Protein AF-0000000086522555 (afdb_homodimer)

Foldseek 3Di:
DPPPDPPPCPPVNVVVVCCVPPPCLVPPDLVVLVVDPCSVVSCVCSVPVVPVVVVVCVVCVVLPNNVPDDDPCPDPLLCLLVDALVLLQVLLQLLLLLQCLVVLVVQPDPVSLVVVCVQQDVVSSCCSPPPSVVLDFDQHHFFDDDDDDRSSVSSSLSSLLLSCLLCVPPDPSSVSSSCVSYDVVSVVSCVVCNVRSVVSNVVSVRSNSSSSVSSCCSQQPQDVPNDSPPD/DPPPDCPPCDPVNVVVVCCVPPPCLVPPDLVVLVVDPCSVVSCVCSVVVVCVVVVVCVVCVVLPLNVPDDDPCPDPLLCLLVDALVLLQVLLQLLLLLQCLVVLVPPPDPVSLVVVCVQQDVVSSCCSPPPSVVLDFDQHHFFDDDDDDDSSVSSSLSSLLLSCLLCVPPDPSSVSSSCVSYDVVSVVSCVVCNVRSVVSNVVSVRSNSSSSVSSCCSQCPDDVPRDSPPD

Structure (mmCIF, N/CA/C/O backbone):
data_AF-0000000086522555-model_v1
#
loop_
_entity.id
_entity.type
_entity.pdbx_description
1 polymer 'SctK family type III secretion system sorting platform protein'
#
loop_
_atom_site.group_PDB
_atom_site.id
_atom_site.type_symbol
_atom_site.label_atom_id
_atom_site.label_alt_id
_atom_site.label_comp_id
_atom_site.label_asym_id
_atom_site.label_entity_id
_atom_site.label_seq_id
_atom_site.pdbx_PDB_ins_code
_atom_site.Cartn_x
_atom_site.Cartn_y
_atom_site.Cartn_z
_atom_site.occupancy
_atom_site.B_iso_or_equiv
_atom_site.auth_seq_id
_atom_site.auth_comp_id
_atom_site.auth_asym_id
_atom_site.auth_atom_id
_atom_site.pdbx_PDB_model_num
ATOM 1 N N . MET A 1 1 ? -9.688 8.141 -28.344 1 17.34 1 MET A N 1
ATOM 2 C CA . MET A 1 1 ? -10.141 6.961 -27.609 1 17.34 1 MET A CA 1
ATOM 3 C C . MET A 1 1 ? -10.258 7.258 -26.125 1 17.34 1 MET A C 1
ATOM 5 O O . MET A 1 1 ? -9.32 7.754 -25.5 1 17.34 1 MET A O 1
ATOM 9 N N . GLN A 1 2 ? -11.359 7.516 -25.484 1 17.91 2 GLN A N 1
ATOM 10 C CA . GLN A 1 2 ? -11.641 8.281 -24.281 1 17.91 2 GLN A CA 1
ATOM 11 C C . GLN A 1 2 ? -11.148 7.547 -23.031 1 17.91 2 GLN A C 1
ATOM 13 O O . GLN A 1 2 ? -11.406 6.355 -22.859 1 17.91 2 GLN A O 1
ATOM 18 N N . VAL A 1 3 ? -10.016 7.863 -22.719 1 21.62 3 VAL A N 1
ATOM 19 C CA . VAL A 1 3 ? -9.359 7.375 -21.516 1 21.62 3 VAL A CA 1
ATOM 20 C C . VAL A 1 3 ? -10.352 7.371 -20.359 1 21.62 3 VAL A C 1
ATOM 22 O O . VAL A 1 3 ? -10.961 8.398 -20.047 1 21.62 3 VAL A O 1
ATOM 25 N N . PRO A 1 4 ? -11.055 6.254 -20.219 1 27.56 4 PRO A N 1
ATOM 26 C CA . PRO A 1 4 ? -12.219 6.477 -19.359 1 27.56 4 PRO A CA 1
ATOM 27 C C . PRO A 1 4 ? -11.859 7.207 -18.062 1 27.56 4 PRO A C 1
ATOM 29 O O . PRO A 1 4 ? -10.75 7.051 -17.547 1 27.56 4 PRO A O 1
ATOM 32 N N . LYS A 1 5 ? -12.344 8.211 -17.734 1 25.73 5 LYS A N 1
ATOM 33 C CA . LYS A 1 5 ? -12.203 9.258 -16.719 1 25.73 5 LYS A CA 1
ATOM 34 C C . LYS A 1 5 ? -12.18 8.664 -15.32 1 25.73 5 LYS A C 1
ATOM 36 O O . LYS A 1 5 ? -11.531 9.211 -14.422 1 25.73 5 LYS A O 1
ATOM 41 N N . THR A 1 6 ? -13.305 8.094 -14.992 1 24.88 6 THR A N 1
ATOM 42 C CA . THR A 1 6 ? -13.664 7.676 -13.641 1 24.88 6 THR A CA 1
ATOM 43 C C . THR A 1 6 ? -13.109 6.289 -13.344 1 24.88 6 THR A C 1
ATOM 45 O O . THR A 1 6 ? -13.422 5.324 -14.039 1 24.88 6 THR A O 1
ATOM 48 N N . PHE A 1 7 ? -11.891 6.012 -13.445 1 27.31 7 PHE A N 1
ATOM 49 C CA . PHE A 1 7 ? -11.484 4.648 -13.133 1 27.31 7 PHE A CA 1
ATOM 50 C C . PHE A 1 7 ? -12.125 4.18 -11.828 1 27.31 7 PHE A C 1
ATOM 52 O O . PHE A 1 7 ? -11.953 4.816 -10.789 1 27.31 7 PHE A O 1
ATOM 59 N N . ASP A 1 8 ? -13.227 3.74 -11.703 1 27.61 8 ASP A N 1
ATOM 60 C CA . ASP A 1 8 ? -13.875 2.986 -10.633 1 27.61 8 ASP A CA 1
ATOM 61 C C . ASP A 1 8 ? -12.898 2 -9.992 1 27.61 8 ASP A C 1
ATOM 63 O O . ASP A 1 8 ? -12.711 0.892 -10.492 1 27.61 8 ASP A O 1
ATOM 67 N N . ILE A 1 9 ? -11.648 2.281 -9.859 1 34.03 9 ILE A N 1
ATOM 68 C CA . ILE A 1 9 ? -10.641 1.564 -9.086 1 34.03 9 ILE A CA 1
ATOM 69 C C . ILE A 1 9 ? -11.281 1.001 -7.816 1 34.03 9 ILE A C 1
ATOM 71 O O . ILE A 1 9 ? -11.648 1.755 -6.91 1 34.03 9 ILE A O 1
ATOM 75 N N . ASP A 1 10 ? -12.141 0.135 -7.836 1 42 10 ASP A N 1
ATOM 76 C CA . ASP A 1 10 ? -12.664 -0.542 -6.656 1 42 10 ASP A CA 1
ATOM 77 C C . ASP A 1 10 ? -11.562 -0.832 -5.645 1 42 10 ASP A C 1
ATOM 79 O O . ASP A 1 10 ? -10.422 -1.101 -6.027 1 42 10 ASP A O 1
ATOM 83 N N . ASP A 1 11 ? -11.68 -0.209 -4.348 1 54.41 11 ASP A N 1
ATOM 84 C CA . ASP A 1 11 ? -10.906 -0.305 -3.109 1 54.41 11 ASP A CA 1
ATOM 85 C C . ASP A 1 11 ? -10.164 -1.634 -3.029 1 54.41 11 ASP A C 1
ATOM 87 O O . ASP A 1 11 ? -9 -1.674 -2.623 1 54.41 11 ASP A O 1
ATOM 91 N N . THR A 1 12 ? -10.617 -2.52 -3.771 1 62.62 12 THR A N 1
ATOM 92 C CA . THR A 1 12 ? -10.062 -3.863 -3.639 1 62.62 12 THR A CA 1
ATOM 93 C C . THR A 1 12 ? -8.844 -4.039 -4.539 1 62.62 12 THR A C 1
ATOM 95 O O . THR A 1 12 ? -7.84 -4.617 -4.121 1 62.62 12 THR A O 1
ATOM 98 N N . LEU A 1 13 ? -8.836 -3.367 -5.766 1 70.38 13 LEU A N 1
ATOM 99 C CA . LEU A 1 13 ? -7.719 -3.52 -6.695 1 70.38 13 LEU A CA 1
ATOM 100 C C . LEU A 1 13 ? -6.5 -2.748 -6.207 1 70.38 13 LEU A C 1
ATOM 102 O O . LEU A 1 13 ? -5.379 -3.26 -6.254 1 70.38 13 LEU A O 1
ATOM 106 N N . THR A 1 14 ? -6.707 -1.602 -5.707 1 66.94 14 THR A N 1
ATOM 107 C CA . THR A 1 14 ? -5.605 -0.783 -5.211 1 66.94 14 THR A CA 1
ATOM 108 C C . THR A 1 14 ? -4.906 -1.47 -4.043 1 66.94 14 THR A C 1
ATOM 110 O O . THR A 1 14 ? -3.674 -1.477 -3.969 1 66.94 14 THR A O 1
ATOM 113 N N . ARG A 1 15 ? -5.66 -2.08 -3.266 1 67.19 15 ARG A N 1
ATOM 114 C CA . ARG A 1 15 ? -5.105 -2.814 -2.131 1 67.19 15 ARG A CA 1
ATOM 115 C C . ARG A 1 15 ? -4.301 -4.02 -2.602 1 67.19 15 ARG A C 1
ATOM 117 O O . ARG A 1 15 ? -3.219 -4.293 -2.076 1 67.19 15 ARG A O 1
ATOM 124 N N . ALA A 1 16 ? -4.816 -4.707 -3.592 1 81.19 16 ALA A N 1
ATOM 125 C CA . ALA A 1 16 ? -4.141 -5.891 -4.121 1 81.19 16 ALA A CA 1
ATOM 126 C C . ALA A 1 16 ? -2.812 -5.516 -4.777 1 81.19 16 ALA A C 1
ATOM 128 O O . ALA A 1 16 ? -1.81 -6.211 -4.598 1 81.19 16 ALA A O 1
ATOM 129 N N . VAL A 1 17 ? -2.805 -4.383 -5.441 1 78.19 17 VAL A N 1
ATOM 130 C CA . VAL A 1 17 ? -1.606 -3.912 -6.129 1 78.19 17 VAL A CA 1
ATOM 131 C C . VAL A 1 17 ? -0.555 -3.492 -5.102 1 78.19 17 VAL A C 1
ATOM 133 O O . VAL A 1 17 ? 0.631 -3.793 -5.262 1 78.19 17 VAL A O 1
ATOM 136 N N . TRP A 1 18 ? -0.941 -2.912 -4.035 1 74.44 18 TRP A N 1
ATOM 137 C CA . TRP A 1 18 ? -0.04 -2.514 -2.959 1 74.44 18 TRP A CA 1
ATOM 138 C C . TRP A 1 18 ? 0.575 -3.734 -2.283 1 74.44 18 TRP A C 1
ATOM 140 O O . TRP A 1 18 ? 1.787 -3.785 -2.062 1 74.44 18 TRP A O 1
ATOM 150 N N . ARG A 1 19 ? -0.252 -4.723 -1.996 1 79.81 19 ARG A N 1
ATOM 151 C CA . ARG A 1 19 ? 0.209 -5.961 -1.37 1 79.81 19 ARG A CA 1
ATOM 152 C C . ARG A 1 19 ? 1.228 -6.672 -2.252 1 79.81 19 ARG A C 1
ATOM 154 O O . ARG A 1 19 ? 2.268 -7.125 -1.769 1 79.81 19 ARG A O 1
ATOM 161 N N . PHE A 1 20 ? 0.941 -6.742 -3.51 1 89.06 20 PHE A N 1
ATOM 162 C CA . PHE A 1 20 ? 1.798 -7.418 -4.473 1 89.06 20 PHE A CA 1
ATOM 163 C C . PHE A 1 20 ? 3.188 -6.793 -4.5 1 89.06 20 PHE A C 1
ATOM 165 O O . PHE A 1 20 ? 4.195 -7.5 -4.492 1 89.06 20 PHE A O 1
ATOM 172 N N . ASN A 1 21 ? 3.293 -5.438 -4.422 1 82.88 21 ASN A N 1
ATOM 173 C CA . ASN A 1 21 ? 4.555 -4.727 -4.594 1 82.88 21 ASN A CA 1
ATOM 174 C C . ASN A 1 21 ? 5.324 -4.617 -3.279 1 82.88 21 ASN A C 1
ATOM 176 O O . ASN A 1 21 ? 6.555 -4.656 -3.27 1 82.88 21 ASN A O 1
ATOM 180 N N . PHE A 1 22 ? 4.594 -4.574 -2.082 1 77.38 22 PHE A N 1
ATOM 181 C CA . PHE A 1 22 ? 5.289 -4.043 -0.916 1 77.38 22 PHE A CA 1
ATOM 182 C C . PHE A 1 22 ? 5.141 -4.98 0.277 1 77.38 22 PHE A C 1
ATOM 184 O O . PHE A 1 22 ? 5.816 -4.812 1.293 1 77.38 22 PHE A O 1
ATOM 191 N N . ARG A 1 23 ? 4.273 -6.004 0.111 1 80.5 23 ARG A N 1
ATOM 192 C CA . ARG A 1 23 ? 3.994 -6.824 1.285 1 80.5 23 ARG A CA 1
ATOM 193 C C . ARG A 1 23 ? 4.195 -8.305 0.979 1 80.5 23 ARG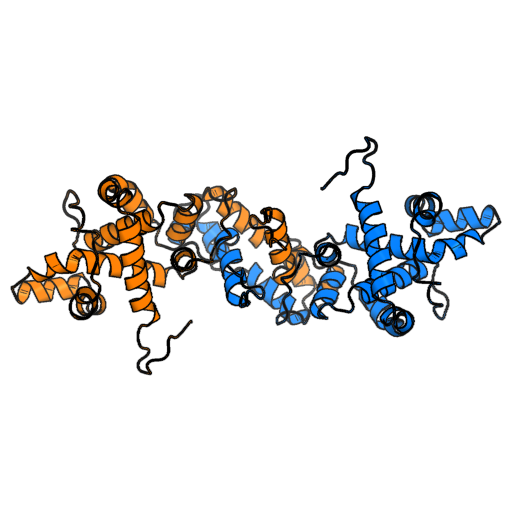 A C 1
ATOM 195 O O . ARG A 1 23 ? 3.268 -9.109 1.12 1 80.5 23 ARG A O 1
ATOM 202 N N . PRO A 1 24 ? 5.461 -8.633 0.607 1 85.94 24 PRO A N 1
ATOM 203 C CA . PRO A 1 24 ? 5.723 -10.055 0.376 1 85.94 24 PRO A CA 1
ATOM 204 C C . PRO A 1 24 ? 5.395 -10.922 1.591 1 85.94 24 PRO A C 1
ATOM 206 O O . PRO A 1 24 ? 5.098 -12.109 1.446 1 85.94 24 PRO A O 1
ATOM 209 N N . ASP A 1 25 ? 5.395 -10.297 2.795 1 79.44 25 ASP A N 1
ATOM 210 C CA . ASP A 1 25 ? 5.105 -11.016 4.031 1 79.44 25 ASP A CA 1
ATOM 211 C C . ASP A 1 25 ? 3.686 -11.578 4.02 1 79.44 25 ASP A C 1
ATOM 213 O O . ASP A 1 25 ? 3.363 -12.484 4.793 1 79.44 25 ASP A O 1
ATOM 217 N N . LEU A 1 26 ? 2.896 -11.062 3.098 1 78.44 26 LEU A N 1
ATOM 218 C CA . LEU A 1 26 ? 1.49 -11.445 3.121 1 78.44 26 LEU A CA 1
ATOM 219 C C . LEU A 1 26 ? 1.211 -12.555 2.105 1 78.44 26 LEU A C 1
ATOM 221 O O . LEU A 1 26 ? 0.163 -13.195 2.156 1 78.44 26 LEU A O 1
ATOM 225 N N . TYR A 1 27 ? 2.141 -12.805 1.136 1 87.38 27 TYR A N 1
ATOM 226 C CA . TYR A 1 27 ? 1.747 -13.758 0.103 1 87.38 27 TYR A CA 1
ATOM 227 C C . TYR A 1 27 ? 2.871 -14.75 -0.186 1 87.38 27 TYR A C 1
ATOM 229 O O . TYR A 1 27 ? 2.65 -15.773 -0.831 1 87.38 27 TYR A O 1
ATOM 237 N N . VAL A 1 28 ? 4.098 -14.531 0.304 1 90 28 VAL A N 1
ATOM 238 C CA . VAL A 1 28 ? 5.199 -15.438 0.004 1 90 28 VAL A CA 1
ATOM 239 C C . VAL A 1 28 ? 4.926 -16.797 0.631 1 90 28 VAL A C 1
ATOM 241 O O . VAL A 1 28 ? 4.559 -16.891 1.805 1 90 28 VAL A O 1
ATOM 244 N N . HIS A 1 29 ? 4.977 -17.797 -0.182 1 91 29 HIS A N 1
ATOM 245 C CA . HIS A 1 29 ? 4.824 -19.156 0.325 1 91 29 HIS A CA 1
ATOM 246 C C . HIS A 1 29 ? 5.883 -19.484 1.373 1 91 29 HIS A C 1
ATOM 248 O O . HIS A 1 29 ? 7.051 -19.109 1.216 1 91 29 HIS A O 1
ATOM 254 N N . ASP A 1 30 ? 5.543 -20.219 2.416 1 84.06 30 ASP A N 1
ATOM 255 C CA . ASP A 1 30 ? 6.391 -20.5 3.568 1 84.06 30 ASP A CA 1
ATOM 256 C C . ASP A 1 30 ? 7.699 -21.172 3.137 1 84.06 30 ASP A C 1
ATOM 258 O O . ASP A 1 30 ? 8.734 -20.969 3.77 1 84.06 30 ASP A O 1
ATOM 262 N N . SER A 1 31 ? 7.664 -21.922 2.02 1 90.5 31 SER A N 1
ATOM 263 C CA . SER A 1 31 ? 8.8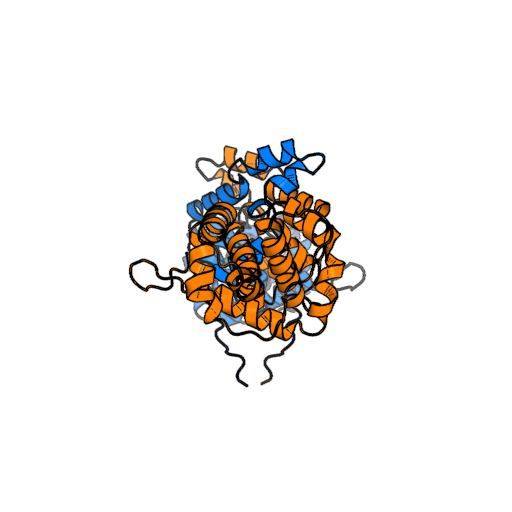36 -22.656 1.572 1 90.5 31 SER A CA 1
ATOM 264 C C . SER A 1 31 ? 9.977 -21.719 1.198 1 90.5 31 SER A C 1
ATOM 266 O O . SER A 1 31 ? 11.148 -22.094 1.267 1 90.5 31 SER A O 1
ATOM 268 N N . TRP A 1 32 ? 9.664 -20.516 0.795 1 90.25 32 TRP A N 1
ATOM 269 C CA . TRP A 1 32 ? 10.695 -19.531 0.468 1 90.25 32 TRP A CA 1
ATOM 270 C C . TRP A 1 32 ? 11.406 -19.047 1.729 1 90.25 32 TRP A C 1
ATOM 272 O O . TRP A 1 32 ? 12.625 -18.844 1.728 1 90.25 32 TRP A O 1
ATOM 282 N N . LEU A 1 33 ? 10.633 -18.844 2.75 1 81.81 33 LEU A N 1
ATOM 283 C CA . LEU A 1 33 ? 11.18 -18.406 4.027 1 81.81 33 LEU A CA 1
ATOM 284 C C . LEU A 1 33 ? 12.109 -19.453 4.617 1 81.81 33 LEU A C 1
ATOM 286 O O . LEU A 1 33 ? 13.172 -19.125 5.148 1 81.81 33 LEU A O 1
ATOM 290 N N . LYS A 1 34 ? 11.68 -20.703 4.465 1 81.62 34 LYS A N 1
ATOM 291 C CA . LYS A 1 34 ? 12.461 -21.812 5.004 1 81.62 34 LYS A CA 1
ATOM 292 C C . LYS A 1 34 ? 13.82 -21.906 4.316 1 81.62 34 LYS A C 1
ATOM 294 O O . LYS A 1 34 ? 14.781 -22.406 4.906 1 81.62 34 LYS A O 1
ATOM 299 N N . ALA A 1 35 ? 13.883 -21.453 3.127 1 85.31 35 ALA A N 1
ATOM 300 C CA . ALA A 1 35 ? 15.117 -21.547 2.352 1 85.31 35 ALA A CA 1
ATOM 301 C C . ALA A 1 35 ? 16.062 -20.391 2.689 1 85.31 35 ALA A C 1
ATOM 303 O O . ALA A 1 35 ? 17.219 -20.375 2.271 1 85.31 35 ALA A O 1
ATOM 304 N N . MET A 1 36 ? 15.547 -19.375 3.404 1 77 36 MET A N 1
ATOM 305 C CA . MET A 1 36 ? 16.359 -18.234 3.803 1 77 36 MET A CA 1
ATOM 306 C C . MET A 1 36 ? 17.125 -18.531 5.078 1 77 36 MET A C 1
ATOM 308 O O . MET A 1 36 ? 16.672 -19.312 5.922 1 77 36 MET A O 1
ATOM 312 N N . PRO A 1 37 ? 18.312 -17.984 5.223 1 74.88 37 PRO A N 1
ATOM 313 C CA . PRO A 1 37 ? 19.094 -18.219 6.441 1 74.88 37 PRO A CA 1
ATOM 314 C C . PRO A 1 37 ? 18.312 -17.922 7.715 1 74.88 37 PRO A C 1
ATOM 316 O O . PRO A 1 37 ? 18.422 -18.641 8.703 1 74.88 37 PRO A O 1
ATOM 319 N N . GLU A 1 38 ? 17.484 -16.859 7.75 1 72.25 38 GLU A N 1
ATOM 320 C CA . GLU A 1 38 ? 16.688 -16.484 8.914 1 72.25 38 GLU A CA 1
ATOM 321 C C . GLU A 1 38 ? 15.25 -17 8.797 1 72.25 38 GLU A C 1
ATOM 323 O O . GLU A 1 38 ? 14.32 -16.422 9.359 1 72.25 38 GLU A O 1
ATOM 328 N N . GLY A 1 39 ? 15.133 -18.094 8.047 1 70.62 39 GLY A N 1
ATOM 329 C CA . GLY A 1 39 ? 13.812 -18.578 7.691 1 70.62 39 GLY A CA 1
ATOM 330 C C . GLY A 1 39 ? 12.938 -18.875 8.898 1 70.62 39 GLY A C 1
ATOM 331 O O . GLY A 1 39 ? 11.766 -18.5 8.93 1 70.62 39 GLY A O 1
ATOM 332 N N . GLU A 1 40 ? 13.484 -19.547 9.828 1 67.94 40 GLU A N 1
ATOM 333 C CA . GLU A 1 40 ? 12.719 -19.922 11.016 1 67.94 40 GLU A CA 1
ATOM 334 C C . GLU A 1 40 ? 12.227 -18.688 11.766 1 67.94 40 GLU A C 1
ATOM 336 O O . GLU A 1 40 ? 11.078 -18.641 12.211 1 67.94 40 GLU A O 1
ATOM 341 N N . VAL A 1 41 ? 13.078 -17.734 11.953 1 63.28 41 VAL A N 1
ATOM 342 C CA . VAL A 1 41 ? 12.727 -16.5 12.641 1 63.28 41 VAL A CA 1
ATOM 343 C C . VAL A 1 41 ? 11.656 -15.75 11.844 1 63.28 41 VAL A C 1
ATOM 345 O O . VAL A 1 41 ? 10.688 -15.25 12.414 1 63.28 41 VAL A O 1
ATOM 348 N N . LEU A 1 42 ? 11.852 -15.766 10.555 1 65.56 42 LEU A N 1
ATOM 349 C CA . LEU A 1 42 ? 10.898 -15.07 9.688 1 65.56 42 LEU A CA 1
ATOM 350 C C . LEU A 1 42 ? 9.531 -15.734 9.75 1 65.56 42 LEU A C 1
ATOM 352 O O . LEU A 1 42 ? 8.5 -15.055 9.812 1 65.56 42 LEU A O 1
ATOM 356 N N . GLN A 1 43 ? 9.508 -17.078 9.664 1 68.75 43 GLN A N 1
ATOM 357 C CA . GLN A 1 43 ? 8.25 -17.812 9.734 1 68.75 43 GLN A CA 1
ATOM 358 C C . GLN A 1 43 ? 7.516 -17.531 11.047 1 68.75 43 GLN A C 1
ATOM 360 O O . GLN A 1 43 ? 6.293 -17.391 11.055 1 68.75 43 GLN A O 1
ATOM 365 N N . ARG A 1 44 ? 8.25 -17.531 12.102 1 62.41 44 ARG A N 1
ATOM 366 C CA . ARG A 1 44 ? 7.656 -17.234 13.398 1 62.41 44 ARG A CA 1
ATOM 367 C C . ARG A 1 44 ? 7.066 -15.828 13.422 1 62.41 44 ARG A C 1
ATOM 369 O O . ARG A 1 44 ? 5.961 -15.625 13.93 1 62.41 44 ARG A O 1
ATOM 376 N N . LEU A 1 45 ? 7.797 -15.023 12.859 1 60.12 45 LEU A N 1
ATOM 377 C CA . LEU A 1 45 ? 7.344 -13.633 12.828 1 60.12 45 LEU A CA 1
ATOM 378 C C . LEU A 1 45 ? 6.094 -13.492 11.969 1 60.12 45 LEU A C 1
ATOM 380 O O . LEU A 1 45 ? 5.18 -12.734 12.312 1 60.12 45 LEU A O 1
ATOM 384 N N . LEU A 1 46 ? 6.066 -14.234 10.789 1 61.69 46 LEU A N 1
ATOM 385 C CA . LEU A 1 46 ? 4.961 -14.125 9.844 1 61.69 46 LEU A CA 1
ATOM 386 C C . LEU A 1 46 ? 3.734 -14.883 10.352 1 61.69 46 LEU A C 1
ATOM 388 O O . LEU A 1 46 ? 2.6 -14.508 10.047 1 61.69 46 LEU A O 1
ATOM 392 N N . SER A 1 47 ? 3.883 -16.141 10.711 1 56.25 47 SER A N 1
ATOM 393 C CA . SER A 1 47 ? 2.779 -16.922 11.25 1 56.25 47 SER A CA 1
ATOM 394 C C . SER A 1 47 ? 2.025 -16.156 12.328 1 56.25 47 SER A C 1
ATOM 396 O O . SER A 1 47 ? 0.861 -16.453 12.609 1 56.25 47 SER A O 1
ATOM 398 N N . GLN A 1 48 ? 2.684 -15.484 12.883 1 46.78 48 GLN A N 1
ATOM 399 C CA . GLN A 1 48 ? 1.993 -14.625 13.836 1 46.78 48 GLN A CA 1
ATOM 400 C C . GLN A 1 48 ? 1.222 -13.516 13.109 1 46.78 48 GLN A C 1
ATOM 402 O O . GLN A 1 48 ? 1.696 -12.969 12.117 1 46.78 48 GLN A O 1
ATOM 407 N N . ARG A 1 49 ? -0.182 -13.68 12.586 1 48.25 49 ARG A N 1
ATOM 408 C CA . ARG A 1 49 ? -0.987 -12.648 11.945 1 48.25 49 ARG A CA 1
ATOM 409 C C . ARG A 1 49 ? -0.208 -11.344 11.828 1 48.25 49 ARG A C 1
ATOM 411 O O . ARG A 1 49 ? 0.325 -10.844 12.82 1 48.25 49 ARG A O 1
ATOM 418 N N . THR A 1 50 ? 0.309 -11.039 10.648 1 51.03 50 THR A N 1
ATOM 419 C CA . THR A 1 50 ? 1.344 -10.016 10.742 1 51.03 50 THR A CA 1
ATOM 420 C C . THR A 1 50 ? 0.917 -8.898 11.688 1 51.03 50 THR A C 1
ATOM 422 O O . THR A 1 50 ? -0.239 -8.469 11.672 1 51.03 50 THR A O 1
ATOM 425 N N . THR A 1 51 ? 1.331 -9 12.836 1 51.34 51 THR A N 1
ATOM 426 C CA . THR A 1 51 ? 1.128 -8.086 13.953 1 51.34 51 THR A CA 1
ATOM 427 C C . THR A 1 51 ? 0.926 -6.656 13.453 1 51.34 51 THR A C 1
ATOM 429 O O . THR A 1 51 ? 0.05 -5.938 13.938 1 51.34 51 THR A O 1
ATOM 432 N N . GLU A 1 52 ? 1.407 -6.496 12.242 1 56.03 52 GLU A N 1
ATOM 433 C CA . GLU A 1 52 ? 1.356 -5.109 11.789 1 56.03 52 GLU A CA 1
ATOM 434 C C . GLU A 1 52 ? 0.045 -4.812 11.062 1 56.03 52 GLU A C 1
ATOM 436 O O . GLU A 1 52 ? -0.548 -3.75 11.258 1 56.03 52 GLU A O 1
ATOM 441 N N . SER A 1 53 ? -0.353 -5.742 10.148 1 59.03 53 SER A N 1
ATOM 442 C CA . SER A 1 53 ? -1.616 -5.543 9.445 1 59.03 53 SER A CA 1
ATOM 443 C C . SER A 1 53 ? -2.793 -5.539 10.414 1 59.03 53 SER A C 1
ATOM 445 O O . SER A 1 53 ? -3.713 -4.73 10.281 1 59.03 53 SER A O 1
ATOM 447 N N . ARG A 1 54 ? -2.68 -6.457 11.352 1 61.88 54 ARG A N 1
ATOM 448 C CA . ARG A 1 54 ? -3.732 -6.496 12.367 1 61.88 54 ARG A CA 1
ATOM 449 C C . ARG A 1 54 ? -3.717 -5.23 13.219 1 61.88 54 ARG A C 1
ATOM 451 O O . ARG A 1 54 ? -4.773 -4.707 13.578 1 61.88 54 ARG A O 1
ATOM 458 N N . LEU A 1 55 ? -2.521 -4.816 13.352 1 67.62 55 LEU A N 1
ATOM 459 C CA . LEU A 1 55 ? -2.371 -3.598 14.141 1 67.62 55 LEU A CA 1
ATOM 460 C C . LEU A 1 55 ? -2.896 -2.389 13.375 1 67.62 55 LEU A C 1
ATOM 462 O O . LEU A 1 55 ? -3.576 -1.533 13.945 1 67.62 55 LEU A O 1
ATOM 466 N N . ALA A 1 56 ? -2.508 -2.338 12.055 1 74 56 ALA A N 1
ATOM 467 C CA . ALA A 1 56 ? -2.99 -1.236 11.227 1 74 56 ALA A CA 1
ATOM 468 C C . ALA A 1 56 ? -4.512 -1.247 11.133 1 74 56 ALA A C 1
ATOM 470 O O . ALA A 1 56 ? -5.16 -0.208 11.297 1 74 56 ALA A O 1
ATOM 471 N N . GLN A 1 57 ? -5.07 -2.412 10.93 1 74.25 57 GLN A N 1
ATOM 472 C CA . GLN A 1 57 ? -6.523 -2.533 10.844 1 74.25 57 GLN A CA 1
ATOM 473 C C . GLN A 1 57 ? -7.188 -2.16 12.164 1 74.25 57 GLN A C 1
ATOM 475 O O . GLN A 1 57 ? -8.234 -1.506 12.18 1 74.25 57 GLN A O 1
ATOM 480 N N . TYR A 1 58 ? -6.609 -2.641 13.18 1 74.75 58 TYR A N 1
ATOM 481 C CA . TYR A 1 58 ? -7.102 -2.275 14.508 1 74.75 58 TYR A CA 1
ATOM 482 C C . TYR A 1 58 ? -7.082 -0.764 14.695 1 74.75 58 TYR A C 1
ATOM 484 O O . TYR A 1 58 ? -8.07 -0.177 15.148 1 74.75 58 TYR A O 1
ATOM 492 N N . MET A 1 59 ? -5.98 -0.155 14.32 1 82 59 MET A N 1
ATOM 493 C CA . MET A 1 59 ? -5.828 1.289 14.477 1 82 59 MET A CA 1
ATOM 494 C C . MET A 1 59 ? -6.84 2.037 13.609 1 82 59 MET A C 1
ATOM 496 O O . MET A 1 59 ? -7.449 3.008 14.062 1 82 59 MET A O 1
ATOM 500 N N . LEU A 1 60 ? -6.965 1.612 12.328 1 85.44 60 LEU A N 1
ATOM 501 C CA . LEU A 1 60 ? -7.914 2.258 11.43 1 85.44 60 LEU A CA 1
ATOM 502 C C . LEU A 1 60 ? -9.328 2.193 11.992 1 85.44 60 LEU A C 1
ATOM 504 O O . LEU A 1 60 ? -10.078 3.172 11.914 1 85.44 60 LEU A O 1
ATOM 508 N N . THR A 1 61 ? -9.688 1.075 12.547 1 81.88 61 THR A N 1
ATOM 509 C CA . THR A 1 61 ? -11.016 0.898 13.141 1 81.88 61 THR A CA 1
ATOM 510 C C . THR A 1 61 ? -11.18 1.796 14.359 1 81.88 61 THR A C 1
ATOM 512 O O . THR A 1 61 ? -12.195 2.48 14.5 1 81.88 61 THR A O 1
ATOM 515 N N . ARG A 1 62 ? -10.195 1.862 15.258 1 82.44 62 ARG A N 1
ATOM 516 C CA . ARG A 1 62 ? -10.242 2.656 16.484 1 82.44 62 ARG A CA 1
ATOM 517 C C . ARG A 1 62 ? -10.297 4.148 16.156 1 82.44 62 ARG A C 1
ATOM 519 O O . ARG A 1 62 ? -10.922 4.922 16.891 1 82.44 62 ARG A O 1
ATOM 526 N N . LEU A 1 63 ? -9.586 4.531 15.109 1 89.44 63 LEU A N 1
ATOM 527 C CA . LEU A 1 63 ? -9.5 5.934 14.727 1 89.44 63 LEU A CA 1
ATOM 528 C C . LEU A 1 63 ? -10.727 6.348 13.914 1 89.44 63 LEU A C 1
ATOM 530 O O . LEU A 1 63 ? -10.938 7.535 13.664 1 89.44 63 LEU A O 1
ATOM 534 N N . GLY A 1 64 ? -11.523 5.395 13.5 1 88.81 64 GLY A N 1
ATOM 535 C CA . GLY A 1 64 ? -12.797 5.676 12.867 1 88.81 64 GLY A CA 1
ATOM 536 C C . GLY A 1 64 ? -12.672 5.973 11.383 1 88.81 64 GLY A C 1
ATOM 537 O O . GLY A 1 64 ? -13.5 6.691 10.812 1 88.81 64 GLY A O 1
ATOM 538 N N . VAL A 1 65 ? -11.57 5.461 10.719 1 90.44 65 VAL A N 1
ATOM 539 C CA . VAL A 1 65 ? -11.383 5.805 9.312 1 90.44 65 VAL A CA 1
ATOM 540 C C . VAL A 1 65 ? -11.219 4.527 8.492 1 90.44 65 VAL A C 1
ATOM 542 O O . VAL A 1 65 ? -10.789 4.578 7.336 1 90.44 65 VAL A O 1
ATOM 545 N N . ALA A 1 66 ? -11.539 3.311 9.016 1 81.44 66 ALA A N 1
ATOM 546 C CA . ALA A 1 66 ? -11.289 2.02 8.375 1 81.44 66 ALA A CA 1
ATOM 547 C C . ALA A 1 66 ? -12.086 1.884 7.086 1 81.44 66 ALA A C 1
ATOM 549 O O . ALA A 1 66 ? -11.625 1.263 6.125 1 81.44 66 ALA A O 1
ATOM 550 N N . GLU A 1 67 ? -13.234 2.572 7 1 79.69 67 GLU A N 1
ATOM 551 C CA . GLU A 1 67 ? -14.148 2.326 5.887 1 79.69 67 GLU A CA 1
ATOM 552 C C . GLU A 1 67 ? -14.055 3.438 4.844 1 79.69 67 GLU A C 1
ATOM 554 O O . GLU A 1 67 ? -14.867 3.496 3.918 1 79.69 67 GLU A O 1
ATOM 559 N N . SER A 1 68 ? -13.156 4.289 4.973 1 84.44 68 SER A N 1
ATOM 560 C CA . SER A 1 68 ? -13.055 5.438 4.074 1 84.44 68 SER A CA 1
ATOM 561 C C . SER A 1 68 ? -11.625 5.637 3.584 1 84.44 68 SER A C 1
ATOM 563 O O . SER A 1 68 ? -10.703 5.793 4.387 1 84.44 68 SER A O 1
ATOM 565 N N . VAL A 1 69 ? -11.414 5.465 2.26 1 83.5 69 VAL A N 1
ATOM 566 C CA . VAL A 1 69 ? -10.102 5.656 1.647 1 83.5 69 VAL A CA 1
ATOM 567 C C . VAL A 1 69 ? -10.188 6.75 0.585 1 83.5 69 VAL A C 1
ATOM 569 O O . VAL A 1 69 ? -11.273 7.102 0.127 1 83.5 69 VAL A O 1
ATOM 572 N N . PHE A 1 70 ? -9.039 7.449 0.327 1 85.31 70 PHE A N 1
ATOM 573 C CA . PHE A 1 70 ? -8.945 8.5 -0.676 1 85.31 70 PHE A CA 1
ATOM 574 C C . PHE A 1 70 ? -7.762 8.266 -1.605 1 85.31 70 PHE A C 1
ATOM 576 O O . PHE A 1 70 ? -6.621 8.141 -1.148 1 85.31 70 PHE A O 1
ATOM 583 N N . PHE A 1 71 ? -7.965 8.242 -2.965 1 80.12 71 PHE A N 1
ATOM 584 C CA . PHE A 1 71 ? -6.883 7.867 -3.867 1 80.12 71 PHE A CA 1
ATOM 585 C C . PHE A 1 71 ? -6.59 8.992 -4.855 1 80.12 71 PHE A C 1
ATOM 587 O O . PHE A 1 71 ? -5.57 8.961 -5.551 1 80.12 71 PHE A O 1
ATOM 594 N N . ASP A 1 72 ? -7.449 10.062 -4.934 1 80.44 72 ASP A N 1
ATOM 595 C CA . ASP A 1 72 ? -7.266 11.117 -5.93 1 80.44 72 ASP A CA 1
ATOM 596 C C . ASP A 1 72 ? -6.312 12.195 -5.422 1 80.44 72 ASP A C 1
ATOM 598 O O . ASP A 1 72 ? -6.75 13.258 -4.984 1 80.44 72 ASP A O 1
ATOM 602 N N . PHE A 1 73 ? -4.953 11.898 -5.574 1 82.69 73 PHE A N 1
ATOM 603 C CA . PHE A 1 73 ? -3.93 12.836 -5.129 1 82.69 73 PHE A CA 1
ATOM 604 C C . PHE A 1 73 ? -3.297 13.547 -6.32 1 82.69 73 PHE A C 1
ATOM 606 O O . PHE A 1 73 ? -2.096 13.828 -6.312 1 82.69 73 PHE A O 1
ATOM 613 N N . ARG A 1 74 ? -4.086 13.867 -7.242 1 79.81 74 ARG A N 1
ATOM 614 C CA . ARG A 1 74 ? -3.576 14.516 -8.445 1 79.81 74 ARG A CA 1
ATOM 615 C C . ARG A 1 74 ? -3.422 16.016 -8.234 1 79.81 74 ARG A C 1
ATOM 617 O O . ARG A 1 74 ? -2.623 16.672 -8.914 1 79.81 74 ARG A O 1
ATOM 624 N N . SER A 1 75 ? -4.152 16.625 -7.363 1 83 75 SER A N 1
ATOM 625 C CA . SER A 1 75 ? -4.082 18.062 -7.121 1 83 75 SER A CA 1
ATOM 626 C C . SER A 1 75 ? -2.979 18.406 -6.125 1 83 75 SER A C 1
ATOM 628 O O . SER A 1 75 ? -2.723 17.641 -5.191 1 83 75 SER A O 1
ATOM 630 N N . PRO A 1 76 ? -2.373 19.609 -6.312 1 85.5 76 PRO A N 1
ATOM 631 C CA . PRO A 1 76 ? -1.378 20.047 -5.332 1 85.5 76 PRO A CA 1
ATOM 632 C C . PRO A 1 76 ? -1.938 20.109 -3.912 1 85.5 76 PRO A C 1
ATOM 634 O O . PRO A 1 76 ? -1.231 19.797 -2.949 1 85.5 76 PRO A O 1
ATOM 637 N N . LEU A 1 77 ? -3.166 20.438 -3.811 1 91.31 77 LEU A N 1
ATOM 638 C CA . LEU A 1 77 ? -3.793 20.562 -2.498 1 91.31 77 LEU A CA 1
ATOM 639 C C . LEU A 1 77 ? -3.926 19.203 -1.832 1 91.31 77 LEU A C 1
ATOM 641 O O . LEU A 1 77 ? -3.58 19.047 -0.658 1 91.31 77 LEU A O 1
ATOM 645 N N . SER A 1 78 ? -4.418 18.188 -2.605 1 91.19 78 SER A N 1
ATOM 646 C CA . SER A 1 78 ? -4.562 16.859 -2.021 1 91.19 78 SER A CA 1
ATOM 647 C C . SER A 1 78 ? -3.207 16.25 -1.675 1 91.19 78 SER A C 1
ATOM 649 O O . SER A 1 78 ? -3.084 15.508 -0.702 1 91.19 78 SER A O 1
ATOM 651 N N . GLN A 1 79 ? -2.164 16.625 -2.361 1 90.69 79 GLN A N 1
ATOM 652 C CA . GLN A 1 79 ? -0.833 16.078 -2.139 1 90.69 79 GLN A CA 1
ATOM 653 C C . GLN A 1 79 ? -0.238 16.594 -0.829 1 90.69 79 GLN A C 1
ATOM 655 O O . GLN A 1 79 ? 0.679 15.977 -0.277 1 90.69 79 GLN A O 1
ATOM 660 N N . LEU A 1 80 ? -0.76 17.672 -0.279 1 92.31 80 LEU A N 1
ATOM 661 C CA . LEU A 1 80 ? -0.285 18.188 0.997 1 92.31 80 LEU A CA 1
ATOM 662 C C . LEU A 1 80 ? -0.535 17.188 2.123 1 92.31 80 LEU A C 1
ATOM 664 O O . LEU A 1 80 ? 0.252 17.109 3.068 1 92.31 80 LEU A O 1
ATOM 668 N N . ALA A 1 81 ? -1.602 16.422 1.955 1 93.88 81 ALA A N 1
ATOM 669 C CA . ALA A 1 81 ? -1.961 15.445 2.984 1 93.88 81 ALA A CA 1
ATOM 670 C C . ALA A 1 81 ? -0.932 14.32 3.062 1 93.88 81 ALA A C 1
ATOM 672 O O . ALA A 1 81 ? -0.896 13.57 4.039 1 93.88 81 ALA A O 1
ATOM 673 N N . LEU A 1 82 ? -0.055 14.242 2.078 1 89.81 82 LEU A N 1
ATOM 674 C CA . LEU A 1 82 ? 0.961 13.195 2.047 1 89.81 82 LEU A CA 1
ATOM 675 C C . LEU A 1 82 ? 2.242 13.656 2.73 1 89.81 82 LEU A C 1
ATOM 677 O O . LEU A 1 82 ? 3.172 12.875 2.922 1 89.81 82 LEU A O 1
ATOM 681 N N . TRP A 1 83 ? 2.285 14.914 3.137 1 88.81 83 TRP A N 1
ATOM 682 C CA . TRP A 1 83 ? 3.441 15.445 3.852 1 88.81 83 TRP A CA 1
ATOM 683 C C . TRP A 1 83 ? 3.572 14.805 5.227 1 88.81 83 TRP A C 1
ATOM 685 O O . TRP A 1 83 ? 2.605 14.25 5.754 1 88.81 83 TRP A O 1
ATOM 695 N N . GLY A 1 84 ? 4.793 14.828 5.758 1 89.5 84 GLY A N 1
ATOM 696 C CA . GLY A 1 84 ? 5.027 14.367 7.117 1 89.5 84 GLY A CA 1
ATOM 697 C C . GLY A 1 84 ? 4.434 15.281 8.172 1 89.5 84 GLY A C 1
ATOM 698 O O . GLY A 1 84 ? 4.078 16.422 7.875 1 89.5 84 GLY A O 1
ATOM 699 N N . GLY A 1 85 ? 4.32 14.805 9.367 1 90.56 85 GLY A N 1
ATOM 700 C CA . GLY A 1 85 ? 3.717 15.539 10.469 1 90.56 85 GLY A CA 1
ATOM 701 C C . GLY A 1 85 ? 4.398 16.875 10.742 1 90.56 85 GLY A C 1
ATOM 702 O O . GLY A 1 85 ? 3.73 17.875 10.961 1 90.56 85 GLY A O 1
ATOM 703 N N . ASP A 1 86 ? 5.703 16.875 10.688 1 89.12 86 ASP A N 1
ATOM 704 C CA . ASP A 1 86 ? 6.453 18.094 10.969 1 89.12 86 ASP A CA 1
ATOM 705 C C . ASP A 1 86 ? 6.199 19.156 9.891 1 89.12 86 ASP A C 1
ATOM 707 O O . ASP A 1 86 ? 6.062 20.344 10.203 1 89.12 86 ASP A O 1
ATOM 711 N N . ASP A 1 87 ? 6.16 18.688 8.68 1 90.81 87 ASP A N 1
ATOM 712 C CA . ASP A 1 87 ? 5.91 19.594 7.578 1 90.81 87 ASP A CA 1
ATOM 713 C C . ASP A 1 87 ? 4.492 20.156 7.641 1 90.81 87 ASP A C 1
ATOM 715 O O . ASP A 1 87 ? 4.27 21.344 7.359 1 90.81 87 ASP A O 1
ATOM 719 N N . ILE A 1 88 ? 3.566 19.328 8.016 1 94.75 88 ILE A N 1
ATOM 720 C CA . ILE A 1 88 ? 2.18 19.766 8.133 1 94.75 88 ILE A CA 1
ATOM 721 C C . ILE A 1 88 ? 2.055 20.766 9.281 1 94.75 88 ILE A C 1
ATOM 723 O O . ILE A 1 88 ? 1.351 21.766 9.156 1 94.75 88 ILE A O 1
ATOM 727 N N . ARG A 1 89 ? 2.785 20.484 10.352 1 94.69 89 ARG A N 1
ATOM 728 C CA . ARG A 1 89 ? 2.807 21.422 11.469 1 94.69 89 ARG A CA 1
ATOM 729 C C . ARG A 1 89 ? 3.346 22.781 11.039 1 94.69 89 ARG A C 1
ATOM 731 O O . ARG A 1 89 ? 2.746 23.812 11.344 1 94.69 89 ARG A O 1
ATOM 738 N N . GLN A 1 90 ? 4.449 22.719 10.352 1 93.19 90 GLN A N 1
ATOM 739 C CA . GLN A 1 90 ? 5.047 23.953 9.859 1 93.19 90 GLN A CA 1
ATOM 740 C C . GLN A 1 90 ? 4.09 24.688 8.922 1 93.19 90 GLN A C 1
ATOM 742 O O . GLN A 1 90 ? 3.975 25.906 8.984 1 93.19 90 GLN A O 1
ATOM 747 N N . LEU A 1 91 ? 3.418 23.969 8.117 1 95.38 91 LEU A N 1
ATOM 748 C CA . LEU A 1 91 ? 2.443 24.547 7.195 1 95.38 91 LEU A CA 1
ATOM 749 C C . LEU A 1 91 ? 1.353 25.281 7.957 1 95.38 91 LEU A C 1
ATOM 751 O O . LEU A 1 91 ? 1.041 26.438 7.637 1 95.38 91 LEU A O 1
ATOM 755 N N . VAL A 1 92 ? 0.83 24.672 8.969 1 97.56 92 VAL A N 1
ATOM 756 C CA . VAL A 1 92 ? -0.231 25.281 9.773 1 97.56 92 VAL A CA 1
ATOM 757 C C . VAL A 1 92 ? 0.281 26.547 10.445 1 97.56 92 VAL A C 1
ATOM 759 O O . VAL A 1 92 ? -0.385 27.594 10.414 1 97.56 92 VAL A O 1
ATOM 762 N N . GLU A 1 93 ? 1.456 26.453 10.984 1 95.69 93 GLU A N 1
ATOM 763 C CA . GLU A 1 93 ? 2.045 27.594 11.672 1 95.69 93 GLU A CA 1
ATOM 764 C C . GLU A 1 93 ? 2.279 28.766 10.711 1 95.69 93 GLU A C 1
ATOM 766 O O . GLU A 1 93 ? 2.014 29.922 11.047 1 95.69 93 GLU A O 1
ATOM 771 N N . TYR A 1 94 ? 2.715 28.469 9.547 1 95.81 94 TYR A N 1
ATOM 772 C CA . TYR A 1 94 ? 3.033 29.516 8.578 1 95.81 94 TYR A CA 1
ATOM 773 C C . TYR A 1 94 ? 1.762 30.109 7.988 1 95.81 94 TYR A C 1
ATOM 775 O O . TYR A 1 94 ? 1.712 31.312 7.703 1 95.81 94 TYR A O 1
ATOM 783 N N . ILE A 1 95 ? 0.756 29.297 7.84 1 97 95 ILE A N 1
ATOM 784 C CA . ILE A 1 95 ? -0.538 29.844 7.434 1 97 95 ILE A CA 1
ATOM 785 C C . ILE A 1 95 ? -1.038 30.828 8.484 1 97 95 ILE A C 1
ATOM 787 O O . ILE A 1 95 ? -1.429 31.953 8.164 1 97 95 ILE A O 1
ATOM 791 N N . GLY A 1 96 ? -0.975 30.391 9.719 1 96.94 96 GLY A N 1
ATOM 792 C CA . GLY A 1 96 ? -1.383 31.266 10.805 1 96.94 96 GLY A CA 1
ATOM 793 C C . GLY A 1 96 ? -0.588 32.562 10.867 1 96.94 96 GLY A C 1
ATOM 794 O O . GLY A 1 96 ? -1.156 33.625 11.055 1 96.94 96 GLY A O 1
ATOM 795 N N . ALA A 1 97 ? 0.701 32.438 10.68 1 94.44 97 ALA A N 1
ATOM 796 C CA . ALA A 1 97 ? 1.566 33.594 10.688 1 94.44 97 ALA A CA 1
ATOM 797 C C . ALA A 1 97 ? 1.179 34.562 9.578 1 94.44 97 ALA A C 1
ATOM 799 O O . ALA A 1 97 ? 1.202 35.781 9.773 1 94.44 97 ALA A O 1
ATOM 800 N N . THR A 1 98 ? 0.863 34.031 8.461 1 95.69 98 THR A N 1
ATOM 801 C CA . THR A 1 98 ? 0.466 34.875 7.336 1 95.69 98 THR A CA 1
ATOM 802 C C . THR A 1 98 ? -0.848 35.594 7.629 1 95.69 98 THR A C 1
ATOM 804 O O . THR A 1 98 ? -1 36.781 7.309 1 95.69 98 THR A O 1
ATOM 807 N N . LEU A 1 99 ? -1.705 34.938 8.273 1 95.31 99 LEU A N 1
ATOM 808 C CA . LEU A 1 99 ? -3.012 35.5 8.594 1 95.31 99 LEU A CA 1
ATOM 809 C C . LEU A 1 99 ? -2.889 36.594 9.633 1 95.31 99 LEU A C 1
ATOM 811 O O . LEU A 1 99 ? -3.678 37.562 9.633 1 95.31 99 LEU A O 1
ATOM 815 N N . TYR A 1 100 ? -1.884 36.5 10.453 1 92.88 100 TYR A N 1
ATOM 816 C CA . TYR A 1 100 ? -1.748 37.438 11.555 1 92.88 100 TYR A CA 1
ATOM 817 C C . TYR A 1 100 ? -0.728 38.531 11.227 1 92.88 100 TYR A C 1
ATOM 819 O O . TYR A 1 100 ? -0.455 39.406 12.055 1 92.88 100 TYR A O 1
ATOM 827 N N . ARG A 1 101 ? -0.153 38.469 10.117 1 90 101 ARG A N 1
ATOM 828 C CA . ARG A 1 101 ? 0.927 39.375 9.75 1 90 101 ARG A CA 1
ATOM 829 C C . ARG A 1 101 ? 0.509 40.812 9.938 1 90 101 ARG A C 1
ATOM 831 O O . ARG A 1 101 ? 1.238 41.594 10.547 1 90 101 ARG A O 1
ATOM 838 N N . ASP A 1 102 ? -0.641 41.188 9.492 1 86.5 102 ASP A N 1
ATOM 839 C CA . ASP A 1 102 ? -1.087 42.562 9.555 1 86.5 102 ASP A CA 1
ATOM 840 C C . ASP A 1 102 ? -1.376 43 10.992 1 86.5 102 ASP A C 1
ATOM 842 O O . ASP A 1 102 ? -1.164 44.156 11.359 1 86.5 102 ASP A O 1
ATOM 846 N N . LEU A 1 103 ? -1.8 42.031 11.789 1 83.25 103 LEU A N 1
ATOM 847 C CA . LEU A 1 103 ? -2.086 42.344 13.195 1 83.25 103 LEU A CA 1
ATOM 848 C C . LEU A 1 103 ? -0.796 42.5 13.992 1 83.25 103 LEU A C 1
ATOM 850 O O . LEU A 1 103 ? -0.721 43.312 14.898 1 83.25 103 LEU A O 1
ATOM 854 N N . VAL A 1 104 ? 0.218 41.781 13.586 1 83.31 104 VAL A N 1
ATOM 855 C CA . VAL A 1 104 ? 1.493 41.812 14.297 1 83.31 104 VAL A CA 1
ATOM 856 C C . VAL A 1 104 ? 2.281 43.031 13.883 1 83.31 104 VAL A C 1
ATOM 858 O O . VAL A 1 104 ? 3.031 43.594 14.688 1 83.31 104 VAL A O 1
ATOM 861 N N . ARG A 1 105 ? 2.051 43.438 12.727 1 80.38 105 ARG A N 1
ATOM 862 C CA . ARG A 1 105 ? 2.736 44.625 12.242 1 80.38 105 ARG A CA 1
ATOM 863 C C . ARG A 1 105 ? 2.318 45.875 13.039 1 80.38 105 ARG A C 1
ATOM 865 O O . ARG A 1 105 ? 3.031 46.875 13.047 1 80.38 105 ARG A O 1
ATOM 872 N N . LEU A 1 106 ? 1.233 45.688 13.695 1 77.44 106 LEU A N 1
ATOM 873 C CA . LEU A 1 106 ? 0.723 46.812 14.477 1 77.44 106 LEU A CA 1
ATOM 874 C C . LEU A 1 106 ? 1.475 46.938 15.797 1 77.44 106 LEU A C 1
ATOM 876 O O . LEU A 1 106 ? 1.373 47.969 16.469 1 77.44 106 LEU A O 1
ATOM 880 N N . VAL A 1 107 ? 2.27 45.938 16.078 1 71.31 107 VAL A N 1
ATOM 881 C CA . VAL A 1 107 ? 3.072 45.969 17.297 1 71.31 107 VAL A CA 1
ATOM 882 C C . VAL A 1 107 ? 4.262 46.906 17.094 1 71.31 107 VAL A C 1
ATOM 884 O O . VAL A 1 107 ? 5.094 46.688 16.219 1 71.31 107 VAL A O 1
ATOM 887 N N . ILE A 1 108 ? 4.41 48 17.844 1 69.06 108 ILE A N 1
ATOM 888 C CA . ILE A 1 108 ? 5.273 49.125 17.484 1 69.06 108 ILE A CA 1
ATOM 889 C C . ILE A 1 108 ? 6.41 49.25 18.5 1 69.06 108 ILE A C 1
ATOM 891 O O . ILE A 1 108 ? 7.477 49.781 18.172 1 69.06 108 ILE A O 1
ATOM 895 N N . THR A 1 109 ? 6.227 48.719 19.625 1 75.88 109 THR A N 1
ATOM 896 C CA . THR A 1 109 ? 7.332 48.969 20.531 1 75.88 109 THR A CA 1
ATOM 897 C C . THR A 1 109 ? 8.383 47.844 20.438 1 75.88 109 THR A C 1
ATOM 899 O O . THR A 1 109 ? 8.055 46.719 20.141 1 75.88 109 THR A O 1
ATOM 902 N N . ARG A 1 110 ? 9.648 48.156 20.609 1 77.81 110 ARG A N 1
ATOM 903 C CA . ARG A 1 110 ? 10.766 47.219 20.578 1 77.81 110 ARG A CA 1
ATOM 904 C C . ARG A 1 110 ? 10.57 46.094 21.594 1 77.81 110 ARG A C 1
ATOM 906 O O . ARG A 1 110 ? 10.898 44.969 21.312 1 77.81 110 ARG A O 1
ATOM 913 N N . GLU A 1 111 ? 10.07 46.531 22.75 1 81.5 111 GLU A N 1
ATOM 914 C CA . GLU A 1 111 ? 9.836 45.531 23.797 1 81.5 111 GLU A CA 1
ATOM 915 C C . GLU A 1 111 ? 8.789 44.531 23.359 1 81.5 111 GLU A C 1
ATOM 917 O O . GLU A 1 111 ? 8.938 43.312 23.609 1 81.5 111 GLU A O 1
ATOM 922 N N . ASP A 1 112 ? 7.812 45.062 22.641 1 80.56 112 ASP A N 1
ATOM 923 C CA . ASP A 1 112 ? 6.742 44.188 22.156 1 80.56 112 ASP A CA 1
ATOM 924 C C . ASP A 1 112 ? 7.25 43.25 21.047 1 80.56 112 ASP A C 1
ATOM 926 O O . ASP A 1 112 ? 6.875 42.094 21 1 80.56 112 ASP A O 1
ATOM 930 N N . ILE A 1 113 ? 8.117 43.812 20.281 1 81.44 113 ILE A N 1
ATOM 931 C CA . ILE A 1 113 ? 8.68 43.031 19.188 1 81.44 113 ILE A CA 1
ATOM 932 C C . ILE A 1 113 ? 9.562 41.906 19.719 1 81.44 113 ILE A C 1
ATOM 934 O O . ILE A 1 113 ? 9.5 40.781 19.25 1 81.44 113 ILE A O 1
ATOM 938 N N . THR A 1 114 ? 10.359 42.25 20.688 1 85.38 114 THR A N 1
ATOM 939 C CA . THR A 1 114 ? 11.234 41.25 21.312 1 85.38 114 THR A CA 1
ATOM 940 C C . THR A 1 114 ? 10.422 40.156 21.969 1 85.38 114 THR A C 1
ATOM 942 O O . THR A 1 114 ? 10.766 38.969 21.859 1 85.38 114 THR A O 1
ATOM 945 N N . ARG A 1 115 ? 9.383 40.531 22.609 1 84.62 115 ARG A N 1
ATOM 946 C CA . ARG A 1 115 ? 8.508 39.562 23.266 1 84.62 115 ARG A CA 1
ATOM 947 C C . ARG A 1 115 ? 7.832 38.688 22.234 1 84.62 115 ARG A C 1
ATOM 949 O O . ARG A 1 115 ? 7.695 37.469 22.438 1 84.62 115 ARG A O 1
ATOM 956 N N . LEU A 1 116 ? 7.406 39.344 21.219 1 83.38 116 LEU A N 1
ATOM 957 C CA . LEU A 1 116 ? 6.738 38.594 20.156 1 83.38 116 LEU A CA 1
ATOM 958 C C . LEU A 1 116 ? 7.676 37.594 19.516 1 83.38 116 LEU A C 1
ATOM 960 O O . LEU A 1 116 ? 7.301 36.438 19.312 1 83.38 116 LEU A O 1
ATOM 964 N N . ARG A 1 117 ? 8.891 38.031 19.188 1 86.5 117 ARG A N 1
ATOM 965 C CA . ARG A 1 117 ? 9.914 37.156 18.594 1 86.5 117 ARG A CA 1
ATOM 966 C C . ARG A 1 117 ? 10.211 35.969 19.484 1 86.5 117 ARG A C 1
ATOM 968 O O . ARG A 1 117 ? 10.352 34.844 19 1 86.5 117 ARG A O 1
ATOM 975 N N . HIS A 1 118 ? 10.219 36.219 20.734 1 87.44 118 HIS A N 1
ATOM 976 C CA . HIS A 1 118 ? 10.484 35.156 21.703 1 87.44 118 HIS A CA 1
ATOM 977 C C . HIS A 1 118 ? 9.297 34.219 21.828 1 87.44 118 HIS A C 1
ATOM 979 O O . HIS A 1 118 ? 9.484 33 22.047 1 87.44 118 HIS A O 1
ATOM 985 N N . THR A 1 119 ? 8.148 34.75 21.688 1 85.19 119 THR A N 1
ATOM 986 C CA . THR A 1 119 ? 6.93 33.969 21.875 1 85.19 119 THR A CA 1
ATOM 987 C C . THR A 1 119 ? 6.672 33.062 20.656 1 85.19 119 THR A C 1
ATOM 989 O O . THR A 1 119 ? 6.32 31.891 20.797 1 85.19 119 THR A O 1
ATOM 992 N N . VAL A 1 120 ? 6.883 33.656 19.516 1 87.44 120 VAL A N 1
ATOM 993 C CA . VAL A 1 120 ? 6.496 32.938 18.328 1 87.44 120 VAL A CA 1
ATOM 994 C C . VAL A 1 120 ? 7.688 32.125 17.797 1 87.44 120 VAL A C 1
ATOM 996 O O . VAL A 1 120 ? 7.512 31.109 17.141 1 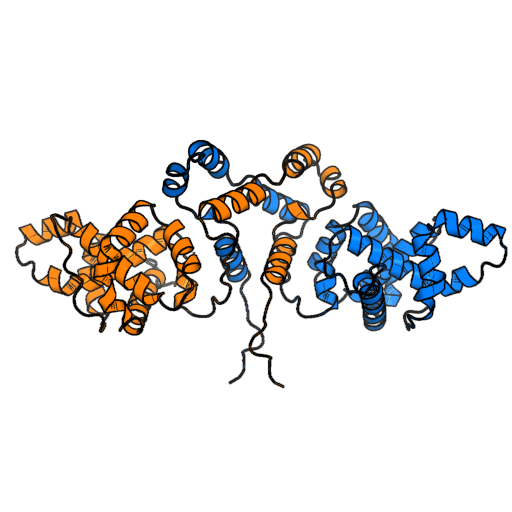87.44 120 VAL A O 1
ATOM 999 N N . GLY A 1 121 ? 8.914 32.469 18.156 1 88.88 121 GLY A N 1
ATOM 1000 C CA . GLY A 1 121 ? 10.141 31.875 17.672 1 88.88 121 GLY A CA 1
ATOM 1001 C C . GLY A 1 121 ? 10.789 32.688 16.547 1 88.88 121 GLY A C 1
ATOM 1002 O O . GLY A 1 121 ? 10.102 33.281 15.734 1 88.88 121 GLY A O 1
ATOM 1003 N N . GLU A 1 122 ? 12.078 32.594 16.453 1 87.81 122 GLU A N 1
ATOM 1004 C CA . GLU A 1 122 ? 12.867 33.438 15.539 1 87.81 122 GLU A CA 1
ATOM 1005 C C . GLU A 1 122 ? 12.523 33.125 14.086 1 87.81 122 GLU A C 1
ATOM 1007 O O . GLU A 1 122 ? 12.375 34.031 13.273 1 87.81 122 GLU A O 1
ATOM 1012 N N . ASP A 1 123 ? 12.359 31.906 13.742 1 87.31 123 ASP A N 1
ATOM 1013 C CA . ASP A 1 123 ? 12.125 31.5 12.359 1 87.31 123 ASP A CA 1
ATOM 1014 C C . ASP A 1 123 ? 10.75 31.969 11.883 1 87.31 123 ASP A C 1
ATOM 1016 O O . ASP A 1 123 ? 10.625 32.531 10.789 1 87.31 123 ASP A O 1
ATOM 1020 N N . LEU A 1 124 ? 9.789 31.75 12.703 1 90.19 124 LEU A N 1
ATOM 1021 C CA . LEU A 1 124 ? 8.43 32.125 12.344 1 90.19 124 LEU A CA 1
ATOM 1022 C C . LEU A 1 124 ? 8.297 33.656 12.258 1 90.19 124 LEU A C 1
ATOM 1024 O O . LEU A 1 124 ? 7.602 34.156 11.383 1 90.19 124 LEU A O 1
ATOM 1028 N N . TYR A 1 125 ? 8.961 34.281 13.148 1 89 125 TYR A N 1
ATOM 1029 C CA . TYR A 1 125 ? 8.93 35.75 13.117 1 89 125 TYR A CA 1
ATOM 1030 C C . TYR A 1 125 ? 9.594 36.281 11.844 1 89 125 TYR A C 1
ATOM 1032 O O . TYR A 1 125 ? 9.078 37.188 11.211 1 89 125 TYR A O 1
ATOM 1040 N N . ALA A 1 126 ? 10.75 35.688 11.531 1 88.38 126 ALA A N 1
ATOM 1041 C CA . ALA A 1 126 ? 11.438 36.062 10.305 1 88.38 126 ALA A CA 1
ATOM 1042 C C . ALA A 1 126 ? 10.555 35.844 9.078 1 88.38 126 ALA A C 1
ATOM 1044 O O . ALA A 1 126 ? 10.492 36.688 8.18 1 88.38 126 ALA A O 1
ATOM 1045 N N . PHE A 1 127 ? 9.875 34.812 9.078 1 89.81 127 PHE A N 1
ATOM 1046 C CA . PHE A 1 127 ? 8.953 34.531 7.992 1 89.81 127 PHE A CA 1
ATOM 1047 C C . PHE A 1 127 ? 7.848 35.594 7.918 1 89.81 127 PHE A C 1
ATOM 1049 O O . PHE A 1 127 ? 7.527 36.062 6.84 1 89.81 127 PHE A O 1
ATOM 1056 N N . MET A 1 128 ? 7.27 35.906 9.047 1 90.56 128 MET A N 1
ATOM 1057 C CA . MET A 1 128 ? 6.172 36.875 9.117 1 90.56 128 MET A CA 1
ATOM 1058 C C . MET A 1 128 ? 6.602 38.219 8.578 1 90.56 128 MET A C 1
ATOM 1060 O O . MET A 1 128 ? 5.816 38.938 7.93 1 90.56 128 MET A O 1
ATOM 1064 N N . GLN A 1 129 ? 7.867 38.5 8.789 1 87 129 GLN A N 1
ATOM 1065 C CA . GLN A 1 129 ? 8.367 39.812 8.422 1 87 129 GLN A CA 1
ATOM 1066 C C . GLN A 1 129 ? 8.805 39.875 6.961 1 87 129 GLN A C 1
ATOM 1068 O O . GLN A 1 129 ? 8.578 40.844 6.266 1 87 129 GLN A O 1
ATOM 1073 N N . GLN A 1 130 ? 9.297 38.75 6.527 1 88.25 130 GLN A N 1
ATOM 1074 C CA . GLN A 1 130 ? 10.023 38.812 5.262 1 88.25 130 GLN A CA 1
ATOM 1075 C C . GLN A 1 130 ? 9.211 38.188 4.137 1 88.25 130 GLN A C 1
ATOM 1077 O O . GLN A 1 130 ? 9.289 38.625 2.986 1 88.25 130 GLN A O 1
ATOM 1082 N N . ARG A 1 131 ? 8.445 37.156 4.453 1 89.75 131 ARG A N 1
ATOM 1083 C CA . ARG A 1 131 ? 7.852 36.375 3.393 1 89.75 131 ARG A CA 1
ATOM 1084 C C . ARG A 1 131 ? 6.332 36.5 3.379 1 89.75 131 ARG A C 1
ATOM 1086 O O . ARG A 1 131 ? 5.715 36.5 2.312 1 89.75 131 ARG A O 1
ATOM 1093 N N . ALA A 1 132 ? 5.77 36.594 4.523 1 90.81 132 ALA A N 1
ATOM 1094 C CA . ALA A 1 132 ? 4.312 36.625 4.629 1 90.81 132 ALA A CA 1
ATOM 1095 C C . ALA A 1 132 ? 3.738 37.812 3.85 1 90.81 132 ALA A C 1
ATOM 1097 O O . ALA A 1 132 ? 2.678 37.688 3.23 1 90.81 132 ALA A O 1
ATOM 1098 N N . PRO A 1 133 ? 4.492 38.938 3.799 1 87.81 133 PRO A N 1
ATOM 1099 C CA . PRO A 1 133 ? 3.922 40.094 3.098 1 87.81 133 PRO A CA 1
ATOM 1100 C C . PRO A 1 133 ? 3.773 39.844 1.596 1 87.81 133 PRO A C 1
ATOM 1102 O O . PRO A 1 133 ? 2.912 40.469 0.954 1 87.81 133 PRO A O 1
ATOM 1105 N N . VAL A 1 134 ? 4.555 38.938 1.082 1 88.25 134 VAL A N 1
ATOM 1106 C CA . VAL A 1 134 ? 4.531 38.719 -0.358 1 88.25 134 VAL A CA 1
ATOM 1107 C C . VAL A 1 134 ? 3.434 37.688 -0.698 1 88.25 134 VAL A C 1
ATOM 1109 O O . VAL A 1 134 ? 3.004 37.594 -1.851 1 88.25 134 VAL A O 1
ATOM 1112 N N . LEU A 1 135 ? 2.9 37.031 0.297 1 90.75 135 LEU A N 1
ATOM 1113 C CA . LEU A 1 135 ? 1.853 36.031 0.09 1 90.75 135 LEU A CA 1
ATOM 1114 C C . LEU A 1 135 ? 0.472 36.688 0.161 1 90.75 135 LEU A C 1
ATOM 1116 O O . LEU A 1 135 ? -0.303 36.406 1.077 1 90.75 135 LEU A O 1
ATOM 1120 N N . THR A 1 136 ? 0.208 37.5 -0.868 1 88.75 136 THR A N 1
ATOM 1121 C CA . THR A 1 136 ? -1.081 38.188 -0.919 1 88.75 136 THR A CA 1
ATOM 1122 C C . THR A 1 136 ? -2.225 37.156 -0.982 1 88.75 136 THR A C 1
ATOM 1124 O O . THR A 1 136 ? -2.121 36.156 -1.666 1 88.75 136 THR A O 1
ATOM 1127 N N . HIS A 1 137 ? -3.271 37.406 -0.197 1 90.19 137 HIS A N 1
ATOM 1128 C CA . HIS A 1 137 ? -4.422 36.5 -0.166 1 90.19 137 HIS A CA 1
ATOM 1129 C C . HIS A 1 137 ? -5.711 37.281 0.122 1 90.19 137 HIS A C 1
ATOM 1131 O O . HIS A 1 137 ? -5.664 38.438 0.552 1 90.19 137 HIS A O 1
ATOM 1137 N N . LYS A 1 138 ? -6.816 36.625 -0.141 1 92.62 138 LYS A N 1
ATOM 1138 C CA . LYS A 1 138 ? -8.125 37.25 0.046 1 92.62 138 LYS A CA 1
ATOM 1139 C C . LYS A 1 138 ? -8.906 36.562 1.16 1 92.62 138 LYS A C 1
ATOM 1141 O O . LYS A 1 138 ? -10.141 36.531 1.132 1 92.62 138 LYS A O 1
ATOM 1146 N N . VAL A 1 139 ? -8.242 35.938 2.129 1 94.56 139 VAL A N 1
ATOM 1147 C CA . VAL A 1 139 ? -8.891 35.188 3.189 1 94.56 139 VAL A CA 1
ATOM 1148 C C . VAL A 1 139 ? -9.461 36.125 4.238 1 94.56 139 VAL A C 1
ATOM 1150 O O . VAL A 1 139 ? -10.453 35.844 4.895 1 94.56 139 VAL A O 1
ATOM 1153 N N . GLY A 1 140 ? -8.906 37.312 4.348 1 90.88 140 GLY A N 1
ATOM 1154 C CA . GLY A 1 140 ? -9.359 38.281 5.34 1 90.88 140 GLY A CA 1
ATOM 1155 C C . GLY A 1 140 ? -8.695 38.125 6.691 1 90.88 140 GLY A C 1
ATOM 1156 O O . GLY A 1 140 ? -7.684 37.406 6.805 1 90.88 140 GLY A O 1
ATOM 1157 N N . ASN A 1 141 ? -9.258 38.781 7.727 1 90.62 141 ASN A N 1
ATOM 1158 C CA . ASN A 1 141 ? -8.695 38.75 9.07 1 90.62 141 ASN A CA 1
ATOM 1159 C C . ASN A 1 141 ? -8.953 37.406 9.766 1 90.62 141 ASN A C 1
ATOM 1161 O O . ASN A 1 141 ? -9.977 36.781 9.523 1 90.62 141 ASN A O 1
ATOM 1165 N N . PRO A 1 142 ? -7.961 37 10.586 1 93.5 142 PRO A N 1
ATOM 1166 C CA . PRO A 1 142 ? -8.211 35.781 11.359 1 93.5 142 PRO A CA 1
ATOM 1167 C C . PRO A 1 142 ? -9.359 35.969 12.352 1 93.5 142 PRO A C 1
ATOM 1169 O O . PRO A 1 142 ? -9.703 37.062 12.727 1 93.5 142 PRO A O 1
ATOM 1172 N N . PRO A 1 143 ? -9.914 34.812 12.719 1 92.06 143 PRO A N 1
ATOM 1173 C CA . PRO A 1 143 ? -10.992 34.875 13.711 1 92.06 143 PRO A CA 1
ATOM 1174 C C . PRO A 1 143 ? -10.516 35.344 15.078 1 92.06 143 PRO A C 1
ATOM 1176 O O . PRO A 1 143 ? -9.344 35.156 15.422 1 92.06 143 PRO A O 1
ATOM 1179 N N . VAL A 1 144 ? -11.484 35.969 15.766 1 89.19 144 VAL A N 1
ATOM 1180 C CA . VAL A 1 144 ? -11.227 36.375 17.141 1 89.19 144 VAL A CA 1
ATOM 1181 C C . VAL A 1 144 ? -11.664 35.281 18.094 1 89.19 144 VAL A C 1
ATOM 1183 O O . VAL A 1 144 ? -12.844 34.906 18.125 1 89.19 144 VAL A O 1
ATOM 1186 N N . PHE A 1 145 ? -10.664 34.688 18.812 1 91.38 145 PHE A N 1
ATOM 1187 C CA . PHE A 1 145 ? -10.961 33.594 19.719 1 91.38 145 PHE A CA 1
ATOM 1188 C C . PHE A 1 145 ? -11.258 34.094 21.125 1 91.38 145 PHE A C 1
ATOM 1190 O O . PHE A 1 145 ? -10.625 35.062 21.578 1 91.38 145 PHE A O 1
ATOM 1197 N N . PRO A 1 146 ? -12.234 33.438 21.734 1 85.19 146 PRO A N 1
ATOM 1198 C CA . PRO A 1 146 ? -12.547 33.844 23.109 1 85.19 146 PRO A CA 1
ATOM 1199 C C . PRO A 1 146 ? -11.469 33.438 24.109 1 85.19 146 PRO A C 1
ATOM 1201 O O . PRO A 1 146 ? -10.758 32.469 23.891 1 85.19 146 PRO A O 1
ATOM 1204 N N . GLY A 1 147 ? -11.32 34.281 25.266 1 82.38 147 GLY A N 1
ATOM 1205 C CA . GLY A 1 147 ? -10.477 33.906 26.391 1 82.38 147 GLY A CA 1
ATOM 1206 C C . GLY A 1 147 ? -9.023 34.281 26.188 1 82.38 147 GLY A C 1
ATOM 1207 O O . GLY A 1 147 ? -8.688 35 25.266 1 82.38 147 GLY A O 1
ATOM 1208 N N . ALA A 1 148 ? -8.219 33.812 27.188 1 86.44 148 ALA A N 1
ATOM 1209 C CA . ALA A 1 148 ? -6.789 34.125 27.203 1 86.44 148 ALA A CA 1
ATOM 1210 C C . ALA A 1 148 ? -5.984 33.031 26.484 1 86.44 148 ALA A C 1
ATOM 1212 O O . ALA A 1 148 ? -5.867 31.922 26.984 1 86.44 148 ALA A O 1
ATOM 1213 N N . MET A 1 149 ? -5.809 33.125 25.188 1 87.38 149 MET A N 1
ATOM 1214 C CA . MET A 1 149 ? -4.977 32.188 24.406 1 87.38 149 MET A CA 1
ATOM 1215 C C . MET A 1 149 ? -3.684 32.875 23.969 1 87.38 149 MET A C 1
ATOM 1217 O O . MET A 1 149 ? -3.705 34 23.484 1 87.38 149 MET A O 1
ATOM 1221 N N . PRO A 1 150 ? -2.578 32.094 24.219 1 87.56 150 PRO A N 1
ATOM 1222 C CA . PRO A 1 150 ? -1.318 32.688 23.75 1 87.56 150 PRO A CA 1
ATOM 1223 C C . PRO A 1 150 ? -1.319 32.938 22.234 1 87.56 150 PRO A C 1
ATOM 1225 O O . PRO A 1 150 ? -1.967 32.188 21.484 1 87.56 150 PRO A O 1
ATOM 1228 N N . LEU A 1 151 ? -0.632 34 21.844 1 89 151 LEU A N 1
ATOM 1229 C CA . LEU A 1 151 ? -0.611 34.438 20.453 1 89 151 LEU A CA 1
ATOM 1230 C C . LEU A 1 151 ? -0.227 33.281 19.531 1 89 151 LEU A C 1
ATOM 1232 O O . LEU A 1 151 ? -0.854 33.094 18.484 1 89 151 LEU A O 1
ATOM 1236 N N . LYS A 1 152 ? 0.804 32.5 19.875 1 90.12 152 LYS A N 1
ATOM 1237 C CA . LYS A 1 152 ? 1.27 31.391 19.031 1 90.12 152 LYS A CA 1
ATOM 1238 C C . LYS A 1 152 ? 0.165 30.359 18.812 1 90.12 152 LYS A C 1
ATOM 1240 O O . LYS A 1 152 ? 0.012 29.828 17.719 1 90.12 152 LYS A O 1
ATOM 1245 N N . SER A 1 153 ? -0.634 30.125 19.828 1 92.5 153 SER A N 1
ATOM 1246 C CA . SER A 1 153 ? -1.737 29.172 19.766 1 92.5 153 SER A CA 1
ATOM 1247 C C . SER A 1 153 ? -2.881 29.719 18.906 1 92.5 153 SER A C 1
ATOM 1249 O O . SER A 1 153 ? -3.516 28.984 18.156 1 92.5 153 SER A O 1
ATOM 1251 N N . ARG A 1 154 ? -3.115 31.031 19.047 1 93.44 154 ARG A N 1
ATOM 1252 C CA . ARG A 1 154 ? -4.145 31.672 18.234 1 93.44 154 ARG A CA 1
ATOM 1253 C C . ARG A 1 154 ? -3.797 31.609 16.75 1 93.44 154 ARG A C 1
ATOM 1255 O O . ARG A 1 154 ? -4.66 31.328 15.914 1 93.44 154 ARG A O 1
ATOM 1262 N N . MET A 1 155 ? -2.555 31.844 16.5 1 94.5 155 MET A N 1
ATOM 1263 C CA . MET A 1 155 ? -2.084 31.797 15.117 1 94.5 155 MET A CA 1
ATOM 1264 C C . MET A 1 155 ? -2.203 30.391 14.555 1 94.5 155 MET A C 1
ATOM 1266 O O . MET A 1 155 ? -2.693 30.203 13.438 1 94.5 155 MET A O 1
ATOM 1270 N N . ALA A 1 156 ? -1.776 29.422 15.305 1 95.38 156 ALA A N 1
ATOM 1271 C CA . ALA A 1 156 ? -1.836 28.031 14.867 1 95.38 156 ALA A CA 1
ATOM 1272 C C . ALA A 1 156 ? -3.277 27.594 14.633 1 95.38 156 ALA A C 1
ATOM 1274 O O . ALA A 1 156 ? -3.57 26.906 13.648 1 95.38 156 ALA A O 1
ATOM 1275 N N . LEU A 1 157 ? -4.145 28 15.539 1 96.75 157 LEU A N 1
ATOM 1276 C CA . LEU A 1 157 ? -5.551 27.641 15.406 1 96.75 157 LEU A CA 1
ATOM 1277 C C . LEU A 1 157 ? -6.164 28.281 14.164 1 96.75 157 LEU A C 1
ATOM 1279 O O . LEU A 1 157 ? -6.918 27.625 13.438 1 96.75 157 LEU A O 1
ATOM 1283 N N . ALA A 1 158 ? -5.875 29.531 13.992 1 96.88 158 ALA A N 1
ATOM 1284 C CA . ALA A 1 158 ? -6.348 30.188 12.773 1 96.88 158 ALA A CA 1
ATOM 1285 C C . ALA A 1 158 ? -5.824 29.484 11.531 1 96.88 158 ALA A C 1
ATOM 1287 O O . ALA A 1 158 ? -6.562 29.297 10.555 1 96.88 158 ALA A O 1
ATOM 1288 N N . GLY A 1 159 ? -4.523 29.141 11.531 1 97.94 159 GLY A N 1
ATOM 1289 C CA . GLY A 1 159 ? -3.945 28.391 10.43 1 97.94 159 GLY A CA 1
ATOM 1290 C C . GLY A 1 159 ? -4.648 27.078 10.172 1 97.94 159 GLY A C 1
ATOM 1291 O O . GLY A 1 159 ? -4.906 26.719 9.023 1 97.94 159 GLY A O 1
ATOM 1292 N N . LEU A 1 160 ? -4.973 26.391 11.211 1 98 160 LEU A N 1
ATOM 1293 C CA . LEU A 1 160 ? -5.637 25.094 11.125 1 98 160 LEU A CA 1
ATOM 1294 C C . LEU A 1 160 ? -7.047 25.25 10.562 1 98 160 LEU A C 1
ATOM 1296 O O . LEU A 1 160 ? -7.488 24.422 9.75 1 98 160 LEU A O 1
ATOM 1300 N N . LEU A 1 161 ? -7.738 26.25 11.016 1 97.88 161 LEU A N 1
ATOM 1301 C CA . LEU A 1 161 ? -9.086 26.516 10.523 1 97.88 161 LEU A CA 1
ATOM 1302 C C . LEU A 1 161 ? -9.07 26.844 9.039 1 97.88 161 LEU A C 1
ATOM 1304 O O . LEU A 1 161 ? -9.93 26.375 8.281 1 97.88 161 LEU A O 1
ATOM 1308 N N . CYS A 1 162 ? -8.117 27.641 8.648 1 98.06 162 CYS A N 1
ATOM 1309 C CA . CYS A 1 162 ? -7.977 27.969 7.234 1 98.06 162 CYS A CA 1
ATOM 1310 C C . CYS A 1 162 ? -7.645 26.719 6.422 1 98.06 162 CYS A C 1
ATOM 1312 O O . CYS A 1 162 ? -8.18 26.531 5.328 1 98.06 162 CYS A O 1
ATOM 1314 N N . LEU A 1 163 ? -6.773 25.875 6.934 1 98.12 163 LEU A N 1
ATOM 1315 C CA . LEU A 1 163 ? -6.414 24.625 6.27 1 98.12 163 LEU A CA 1
ATOM 1316 C C . LEU A 1 163 ? -7.637 23.734 6.113 1 98.12 163 LEU A C 1
ATOM 1318 O O . LEU A 1 163 ? -7.84 23.141 5.055 1 98.12 163 LEU A O 1
ATOM 1322 N N . ARG A 1 164 ? -8.414 23.594 7.141 1 98.06 164 ARG A N 1
ATOM 1323 C CA . ARG A 1 164 ? -9.617 22.781 7.066 1 98.06 164 ARG A CA 1
ATOM 1324 C C . ARG A 1 164 ? -10.57 23.297 5.992 1 98.06 164 ARG A C 1
ATOM 1326 O O . ARG A 1 164 ? -11.164 22.516 5.25 1 98.06 164 ARG A O 1
ATOM 1333 N N . ALA A 1 165 ? -10.703 24.609 6.004 1 97.38 165 ALA A N 1
ATOM 1334 C CA . ALA A 1 165 ? -11.555 25.203 4.984 1 97.38 165 ALA A CA 1
ATOM 1335 C C . ALA A 1 165 ? -11.062 24.859 3.58 1 97.38 165 ALA A C 1
ATOM 1337 O O . ALA A 1 165 ? -11.859 24.562 2.688 1 97.38 165 ALA A O 1
ATOM 1338 N N . ALA A 1 166 ? -9.742 24.875 3.406 1 97.25 166 ALA A N 1
ATOM 1339 C CA . ALA A 1 166 ? -9.148 24.547 2.115 1 97.25 166 ALA A CA 1
ATOM 1340 C C . ALA A 1 166 ? -9.484 23.125 1.699 1 97.25 166 ALA A C 1
ATOM 1342 O O . ALA A 1 166 ? -9.586 22.828 0.507 1 97.25 166 ALA A O 1
ATOM 1343 N N . PHE A 1 167 ? -9.688 22.219 2.73 1 96.81 167 PHE A N 1
ATOM 1344 C CA . PHE A 1 167 ? -9.922 20.797 2.465 1 96.81 167 PHE A CA 1
ATOM 1345 C C . PHE A 1 167 ? -11.406 20.469 2.566 1 96.81 167 PHE A C 1
ATOM 1347 O O . PHE A 1 167 ? -11.781 19.297 2.674 1 96.81 167 PHE A O 1
ATOM 1354 N N . GLN A 1 168 ? -12.242 21.453 2.506 1 95.19 168 GLN A N 1
ATOM 1355 C CA . GLN A 1 168 ? -13.664 21.281 2.771 1 95.19 168 GLN A CA 1
ATOM 1356 C C . GLN A 1 168 ? -14.289 20.312 1.783 1 95.19 168 GLN A C 1
ATOM 1358 O O . GLN A 1 168 ? -15.203 19.562 2.139 1 95.19 168 GLN A O 1
ATOM 1363 N N . GLN A 1 169 ? -13.805 20.172 0.575 1 93.06 169 GLN A N 1
ATOM 1364 C CA . GLN A 1 169 ? -14.406 19.344 -0.466 1 93.06 169 GLN A CA 1
ATOM 1365 C C . GLN A 1 169 ? -13.93 17.906 -0.366 1 93.06 169 GLN A C 1
ATOM 1367 O O . GLN A 1 169 ? -14.453 17.016 -1.054 1 93.06 169 GLN 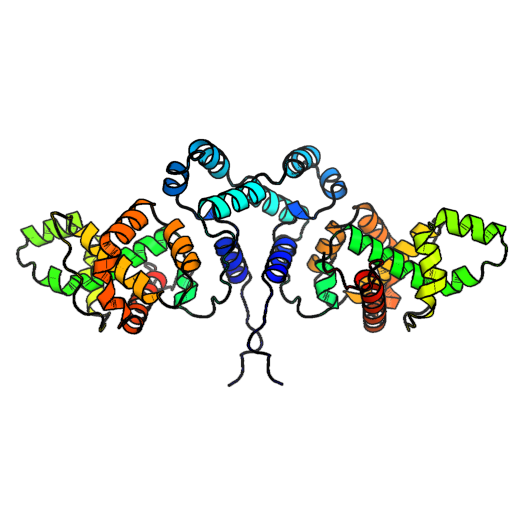A O 1
ATOM 1372 N N . PHE A 1 170 ? -12.969 17.656 0.47 1 93.75 170 PHE A N 1
ATOM 1373 C CA . PHE A 1 170 ? -12.453 16.297 0.658 1 93.75 170 PHE A CA 1
ATOM 1374 C C . PHE A 1 170 ? -13.242 15.562 1.73 1 93.75 170 PHE A C 1
ATOM 1376 O O . PHE A 1 170 ? -13.875 16.188 2.588 1 93.75 170 PHE A O 1
ATOM 1383 N N . PRO A 1 171 ? -13.195 14.227 1.725 1 93.69 171 PRO A N 1
ATOM 1384 C CA . PRO A 1 171 ? -13.906 13.453 2.74 1 93.69 171 PRO A CA 1
ATOM 1385 C C . PRO A 1 171 ? -13.398 13.719 4.156 1 93.69 171 PRO A C 1
ATOM 1387 O O . PRO A 1 171 ? -12.219 14.023 4.344 1 93.69 171 PRO A O 1
ATOM 1390 N N . ASP A 1 172 ? -14.258 13.547 5.148 1 94.94 172 ASP A N 1
ATOM 1391 C CA . ASP A 1 172 ? -13.898 13.758 6.547 1 94.94 172 ASP A CA 1
ATOM 1392 C C . ASP A 1 172 ? -12.719 12.867 6.945 1 94.94 172 ASP A C 1
ATOM 1394 O O . ASP A 1 172 ? -11.836 13.297 7.699 1 94.94 172 ASP A O 1
ATOM 1398 N N . ALA A 1 173 ? -12.773 11.625 6.395 1 94.06 173 ALA A N 1
ATOM 1399 C CA . ALA A 1 173 ? -11.695 10.695 6.727 1 94.06 173 ALA A CA 1
ATOM 1400 C C . ALA A 1 173 ? -10.352 11.219 6.223 1 94.06 173 ALA A C 1
ATOM 1402 O O . ALA A 1 173 ? -9.312 10.992 6.848 1 94.06 173 ALA A O 1
ATOM 1403 N N . PHE A 1 174 ? -10.391 11.969 5.145 1 95 174 PHE A N 1
ATOM 1404 C CA . PHE A 1 174 ? -9.203 12.602 4.598 1 95 174 PHE A CA 1
ATOM 1405 C C . PHE A 1 174 ? -8.617 13.609 5.582 1 95 174 PHE A C 1
ATOM 1407 O O . PHE A 1 174 ? -7.422 13.562 5.891 1 95 174 PHE A O 1
ATOM 1414 N N . TRP A 1 175 ? -9.445 14.414 6.102 1 96.69 175 TRP A N 1
ATOM 1415 C CA . TRP A 1 175 ? -9.055 15.422 7.086 1 96.69 175 TRP A CA 1
ATOM 1416 C C . TRP A 1 175 ? -8.555 14.758 8.367 1 96.69 175 TRP A C 1
ATOM 1418 O O . TRP A 1 175 ? -7.539 15.172 8.93 1 96.69 175 TRP A O 1
ATOM 1428 N N . LEU A 1 176 ? -9.211 13.742 8.789 1 96.44 176 LEU A N 1
ATOM 1429 C CA . LEU A 1 176 ? -8.828 13.062 10.016 1 96.44 176 LEU A CA 1
ATOM 1430 C C . LEU A 1 176 ? -7.434 12.453 9.883 1 96.44 176 LEU A C 1
ATOM 1432 O O . LEU A 1 176 ? -6.613 12.57 10.797 1 96.44 176 LEU A O 1
ATOM 1436 N N . ARG A 1 177 ? -7.184 11.836 8.758 1 95.5 177 ARG A N 1
ATOM 1437 C CA . ARG A 1 177 ? -5.871 11.234 8.547 1 95.5 177 ARG A CA 1
ATOM 1438 C C . ARG A 1 177 ? -4.77 12.289 8.578 1 95.5 177 ARG A C 1
ATOM 1440 O O . ARG A 1 177 ? -3.67 12.031 9.07 1 95.5 177 ARG A O 1
ATOM 1447 N N . LEU A 1 178 ? -5.059 13.477 8.008 1 96 178 LEU A N 1
ATOM 1448 C CA . LEU A 1 178 ? -4.113 14.578 8.102 1 96 178 LEU A CA 1
ATOM 1449 C C . LEU A 1 178 ? -3.889 14.984 9.555 1 96 178 LEU A C 1
ATOM 1451 O O . LEU A 1 178 ? -2.748 15.164 9.984 1 96 178 LEU A O 1
ATOM 1455 N N . MET A 1 179 ? -4.934 15.016 10.352 1 97.25 179 MET A N 1
ATOM 1456 C CA . MET A 1 179 ? -4.875 15.43 11.75 1 97.25 179 MET A CA 1
ATOM 1457 C C . MET A 1 179 ? -4.109 14.406 12.586 1 97.25 179 MET A C 1
ATOM 1459 O O . MET A 1 179 ? -3.42 14.766 13.539 1 97.25 179 MET A O 1
ATOM 1463 N N . PHE A 1 180 ? -4.219 13.117 12.172 1 95.5 180 PHE A N 1
ATOM 1464 C CA . PHE A 1 180 ? -3.553 12.047 12.906 1 95.5 180 PHE A CA 1
ATOM 1465 C C . PHE A 1 180 ? -2.039 12.227 12.875 1 95.5 180 PHE A C 1
ATOM 1467 O O . PHE A 1 180 ? -1.319 11.641 13.68 1 95.5 180 PHE A O 1
ATOM 1474 N N . LYS A 1 181 ? -1.577 13.055 11.93 1 94.19 181 LYS A N 1
ATOM 1475 C CA . LYS A 1 181 ? -0.139 13.25 11.781 1 94.19 181 LYS A CA 1
ATOM 1476 C C . LYS A 1 181 ? 0.373 14.305 12.758 1 94.19 181 LYS A C 1
ATOM 1478 O O . LYS A 1 181 ? 1.581 14.422 12.977 1 94.19 181 LYS A O 1
ATOM 1483 N N . LEU A 1 182 ? -0.551 15.055 13.328 1 95.81 182 LEU A N 1
ATOM 1484 C CA . LEU A 1 182 ? -0.236 16.078 14.312 1 95.81 182 LEU A CA 1
ATOM 1485 C C . LEU A 1 182 ? -0.515 15.594 15.727 1 95.81 182 LEU A C 1
ATOM 1487 O O . LEU A 1 182 ? -1.177 14.57 15.914 1 95.81 182 LEU A O 1
ATOM 1491 N N . GLU A 1 183 ? 0.108 16.344 16.688 1 95.38 183 GLU A N 1
ATOM 1492 C CA . GLU A 1 183 ? -0.284 16.078 18.062 1 95.38 183 GLU A CA 1
ATOM 1493 C C . GLU A 1 183 ? -1.799 16.156 18.234 1 95.38 183 GLU A C 1
ATOM 1495 O O . GLU A 1 183 ? -2.447 17.031 17.672 1 95.38 183 GLU A O 1
ATOM 1500 N N . ARG A 1 184 ? -2.361 15.148 19.016 1 94.38 184 ARG A N 1
ATOM 1501 C CA . ARG A 1 184 ? -3.803 15.023 19.203 1 94.38 184 ARG A CA 1
ATOM 1502 C C . ARG A 1 184 ? -4.406 16.344 19.672 1 94.38 184 ARG A C 1
ATOM 1504 O O . ARG A 1 184 ? -5.547 16.672 19.328 1 94.38 184 ARG A O 1
ATOM 1511 N N . GLU A 1 185 ? -3.643 17.141 20.359 1 94.06 185 GLU A N 1
ATOM 1512 C CA . GLU A 1 185 ? -4.113 18.406 20.906 1 94.06 185 GLU A CA 1
ATOM 1513 C C . GLU A 1 185 ? -4.547 19.359 19.797 1 94.06 185 GLU A C 1
ATOM 1515 O O . GLU A 1 185 ? -5.465 20.172 19.984 1 94.06 185 GLU A O 1
ATOM 1520 N N . TRP A 1 186 ? -3.869 19.297 18.672 1 94.94 186 TRP A N 1
ATOM 1521 C CA . TRP A 1 186 ? -4.262 20.125 17.531 1 94.94 186 TRP A CA 1
ATOM 1522 C C . TRP A 1 186 ? -5.688 19.812 17.094 1 94.94 186 TRP A C 1
ATOM 1524 O O . TRP A 1 186 ? -6.469 20.734 16.812 1 94.94 186 TRP A O 1
ATOM 1534 N N . TYR A 1 187 ? -5.992 18.547 17.078 1 95.44 187 TYR A N 1
ATOM 1535 C CA . TYR A 1 187 ? -7.336 18.125 16.703 1 95.44 187 TYR A CA 1
ATOM 1536 C C . TYR A 1 187 ? -8.359 18.562 17.734 1 95.44 187 TYR A C 1
ATOM 1538 O O . TYR A 1 187 ? -9.445 19.031 17.391 1 95.44 187 TYR A O 1
ATOM 1546 N N . VAL A 1 188 ? -8 18.375 19 1 94.75 188 VAL A N 1
ATOM 1547 C CA . VAL A 1 188 ? -8.906 18.75 20.094 1 94.75 188 VAL A CA 1
ATOM 1548 C C . VAL A 1 188 ? -9.195 20.25 20.047 1 94.75 188 VAL A C 1
ATOM 1550 O O . VAL A 1 188 ? -10.344 20.672 20.172 1 94.75 188 VAL A O 1
ATOM 1553 N N . GLN A 1 189 ? -8.141 21.047 19.859 1 93.5 189 GLN A N 1
ATOM 1554 C CA . GLN A 1 189 ? -8.305 22.5 19.766 1 93.5 189 GLN A CA 1
ATOM 1555 C C . GLN A 1 189 ? -9.141 22.891 18.547 1 93.5 189 GLN A C 1
ATOM 1557 O O . GLN A 1 189 ? -10.023 23.734 18.641 1 93.5 189 GLN A O 1
ATOM 1562 N N . TRP A 1 190 ? -8.844 22.25 17.453 1 94.94 190 TRP A N 1
ATOM 1563 C CA . TRP A 1 190 ? -9.609 22.531 16.234 1 94.94 190 TRP A CA 1
ATOM 1564 C C . TRP A 1 190 ? -11.078 22.188 16.438 1 94.94 190 TRP A C 1
ATOM 1566 O O . TRP A 1 190 ? -11.961 22.984 16.109 1 94.94 190 TRP A O 1
ATOM 1576 N N . LYS A 1 191 ? -11.32 20.984 16.938 1 94.81 191 LYS A N 1
ATOM 1577 C CA . LYS A 1 191 ? -12.703 20.531 17.109 1 94.81 191 LYS A CA 1
ATOM 1578 C C . LYS A 1 191 ? -13.469 21.453 18.047 1 94.81 191 LYS A C 1
ATOM 1580 O O . LYS A 1 191 ? -14.633 21.781 17.797 1 94.81 191 LYS A O 1
ATOM 1585 N N . SER A 1 192 ? -12.828 21.969 19.125 1 94.69 192 SER A N 1
ATOM 1586 C CA . SER A 1 192 ? -13.461 22.828 20.125 1 94.69 192 SER A CA 1
ATOM 1587 C C . SER A 1 192 ? -13.719 24.234 19.562 1 94.69 192 SER A C 1
ATOM 1589 O O . SER A 1 192 ? -14.578 24.953 20.062 1 94.69 192 SER A O 1
ATOM 1591 N N . HIS A 1 193 ? -13.016 24.656 18.484 1 95.19 193 HIS A N 1
ATOM 1592 C CA . HIS A 1 193 ? -13.109 26.031 18 1 95.19 193 HIS A CA 1
ATOM 1593 C C . HIS A 1 193 ? -13.516 26.062 16.531 1 95.19 193 HIS A C 1
ATOM 1595 O O . HIS A 1 193 ? -13.352 27.078 15.852 1 95.19 193 HIS A O 1
ATOM 1601 N N . ALA A 1 194 ? -13.992 24.906 16.031 1 94.56 194 ALA A N 1
ATOM 1602 C CA . ALA A 1 194 ? -14.305 24.75 14.617 1 94.56 194 ALA A CA 1
ATOM 1603 C C . ALA A 1 194 ? -15.297 25.812 14.156 1 94.56 194 ALA A C 1
ATOM 1605 O O . ALA A 1 194 ? -15.258 26.25 13 1 94.56 194 ALA A O 1
ATOM 1606 N N . ARG A 1 195 ? -16.188 26.266 15.016 1 94.25 195 ARG A N 1
ATOM 1607 C CA . ARG A 1 195 ? -17.234 27.219 14.672 1 94.25 195 ARG A CA 1
ATOM 1608 C C . ARG A 1 195 ? -16.641 28.562 14.25 1 94.25 195 ARG A C 1
ATOM 1610 O O . ARG A 1 195 ? -17.234 29.281 13.453 1 94.25 195 ARG A O 1
ATOM 1617 N N . PHE A 1 196 ? -15.469 28.875 14.688 1 94.31 196 PHE A N 1
ATOM 1618 C CA . PHE A 1 196 ? -14.844 30.172 14.398 1 94.31 196 PHE A CA 1
ATOM 1619 C C . PHE A 1 196 ? -14.289 30.188 12.977 1 94.31 196 PHE A C 1
ATOM 1621 O O . PHE A 1 196 ? -13.945 31.25 12.453 1 94.31 196 PHE A O 1
ATOM 1628 N N . GLY A 1 197 ? -14.164 28.984 12.375 1 93.06 197 GLY A N 1
ATOM 1629 C CA . GLY A 1 197 ? -13.688 28.906 11 1 93.06 197 GLY A CA 1
ATOM 1630 C C . GLY A 1 197 ? -14.812 28.844 9.984 1 93.06 197 GLY A C 1
ATOM 1631 O O . GLY A 1 197 ? -14.562 28.766 8.773 1 93.06 197 GLY A O 1
ATOM 1632 N N . LYS A 1 198 ? -16.062 28.891 10.344 1 92.94 198 LYS A N 1
ATOM 1633 C CA . LYS A 1 198 ? -17.219 28.688 9.484 1 92.94 198 LYS A CA 1
ATOM 1634 C C . LYS A 1 198 ? -17.25 29.703 8.344 1 92.94 198 LYS A C 1
ATOM 1636 O O . LYS A 1 198 ? -17.656 29.391 7.23 1 92.94 198 LYS A O 1
ATOM 1641 N N . ARG A 1 199 ? -16.891 30.922 8.68 1 92.69 199 ARG A N 1
ATOM 1642 C CA . ARG A 1 199 ? -16.859 31.953 7.648 1 92.69 199 ARG A CA 1
ATOM 1643 C C . ARG A 1 199 ? -15.969 31.562 6.484 1 92.69 199 ARG A C 1
ATOM 1645 O O . ARG A 1 199 ? -16.25 31.906 5.332 1 92.69 199 ARG A O 1
ATOM 1652 N N . TRP A 1 200 ? -14.938 30.812 6.738 1 94.4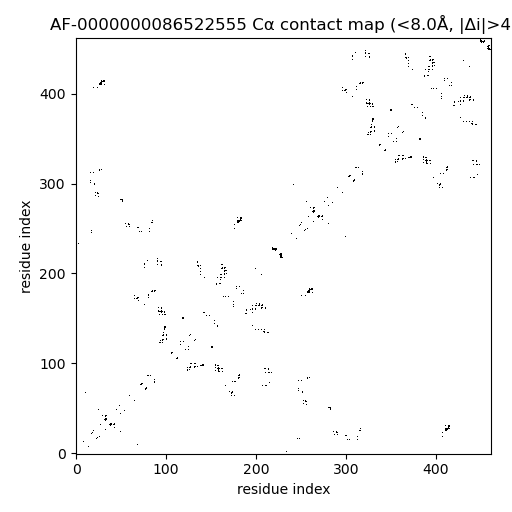4 200 TRP A N 1
ATOM 1653 C CA . TRP A 1 200 ? -13.969 30.453 5.711 1 94.44 200 TRP A CA 1
ATOM 1654 C C . TRP A 1 200 ? -14.492 29.312 4.844 1 94.44 200 TRP A C 1
ATOM 1656 O O . TRP A 1 200 ? -13.984 29.078 3.748 1 94.44 200 TRP A O 1
ATOM 1666 N N . ASP A 1 201 ? -15.523 28.641 5.293 1 91.69 201 ASP A N 1
ATOM 1667 C CA . ASP A 1 201 ? -16.141 27.594 4.477 1 91.69 201 ASP A CA 1
ATOM 1668 C C . ASP A 1 201 ? -16.703 28.188 3.18 1 91.69 201 ASP A C 1
ATOM 1670 O O . ASP A 1 201 ? -16.719 27.5 2.148 1 91.69 201 ASP A O 1
ATOM 1674 N N . THR A 1 202 ? -17.125 29.438 3.215 1 92.81 202 THR A N 1
ATOM 1675 C CA . THR A 1 202 ? -17.734 30.094 2.061 1 92.81 202 THR A CA 1
ATOM 1676 C C . THR A 1 202 ? -16.656 30.609 1.112 1 92.81 202 THR A C 1
ATOM 1678 O O . THR A 1 202 ? -16.953 30.922 -0.048 1 92.81 202 THR A O 1
ATOM 1681 N N . ILE A 1 203 ? -15.484 30.734 1.58 1 95.56 203 ILE A N 1
ATOM 1682 C CA . ILE A 1 203 ? -14.383 31.188 0.736 1 95.56 203 ILE A CA 1
ATOM 1683 C C . ILE A 1 203 ? -13.281 30.141 0.711 1 95.56 203 ILE A C 1
ATOM 1685 O O . ILE A 1 203 ? -12.094 30.469 0.811 1 95.56 203 ILE A O 1
ATOM 1689 N N . ALA A 1 204 ? -13.633 28.891 0.692 1 95.62 204 ALA A N 1
ATOM 1690 C CA . ALA A 1 204 ? -12.703 27.766 0.751 1 95.62 204 ALA A CA 1
ATOM 1691 C C . ALA A 1 204 ? -11.641 27.875 -0.333 1 95.62 204 ALA A C 1
ATOM 1693 O O . ALA A 1 204 ? -10.484 27.484 -0.121 1 95.62 204 ALA A O 1
ATOM 1694 N N . GLY A 1 205 ? -12.055 28.391 -1.474 1 95.56 205 GLY A N 1
ATOM 1695 C CA . GLY A 1 205 ? -11.102 28.562 -2.562 1 95.56 205 GLY A CA 1
ATOM 1696 C C . GLY A 1 205 ? -9.961 29.5 -2.209 1 95.56 205 GLY A C 1
ATOM 1697 O O . GLY A 1 205 ? -8.812 29.25 -2.57 1 95.56 205 GLY A O 1
ATOM 1698 N N . GLU A 1 206 ? -10.305 30.562 -1.54 1 96.56 206 GLU A N 1
ATOM 1699 C CA . GLU A 1 206 ? -9.281 31.516 -1.114 1 96.56 206 GLU A CA 1
ATOM 1700 C C . GLU A 1 206 ? -8.328 30.891 -0.096 1 96.56 206 GLU A C 1
ATOM 1702 O O . GLU A 1 206 ? -7.125 31.141 -0.121 1 96.56 206 GLU A O 1
ATOM 1707 N N . CYS A 1 207 ? -8.891 30.125 0.82 1 97.62 207 CYS A N 1
ATOM 1708 C CA . CYS A 1 207 ? -8.062 29.406 1.772 1 97.62 207 CYS A CA 1
ATOM 1709 C C . CYS A 1 207 ? -7.129 28.438 1.054 1 97.62 207 CYS A C 1
ATOM 1711 O O . CYS A 1 207 ? -5.949 28.328 1.393 1 97.62 207 CYS A O 1
ATOM 1713 N N . ALA A 1 208 ? -7.691 27.75 0.054 1 96.75 208 ALA A N 1
ATOM 1714 C CA . ALA A 1 208 ? -6.887 26.797 -0.715 1 96.75 208 ALA A CA 1
ATOM 1715 C C . ALA A 1 208 ? -5.723 27.5 -1.409 1 96.75 208 ALA A C 1
ATOM 1717 O O . ALA A 1 208 ? -4.609 26.969 -1.442 1 96.75 208 ALA A O 1
ATOM 1718 N N . VAL A 1 209 ? -5.961 28.672 -1.936 1 95.56 209 VAL A N 1
ATOM 1719 C CA . VAL A 1 209 ? -4.922 29.438 -2.613 1 95.56 209 VAL A CA 1
ATOM 1720 C C . VAL A 1 209 ? -3.83 29.828 -1.618 1 95.56 209 VAL A C 1
ATOM 1722 O O . VAL A 1 209 ? -2.641 29.656 -1.896 1 95.56 209 VAL A O 1
ATOM 1725 N N . LEU A 1 210 ? -4.219 30.344 -0.47 1 96.44 210 LEU A N 1
ATOM 1726 C CA . LEU A 1 210 ? -3.25 30.734 0.549 1 96.44 210 LEU A CA 1
ATOM 1727 C C . LEU A 1 210 ? -2.424 29.531 1.003 1 96.44 210 LEU A C 1
ATOM 1729 O O . LEU A 1 210 ? -1.198 29.625 1.104 1 96.44 210 LEU A O 1
ATOM 1733 N N . VAL A 1 211 ? -3.121 28.422 1.279 1 97 211 VAL A N 1
ATOM 1734 C CA . VAL A 1 211 ? -2.463 27.203 1.747 1 97 211 VAL A CA 1
ATOM 1735 C C . VAL A 1 211 ? -1.415 26.766 0.73 1 97 211 VAL A C 1
ATOM 1737 O O . VAL A 1 211 ? -0.292 26.406 1.1 1 97 211 VAL A O 1
ATOM 1740 N N . GLN A 1 212 ? -1.724 26.812 -0.485 1 93.75 212 GLN A N 1
ATOM 1741 C CA . GLN A 1 212 ? -0.808 26.375 -1.531 1 93.75 212 GLN A CA 1
ATOM 1742 C C . GLN A 1 212 ? 0.368 27.344 -1.676 1 93.75 212 GLN A C 1
ATOM 1744 O O . GLN A 1 212 ? 1.504 26.906 -1.891 1 93.75 212 GLN A O 1
ATOM 1749 N N . LYS A 1 213 ? 0.124 28.578 -1.579 1 93.25 213 LYS A N 1
ATOM 1750 C CA . LYS A 1 213 ? 1.21 29.562 -1.627 1 93.25 213 LYS A CA 1
ATOM 1751 C C . LYS A 1 213 ? 2.203 29.328 -0.492 1 93.25 213 LYS A C 1
ATOM 1753 O O . LYS A 1 213 ? 3.416 29.359 -0.707 1 93.25 213 LYS A O 1
ATOM 1758 N N . VAL A 1 214 ? 1.672 29.141 0.703 1 95 214 VAL A N 1
ATOM 1759 C CA . VAL A 1 214 ? 2.52 28.906 1.865 1 95 214 VAL A CA 1
ATOM 1760 C C . VAL A 1 214 ? 3.293 27.594 1.677 1 95 214 VAL A C 1
ATOM 1762 O O . VAL A 1 214 ? 4.48 27.516 2.006 1 95 214 VAL A O 1
ATOM 1765 N N . ALA A 1 215 ? 2.59 26.578 1.159 1 93.5 215 ALA A N 1
ATOM 1766 C CA . ALA A 1 215 ? 3.234 25.297 0.907 1 93.5 215 ALA A CA 1
ATOM 1767 C C . ALA A 1 215 ? 4.418 25.453 -0.044 1 93.5 215 ALA A C 1
ATOM 1769 O O . ALA A 1 215 ? 5.469 24.828 0.157 1 93.5 215 ALA A O 1
ATOM 1770 N N . ILE A 1 216 ? 4.223 26.203 -1.071 1 88.75 216 ILE A N 1
ATOM 1771 C CA . ILE A 1 216 ? 5.281 26.453 -2.043 1 88.75 216 ILE A CA 1
ATOM 1772 C C . ILE A 1 216 ? 6.465 27.125 -1.349 1 88.75 216 ILE A C 1
ATOM 1774 O O . ILE A 1 216 ? 7.617 26.781 -1.591 1 88.75 216 ILE A O 1
ATOM 1778 N N . GLU A 1 217 ? 6.18 28.078 -0.494 1 85.31 217 GLU A N 1
ATOM 1779 C CA . GLU A 1 217 ? 7.219 28.781 0.253 1 85.31 217 GLU A CA 1
ATOM 1780 C C . GLU A 1 217 ? 8.023 27.812 1.112 1 85.31 217 GLU A C 1
ATOM 1782 O O . GLU A 1 217 ? 9.242 27.953 1.251 1 85.31 217 GLU A O 1
ATOM 1787 N N . ILE A 1 218 ? 7.363 26.875 1.756 1 83.75 218 ILE A N 1
ATOM 1788 C CA . ILE A 1 218 ? 8.008 25.891 2.625 1 83.75 218 ILE A CA 1
ATOM 1789 C C . ILE A 1 218 ? 8.883 24.969 1.793 1 83.75 218 ILE A C 1
ATOM 1791 O O . ILE A 1 218 ? 10 24.625 2.195 1 83.75 218 ILE A O 1
ATOM 1795 N N . LYS A 1 219 ? 8.344 24.359 0.751 1 77.38 219 LYS A N 1
ATOM 1796 C CA . LYS A 1 219 ? 9.055 23.359 -0.051 1 77.38 219 LYS A CA 1
ATOM 1797 C C . LYS A 1 219 ? 10.141 24.016 -0.894 1 77.38 219 LYS A C 1
ATOM 1799 O O . LYS A 1 219 ? 11.172 23.406 -1.176 1 77.38 219 LYS A O 1
ATOM 1804 N N . ILE A 1 220 ? 9.742 25.078 -1.596 1 55.88 220 ILE A N 1
ATOM 1805 C CA . ILE A 1 220 ? 10.773 25.812 -2.318 1 55.88 220 ILE A CA 1
ATOM 1806 C C . ILE A 1 220 ? 11.828 26.328 -1.339 1 55.88 220 ILE A C 1
ATOM 1808 O O . ILE A 1 220 ? 12.992 26.484 -1.702 1 55.88 220 ILE A O 1
ATOM 1812 N N . GLY A 1 221 ? 11.547 26.359 -0.201 1 50.09 221 GLY A N 1
ATOM 1813 C CA . GLY A 1 221 ? 12.531 26.922 0.706 1 50.09 221 GLY A CA 1
ATOM 1814 C C . GLY A 1 221 ? 13.945 26.438 0.43 1 50.09 221 GLY A C 1
ATOM 1815 O O . GLY A 1 221 ? 14.141 25.266 0.084 1 50.09 221 GLY A O 1
ATOM 1816 N N . ILE A 1 222 ? 14.828 27.422 0.207 1 37.62 222 ILE A N 1
ATOM 1817 C CA . ILE A 1 222 ? 16.188 27.797 -0.174 1 37.62 222 ILE A CA 1
ATOM 1818 C C . ILE A 1 222 ? 17.188 26.984 0.644 1 37.62 222 ILE A C 1
ATOM 1820 O O . ILE A 1 222 ? 17.234 27.094 1.87 1 37.62 222 ILE A O 1
ATOM 1824 N N . GLY A 1 223 ? 17.406 25.688 0.231 1 36.34 223 GLY A N 1
ATOM 1825 C CA . GLY A 1 223 ? 18.688 25.453 0.864 1 36.34 223 GLY A CA 1
ATOM 1826 C C . GLY A 1 223 ? 19.547 26.703 0.98 1 36.34 223 GLY A C 1
ATOM 1827 O O . GLY A 1 223 ? 19.312 27.688 0.293 1 36.34 223 GLY A O 1
ATOM 1828 N N . ARG A 1 224 ? 20.359 26.906 2.037 1 36.97 224 ARG A N 1
ATOM 1829 C CA . ARG A 1 224 ? 21.375 27.953 1.936 1 36.97 224 ARG A CA 1
ATOM 1830 C C . ARG A 1 224 ? 21.844 28.125 0.492 1 36.97 224 ARG A C 1
ATOM 1832 O O . ARG A 1 224 ? 22.266 29.219 0.098 1 36.97 224 ARG A O 1
ATOM 1839 N N . ASP A 1 225 ? 22.016 26.984 -0.338 1 37.09 225 ASP A N 1
ATOM 1840 C CA . ASP A 1 225 ? 22.594 27.094 -1.678 1 37.09 225 ASP A CA 1
ATOM 1841 C C . ASP A 1 225 ? 21.484 27.297 -2.725 1 37.09 225 ASP A C 1
ATOM 1843 O O . ASP A 1 225 ? 21.781 27.375 -3.92 1 37.09 225 ASP A O 1
ATOM 1847 N N . GLY A 1 226 ? 20.203 27.781 -2.688 1 33.66 226 GLY A N 1
ATOM 1848 C CA . GLY A 1 226 ? 19.188 28.109 -3.672 1 33.66 226 GLY A CA 1
ATOM 1849 C C . GLY A 1 226 ? 18.453 26.875 -4.199 1 33.66 226 GLY A C 1
ATOM 1850 O O . GLY A 1 226 ? 17.656 26.984 -5.137 1 33.66 226 GLY A O 1
ATOM 1851 N N . LYS A 1 227 ? 18.906 25.578 -4.031 1 34.91 227 LYS A N 1
ATOM 1852 C CA . LYS A 1 227 ? 18.312 24.422 -4.699 1 34.91 227 LYS A CA 1
ATOM 1853 C C . LYS A 1 227 ? 17.031 23.969 -3.988 1 34.91 227 LYS A C 1
ATOM 1855 O O . LYS A 1 227 ? 16.938 24.062 -2.762 1 34.91 227 LYS A O 1
ATOM 1860 N N . ILE A 1 228 ? 15.82 23.844 -4.676 1 31.83 228 ILE A N 1
ATOM 1861 C CA . ILE A 1 228 ? 14.547 23.266 -4.289 1 31.83 228 ILE A CA 1
ATOM 1862 C C . ILE A 1 228 ? 14.773 21.859 -3.734 1 31.83 228 ILE A C 1
ATOM 1864 O O . ILE A 1 228 ? 15.328 20.984 -4.418 1 31.83 228 ILE A O 1
ATOM 1868 N N . LEU A 1 229 ? 15.086 21.594 -2.406 1 32.56 229 LEU A N 1
ATOM 1869 C CA . LEU A 1 229 ? 15.375 20.266 -1.893 1 32.56 229 LEU A CA 1
ATOM 1870 C C . LEU A 1 229 ? 14.102 19.422 -1.813 1 32.56 229 LEU A C 1
ATOM 1872 O O . LEU A 1 229 ? 13.094 19.875 -1.263 1 32.56 229 LEU A O 1
ATOM 1876 N N . PHE A 1 230 ? 13.609 18.734 -2.748 1 31.75 230 PHE A N 1
ATOM 1877 C CA . PHE A 1 230 ? 12.609 17.672 -2.629 1 31.75 230 PHE A CA 1
ATOM 1878 C C . PHE A 1 230 ? 13.086 16.594 -1.671 1 31.75 230 PHE A C 1
ATOM 1880 O O . PHE A 1 230 ? 14.141 16 -1.877 1 31.75 230 PHE A O 1
ATOM 1887 N N . ASN A 1 231 ? 13.133 16.734 -0.376 1 30.72 231 ASN A N 1
ATOM 1888 C CA . ASN A 1 231 ? 13.531 15.617 0.462 1 30.72 231 ASN A CA 1
ATOM 1889 C C . ASN A 1 231 ? 12.539 14.461 0.375 1 30.72 231 ASN A C 1
ATOM 1891 O O . ASN A 1 231 ? 11.336 14.688 0.219 1 30.72 231 ASN A O 1
ATOM 1895 N N . MET B 1 1 ? -8.312 17.688 -24.797 1 17.22 1 MET B N 1
ATOM 1896 C CA . MET B 1 1 ? -7.301 18.078 -23.812 1 17.22 1 MET B CA 1
ATOM 1897 C C . MET B 1 1 ? -6.516 16.859 -23.328 1 17.22 1 MET B C 1
ATOM 1899 O O . MET B 1 1 ? -7.105 15.867 -22.891 1 17.22 1 MET B O 1
ATOM 1903 N N . GLN B 1 2 ? -5.344 16.516 -23.734 1 18.27 2 GLN B N 1
ATOM 1904 C CA . GLN B 1 2 ? -4.695 15.203 -23.828 1 18.27 2 GLN B CA 1
ATOM 1905 C C . GLN B 1 2 ? -4.316 14.672 -22.453 1 18.27 2 GLN B C 1
ATOM 1907 O O . GLN B 1 2 ? -3.734 15.398 -21.641 1 18.27 2 GLN B O 1
ATOM 1912 N N . VAL B 1 3 ? -5.184 13.938 -21.984 1 21.47 3 VAL B N 1
ATOM 1913 C CA . VAL B 1 3 ? -5.012 13.234 -20.719 1 21.47 3 VAL B CA 1
ATOM 1914 C C . VAL B 1 3 ? -3.59 12.688 -20.625 1 21.47 3 VAL B C 1
ATOM 1916 O O . VAL B 1 3 ? -3.133 11.961 -21.516 1 21.47 3 VAL B O 1
ATOM 1919 N N . PRO B 1 4 ? -2.695 13.5 -20.125 1 27.81 4 PRO B N 1
ATOM 1920 C CA . PRO B 1 4 ? -1.336 13.055 -20.438 1 27.81 4 PRO B CA 1
ATOM 1921 C C . PRO B 1 4 ? -1.125 11.57 -20.172 1 27.81 4 PRO B C 1
ATOM 1923 O O . PRO B 1 4 ? -1.736 11.008 -19.266 1 27.81 4 PRO B O 1
ATOM 1926 N N . LYS B 1 5 ? -0.806 10.812 -20.984 1 25.92 5 LYS B N 1
ATOM 1927 C CA . LYS B 1 5 ? -0.65 9.383 -21.219 1 25.92 5 LYS B CA 1
ATOM 1928 C C . LYS B 1 5 ? 0.167 8.727 -20.109 1 25.92 5 LYS B C 1
ATOM 1930 O O . LYS B 1 5 ? -0.062 7.57 -19.766 1 25.92 5 LYS B O 1
ATOM 1935 N N . THR B 1 6 ? 1.408 9.141 -20.094 1 24.97 6 THR B N 1
ATOM 1936 C CA . THR B 1 6 ? 2.486 8.484 -19.359 1 24.97 6 THR B CA 1
ATOM 1937 C C . THR B 1 6 ? 2.525 8.961 -17.906 1 24.97 6 THR B C 1
ATOM 1939 O O . THR B 1 6 ? 2.74 10.148 -17.641 1 24.97 6 THR B O 1
ATOM 1942 N N . PHE B 1 7 ? 1.507 9.016 -17.188 1 27.38 7 PHE B N 1
ATOM 1943 C CA . PHE B 1 7 ? 1.676 9.531 -15.836 1 27.38 7 PHE B CA 1
ATOM 1944 C C . PHE B 1 7 ? 2.896 8.906 -15.172 1 27.38 7 PHE B C 1
ATOM 1946 O O . PHE B 1 7 ? 2.977 7.68 -15.031 1 27.38 7 PHE B O 1
ATOM 1953 N N . ASP B 1 8 ? 4.051 9.242 -15.328 1 27.23 8 ASP B N 1
ATOM 1954 C CA . ASP B 1 8 ? 5.277 8.984 -14.578 1 27.23 8 ASP B CA 1
ATOM 1955 C C . ASP B 1 8 ? 5.004 8.93 -13.078 1 27.23 8 ASP B C 1
ATOM 1957 O O . ASP B 1 8 ? 4.969 9.961 -12.406 1 27.23 8 ASP B O 1
ATOM 1961 N N . ILE B 1 9 ? 3.914 8.484 -12.586 1 34.06 9 ILE B N 1
ATOM 1962 C CA . ILE B 1 9 ? 3.59 8.203 -11.188 1 34.06 9 ILE B CA 1
ATOM 1963 C C . ILE B 1 9 ? 4.828 7.664 -10.477 1 34.06 9 ILE B C 1
ATOM 1965 O O . ILE B 1 9 ? 5.285 6.555 -10.758 1 34.06 9 ILE B O 1
ATOM 1969 N N . ASP B 1 10 ? 5.836 8.359 -10.289 1 41.94 10 ASP B N 1
ATOM 1970 C CA . ASP B 1 10 ? 7.027 8.008 -9.523 1 41.94 10 ASP B CA 1
ATOM 1971 C C . ASP B 1 10 ? 6.668 7.195 -8.281 1 41.94 10 ASP B C 1
ATOM 1973 O O . ASP B 1 10 ? 5.602 7.391 -7.699 1 41.94 10 ASP B O 1
ATOM 1977 N N . ASP B 1 11 ? 7.254 5.875 -8.203 1 54.44 11 ASP B N 1
ATOM 1978 C CA . ASP B 1 11 ? 7.27 4.863 -7.152 1 54.44 11 ASP B CA 1
ATOM 1979 C C . ASP B 1 11 ? 7.062 5.496 -5.777 1 54.44 11 ASP B C 1
ATOM 1981 O O . ASP B 1 11 ? 6.336 4.953 -4.941 1 54.44 11 ASP B O 1
ATOM 1985 N N . THR B 1 12 ? 7.289 6.727 -5.762 1 62.5 12 THR B N 1
ATOM 1986 C CA . THR B 1 12 ? 7.273 7.375 -4.457 1 62.5 12 THR B CA 1
ATOM 1987 C C . THR B 1 12 ? 5.863 7.84 -4.098 1 62.5 12 THR B C 1
ATOM 1989 O O . THR B 1 12 ? 5.422 7.672 -2.961 1 62.5 12 THR B O 1
ATOM 1992 N N . LEU B 1 13 ? 5.047 8.305 -5.145 1 70.44 13 LEU B N 1
ATOM 1993 C CA . LEU B 1 13 ? 3.701 8.797 -4.871 1 70.44 13 LEU B CA 1
ATOM 1994 C C . LEU B 1 13 ? 2.758 7.641 -4.539 1 70.44 13 LEU B C 1
ATOM 1996 O O . LEU B 1 13 ? 1.965 7.73 -3.602 1 70.44 13 LEU B O 1
ATOM 2000 N N . THR B 1 14 ? 2.887 6.59 -5.238 1 67.5 14 THR B N 1
ATOM 2001 C CA . THR B 1 14 ? 2.035 5.43 -5.004 1 67.5 14 THR B CA 1
ATOM 2002 C C . THR B 1 14 ? 2.258 4.867 -3.604 1 67.5 14 THR B C 1
ATOM 2004 O O . THR B 1 14 ? 1.301 4.512 -2.912 1 67.5 14 THR B O 1
ATOM 2007 N N . ARG B 1 15 ? 3.436 4.879 -3.217 1 67.94 15 ARG B N 1
ATOM 2008 C CA . ARG B 1 15 ? 3.773 4.41 -1.877 1 67.94 15 ARG B CA 1
ATOM 2009 C C . ARG B 1 15 ? 3.203 5.34 -0.811 1 67.94 15 ARG B C 1
ATOM 2011 O O . ARG B 1 15 ? 2.672 4.875 0.201 1 67.94 15 ARG B O 1
ATOM 2018 N N . ALA B 1 16 ? 3.291 6.637 -1.065 1 81.31 16 ALA B N 1
ATOM 2019 C CA . ALA B 1 16 ? 2.785 7.625 -0.112 1 81.31 16 ALA B CA 1
ATOM 2020 C C . ALA B 1 16 ? 1.27 7.527 0.027 1 81.31 16 ALA B C 1
ATOM 2022 O O . ALA B 1 16 ? 0.735 7.605 1.136 1 81.31 16 ALA B O 1
ATOM 2023 N N . VAL B 1 17 ? 0.613 7.27 -1.074 1 78.88 17 VAL B N 1
ATOM 2024 C CA . VAL B 1 17 ? -0.842 7.16 -1.089 1 78.88 17 VAL B CA 1
ATOM 2025 C C . VAL B 1 17 ? -1.273 5.895 -0.351 1 78.88 17 VAL B C 1
ATOM 2027 O O . VAL B 1 17 ? -2.236 5.914 0.418 1 78.88 17 VAL B O 1
ATOM 2030 N N . TRP B 1 18 ? -0.559 4.84 -0.48 1 75 18 TRP B N 1
ATOM 2031 C CA . TRP B 1 18 ? -0.839 3.586 0.214 1 75 18 TRP B CA 1
ATOM 2032 C C . TRP B 1 18 ? -0.658 3.746 1.721 1 75 18 TRP B C 1
ATOM 2034 O O . TRP B 1 18 ? -1.512 3.322 2.504 1 75 18 TRP B O 1
ATOM 2044 N N . ARG B 1 19 ? 0.427 4.391 2.117 1 80.19 19 ARG B N 1
ATOM 2045 C CA . ARG B 1 19 ? 0.713 4.637 3.527 1 80.19 19 ARG B CA 1
ATOM 2046 C C . ARG B 1 19 ? -0.379 5.484 4.168 1 80.19 19 ARG B C 1
ATOM 2048 O O . ARG B 1 19 ? -0.844 5.184 5.27 1 80.19 19 ARG B O 1
ATOM 2055 N N . PHE B 1 20 ? -0.789 6.496 3.484 1 89.31 20 PHE B N 1
ATOM 2056 C CA . PHE B 1 20 ? -1.804 7.422 3.975 1 89.31 20 PHE B CA 1
ATOM 2057 C C . PHE B 1 20 ? -3.111 6.691 4.258 1 89.31 20 PHE B C 1
ATOM 2059 O O . PHE B 1 20 ? -3.738 6.906 5.297 1 89.31 20 PHE B O 1
ATOM 2066 N N . ASN B 1 21 ? -3.51 5.727 3.389 1 83.56 21 ASN B N 1
ATOM 2067 C CA . ASN B 1 21 ? -4.812 5.078 3.479 1 83.56 21 ASN B CA 1
ATOM 2068 C C . ASN B 1 21 ? -4.781 3.875 4.414 1 83.56 21 ASN B C 1
ATOM 2070 O O . ASN B 1 21 ? -5.766 3.584 5.098 1 83.56 21 ASN B O 1
ATOM 2074 N N . PHE B 1 22 ? -3.566 3.172 4.559 1 77.5 22 PHE B N 1
ATOM 2075 C CA . PHE B 1 22 ? -3.662 1.819 5.094 1 77.5 22 PHE B CA 1
ATOM 2076 C C . PHE B 1 22 ? -2.668 1.614 6.23 1 77.5 22 PHE B C 1
ATOM 2078 O O . PHE B 1 22 ? -2.73 0.61 6.945 1 77.5 22 PHE B O 1
ATOM 2085 N N . ARG B 1 23 ? -1.775 2.613 6.414 1 80.62 23 ARG B N 1
ATOM 2086 C CA . ARG B 1 23 ? -0.718 2.379 7.395 1 80.62 23 ARG B CA 1
ATOM 2087 C C . ARG B 1 23 ? -0.645 3.52 8.406 1 80.62 23 ARG B C 1
ATOM 2089 O O . ARG B 1 23 ? 0.393 4.172 8.539 1 80.62 23 ARG B O 1
ATOM 2096 N N . PRO B 1 24 ? -1.774 3.691 9.133 1 86.44 24 PRO B N 1
ATOM 2097 C CA . PRO B 1 24 ? -1.727 4.727 10.172 1 86.44 24 PRO B CA 1
ATOM 2098 C C . PRO B 1 24 ? -0.595 4.504 11.172 1 86.44 24 PRO B C 1
ATOM 2100 O O . PRO B 1 24 ? -0.114 5.457 11.789 1 86.44 24 PRO B O 1
ATOM 2103 N N . ASP B 1 25 ? -0.125 3.232 11.289 1 79.5 25 ASP B N 1
ATOM 2104 C CA . ASP B 1 25 ? 0.944 2.895 12.219 1 79.5 25 ASP B CA 1
ATOM 2105 C C . ASP B 1 25 ? 2.24 3.617 11.859 1 79.5 25 ASP B C 1
ATOM 2107 O O . ASP B 1 25 ? 3.145 3.734 12.688 1 79.5 25 ASP B O 1
ATOM 2111 N N . LEU B 1 26 ? 2.26 4.129 10.648 1 78.88 26 LEU B N 1
ATOM 2112 C CA . LEU B 1 26 ? 3.516 4.711 10.188 1 78.88 26 LEU B CA 1
ATOM 2113 C C . LEU B 1 26 ? 3.502 6.227 10.344 1 78.88 26 LEU B C 1
ATOM 2115 O O . LEU B 1 26 ? 4.551 6.871 10.273 1 78.88 26 LEU B O 1
ATOM 2119 N N . TYR B 1 27 ? 2.305 6.859 10.562 1 87.69 27 TYR B N 1
ATOM 2120 C CA . TYR B 1 27 ? 2.336 8.32 10.547 1 87.69 27 TYR B CA 1
ATOM 2121 C C . TYR B 1 27 ? 1.541 8.898 11.711 1 87.69 27 TYR B C 1
ATOM 2123 O O . TYR B 1 27 ? 1.658 10.086 12.016 1 87.69 27 TYR B O 1
ATOM 2131 N N . VAL B 1 28 ? 0.752 8.094 12.43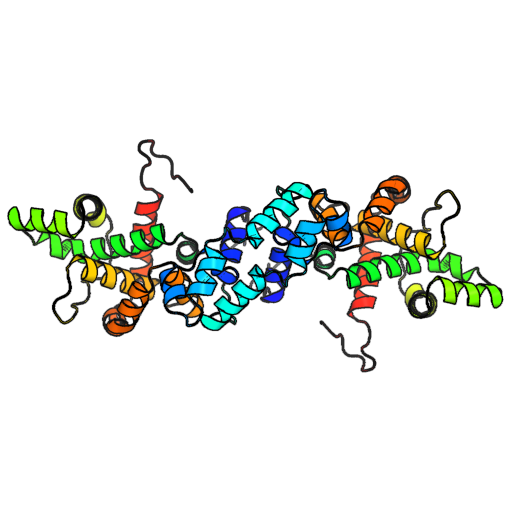 1 90.38 28 VAL B N 1
ATOM 2132 C CA . VAL B 1 28 ? -0.052 8.633 13.523 1 90.38 28 VAL B CA 1
ATOM 2133 C C . VAL B 1 28 ? 0.862 9.141 14.641 1 90.38 28 VAL B C 1
ATOM 2135 O O . VAL B 1 28 ? 1.791 8.445 15.055 1 90.38 28 VAL B O 1
ATOM 2138 N N . HIS B 1 29 ? 0.667 10.359 15 1 91.12 29 HIS B N 1
ATOM 2139 C CA . HIS B 1 29 ? 1.423 10.922 16.109 1 91.12 29 HIS B CA 1
ATOM 2140 C C . HIS B 1 29 ? 1.195 10.117 17.391 1 91.12 29 HIS B C 1
ATOM 2142 O O . HIS B 1 29 ? 0.07 9.703 17.672 1 91.12 29 HIS B O 1
ATOM 2148 N N . ASP B 1 30 ? 2.211 9.93 18.219 1 84.19 30 ASP B N 1
ATOM 2149 C CA . ASP B 1 30 ? 2.207 9.086 19.406 1 84.19 30 ASP B CA 1
ATOM 2150 C C . ASP B 1 30 ? 1.103 9.516 20.375 1 84.19 30 ASP B C 1
ATOM 2152 O O . ASP B 1 30 ? 0.54 8.68 21.094 1 84.19 30 ASP B O 1
ATOM 2156 N N . SER B 1 31 ? 0.754 10.805 20.375 1 90.56 31 SER B N 1
ATOM 2157 C CA . SER B 1 31 ? -0.229 11.328 21.312 1 90.56 31 SER B CA 1
ATOM 2158 C C . SER B 1 31 ? -1.602 10.703 21.094 1 90.56 31 SER B C 1
ATOM 2160 O O . SER B 1 31 ? -2.414 10.617 22.016 1 90.56 31 SER B O 1
ATOM 2162 N N . TRP B 1 32 ? -1.879 10.289 19.875 1 90.44 32 TRP B N 1
ATOM 2163 C CA . TRP B 1 32 ? -3.146 9.633 19.594 1 90.44 32 TRP B CA 1
ATOM 2164 C C . TRP B 1 32 ? -3.191 8.234 20.203 1 90.44 32 TRP B C 1
ATOM 2166 O O . TRP B 1 32 ? -4.23 7.805 20.703 1 90.44 32 TRP B O 1
ATOM 2176 N N . LEU B 1 33 ? -2.094 7.57 20.109 1 81.94 33 LEU B N 1
ATOM 2177 C CA . LEU B 1 33 ? -1.987 6.227 20.688 1 81.94 33 LEU B CA 1
ATOM 2178 C C . LEU B 1 33 ? -2.154 6.258 22.203 1 81.94 33 LEU B C 1
ATOM 2180 O O . LEU B 1 33 ? -2.82 5.395 22.766 1 81.94 33 LEU B O 1
ATOM 2184 N N . LYS B 1 34 ? -1.562 7.277 22.781 1 81.75 34 LYS B N 1
ATOM 2185 C CA . LYS B 1 34 ? -1.62 7.422 24.234 1 81.75 34 LYS B CA 1
ATOM 2186 C C . LYS B 1 34 ? -3.055 7.637 24.703 1 81.75 34 LYS B C 1
ATOM 2188 O O . LYS B 1 34 ? -3.398 7.293 25.828 1 81.75 34 LYS B O 1
ATOM 2193 N N . ALA B 1 35 ? -3.85 8.188 23.875 1 85.31 35 ALA B N 1
ATOM 2194 C CA . ALA B 1 35 ? -5.234 8.492 24.219 1 85.31 35 ALA B CA 1
ATOM 2195 C C . ALA B 1 35 ? -6.125 7.266 24.062 1 85.31 35 ALA B C 1
ATOM 2197 O O . ALA B 1 35 ? -7.285 7.273 24.484 1 85.31 35 ALA B O 1
ATOM 2198 N N . MET B 1 36 ? -5.605 6.234 23.391 1 77 36 MET B N 1
ATOM 2199 C CA . MET B 1 36 ? -6.359 5 23.188 1 77 36 MET B CA 1
ATOM 2200 C C . MET B 1 36 ? -6.254 4.094 24.406 1 77 36 MET B C 1
ATOM 2202 O O . MET B 1 36 ? -5.246 4.117 25.125 1 77 36 MET B O 1
ATOM 2206 N N . PRO B 1 37 ? -7.273 3.338 24.703 1 74.88 37 PRO B N 1
ATOM 2207 C CA . PRO B 1 37 ? -7.223 2.424 25.859 1 74.88 37 PRO B CA 1
ATOM 2208 C C . PRO B 1 37 ? -5.992 1.515 25.828 1 74.88 37 PRO B C 1
ATOM 2210 O O . PRO B 1 37 ? -5.387 1.261 26.875 1 74.88 37 PRO B O 1
ATOM 2213 N N . GLU B 1 38 ? -5.57 1.008 24.656 1 72.44 38 GLU B N 1
ATOM 2214 C CA . GLU B 1 38 ? -4.418 0.124 24.516 1 72.44 38 GLU B CA 1
ATOM 2215 C C . GLU B 1 38 ? -3.176 0.901 24.078 1 72.44 38 GLU B C 1
ATOM 2217 O O . GLU B 1 38 ? -2.287 0.348 23.422 1 72.44 38 GLU B O 1
ATOM 2222 N N . GLY B 1 39 ? -3.197 2.18 24.438 1 70.44 39 GLY B N 1
ATOM 2223 C CA . GLY B 1 39 ? -2.18 3.08 23.922 1 70.44 39 GLY B CA 1
ATOM 2224 C C . GLY B 1 39 ? -0.766 2.619 24.234 1 70.44 39 GLY B C 1
ATOM 2225 O O . GLY B 1 39 ? 0.104 2.646 23.359 1 70.44 39 GLY B O 1
ATOM 2226 N N . GLU B 1 40 ? -0.548 2.258 25.422 1 67.81 40 GLU B N 1
ATOM 2227 C CA . GLU B 1 40 ? 0.788 1.834 25.828 1 67.81 40 GLU B CA 1
ATOM 2228 C C . GLU B 1 40 ? 1.246 0.614 25.031 1 67.81 40 GLU B C 1
ATOM 2230 O O . GLU B 1 40 ? 2.396 0.547 24.609 1 67.81 40 GLU B O 1
ATOM 2235 N N . VAL B 1 41 ? 0.387 -0.348 24.906 1 62.72 41 VAL B N 1
ATOM 2236 C CA . VAL B 1 41 ? 0.698 -1.564 24.156 1 62.72 41 VAL B CA 1
ATOM 2237 C C . VAL B 1 41 ? 0.952 -1.223 22.688 1 62.72 41 VAL B C 1
ATOM 2239 O O . VAL B 1 41 ? 1.899 -1.729 22.094 1 62.72 41 VAL B O 1
ATOM 2242 N N . LEU B 1 42 ? 0.148 -0.338 22.219 1 65.38 42 LEU B N 1
ATOM 2243 C CA . LEU B 1 42 ? 0.286 0.06 20.812 1 65.38 42 LEU B CA 1
ATOM 2244 C C . LEU B 1 42 ? 1.605 0.79 20.594 1 65.38 42 LEU B C 1
ATOM 2246 O O . LEU B 1 42 ? 2.291 0.543 19.594 1 65.38 42 LEU B O 1
ATOM 2250 N N . GLN B 1 43 ? 1.928 1.722 21.484 1 68.5 43 GLN B N 1
ATOM 2251 C CA . GLN B 1 43 ? 3.182 2.461 21.391 1 68.5 43 GLN B CA 1
ATOM 2252 C C . GLN B 1 43 ? 4.379 1.517 21.406 1 68.5 43 GLN B C 1
ATOM 2254 O O . GLN B 1 43 ? 5.34 1.712 20.656 1 68.5 43 GLN B O 1
ATOM 2259 N N . ARG B 1 44 ? 4.324 0.583 22.281 1 62.19 44 ARG B N 1
ATOM 2260 C CA . ARG B 1 44 ? 5.406 -0.397 22.359 1 62.19 44 ARG B CA 1
ATOM 2261 C C . ARG B 1 44 ? 5.52 -1.189 21.062 1 62.19 44 ARG B C 1
ATOM 2263 O O . ARG B 1 44 ? 6.621 -1.419 20.562 1 62.19 44 ARG B O 1
ATOM 2270 N N . LEU B 1 45 ? 4.406 -1.492 20.625 1 59.94 45 LEU B N 1
ATOM 2271 C CA . LEU B 1 45 ? 4.387 -2.266 19.391 1 59.94 45 LEU B CA 1
ATOM 2272 C C . LEU B 1 45 ? 4.914 -1.441 18.219 1 59.94 45 LEU B C 1
ATOM 2274 O O . LEU B 1 45 ? 5.637 -1.96 17.375 1 59.94 45 LEU B O 1
ATOM 2278 N N . LEU B 1 46 ? 4.52 -0.111 18.203 1 61.59 46 LEU B N 1
ATOM 2279 C CA . LEU B 1 46 ? 4.898 0.768 17.094 1 61.59 46 LEU B CA 1
ATOM 2280 C C . LEU B 1 46 ? 6.355 1.197 17.219 1 61.59 46 LEU B C 1
ATOM 2282 O O . LEU B 1 46 ? 7.02 1.451 16.219 1 61.59 46 LEU B O 1
ATOM 2286 N N . SER B 1 47 ? 6.734 1.748 18.391 1 56.12 47 SER B N 1
ATOM 2287 C CA . SER B 1 47 ? 8.117 2.143 18.625 1 56.12 47 SER B CA 1
ATOM 2288 C C . SER B 1 47 ? 9.086 1.049 18.172 1 56.12 47 SER B C 1
ATOM 2290 O O . SER B 1 47 ? 10.258 1.321 17.891 1 56.12 47 SER B O 1
ATOM 2292 N N . GLN B 1 48 ? 8.633 0.042 18.359 1 46.69 48 GLN B N 1
ATOM 2293 C CA . GLN B 1 48 ? 9.461 -1.035 17.828 1 46.69 48 GLN B CA 1
ATOM 2294 C C . GLN B 1 48 ? 9.422 -1.043 16.297 1 46.69 48 GLN B C 1
ATOM 2296 O O . GLN B 1 48 ? 8.375 -0.789 15.695 1 46.69 48 GLN B O 1
ATOM 2301 N N . ARG B 1 49 ? 10.312 -0.22 15.461 1 48.12 49 ARG B N 1
ATOM 2302 C CA . ARG B 1 49 ? 10.375 -0.205 14.008 1 48.12 49 ARG B CA 1
ATOM 2303 C C . ARG B 1 49 ? 9.344 -1.152 13.398 1 48.12 49 ARG B C 1
ATOM 2305 O O . ARG B 1 49 ? 9.305 -2.334 13.75 1 48.12 49 ARG B O 1
ATOM 2312 N N . THR B 1 50 ? 8.219 -0.607 12.953 1 50.91 50 THR B N 1
ATOM 2313 C CA . THR B 1 50 ? 7.152 -1.576 12.742 1 50.91 50 THR B CA 1
ATOM 2314 C C . THR B 1 50 ? 7.703 -2.871 12.148 1 50.91 50 THR B C 1
ATOM 2316 O O . THR B 1 50 ? 8.516 -2.838 11.227 1 50.91 50 THR B O 1
ATOM 2319 N N . THR B 1 51 ? 8.016 -3.725 12.984 1 51.47 51 THR B N 1
ATOM 2320 C CA . THR B 1 51 ? 8.547 -5.062 12.758 1 51.47 51 THR B CA 1
ATOM 2321 C C . THR B 1 51 ? 8.094 -5.602 11.406 1 51.47 51 THR B C 1
ATOM 2323 O O . THR B 1 51 ? 8.883 -6.191 10.664 1 51.47 51 THR B O 1
ATOM 2326 N N . GLU B 1 52 ? 7.004 -5.008 10.992 1 55.94 52 GLU B N 1
ATOM 2327 C CA . GLU B 1 52 ? 6.465 -5.582 9.766 1 55.94 52 GLU B CA 1
ATOM 2328 C C . GLU B 1 52 ? 7.07 -4.918 8.531 1 55.94 52 GLU B C 1
ATOM 2330 O O . GLU B 1 52 ? 7.395 -5.59 7.555 1 55.94 52 GLU B O 1
ATOM 2335 N N . SER B 1 53 ? 7.129 -3.557 8.562 1 59.09 53 SER B N 1
ATOM 2336 C CA . SER B 1 53 ? 7.73 -2.854 7.434 1 59.09 53 SER B CA 1
ATOM 2337 C C . SER B 1 53 ? 9.203 -3.223 7.27 1 59.09 53 SER B C 1
ATOM 2339 O O . SER B 1 53 ? 9.68 -3.41 6.148 1 59.09 53 SER B O 1
ATOM 2341 N N . ARG B 1 54 ? 9.836 -3.301 8.43 1 62.06 54 ARG B N 1
ATOM 2342 C CA . ARG B 1 54 ? 11.234 -3.705 8.383 1 62.06 54 ARG B CA 1
ATOM 2343 C C . ARG B 1 54 ? 11.375 -5.141 7.883 1 62.06 54 ARG B C 1
ATOM 2345 O O . ARG B 1 54 ? 12.289 -5.453 7.117 1 62.06 54 ARG B O 1
ATOM 2352 N N . LEU B 1 55 ? 10.391 -5.832 8.281 1 67.56 55 LEU B N 1
ATOM 2353 C CA . LEU B 1 55 ? 10.391 -7.227 7.852 1 67.56 55 LEU B CA 1
ATOM 2354 C C . LEU B 1 55 ? 10.117 -7.336 6.355 1 67.56 55 LEU B C 1
ATOM 2356 O O . LEU B 1 55 ? 10.766 -8.109 5.656 1 67.56 55 LEU B O 1
ATOM 2360 N N . ALA B 1 56 ? 9.078 -6.543 5.906 1 73.69 56 ALA B N 1
ATOM 2361 C CA . ALA B 1 56 ? 8.758 -6.551 4.48 1 73.69 56 ALA B CA 1
ATOM 2362 C C . ALA B 1 56 ? 9.945 -6.066 3.65 1 73.69 56 ALA B C 1
ATOM 2364 O O . ALA B 1 56 ? 10.305 -6.688 2.648 1 73.69 56 ALA B O 1
ATOM 2365 N N . GLN B 1 57 ? 10.57 -5.012 4.098 1 74.19 57 GLN B N 1
ATOM 2366 C CA . GLN B 1 57 ? 11.727 -4.48 3.387 1 74.19 57 GLN B CA 1
ATOM 2367 C C . GLN B 1 57 ? 12.883 -5.48 3.389 1 74.19 57 GLN B C 1
ATOM 2369 O O . GLN B 1 57 ? 13.578 -5.637 2.383 1 74.19 57 GLN B O 1
ATOM 2374 N N . TYR B 1 58 ? 13.086 -6.051 4.512 1 74.75 58 TYR B N 1
ATOM 2375 C CA . TYR B 1 58 ? 14.102 -7.09 4.605 1 74.75 58 TYR B CA 1
ATOM 2376 C C . TYR B 1 58 ? 13.82 -8.219 3.621 1 74.75 58 TYR B C 1
ATOM 2378 O O . TYR B 1 58 ? 14.719 -8.656 2.895 1 74.75 58 TYR B O 1
ATOM 2386 N N . MET B 1 59 ? 12.578 -8.633 3.586 1 81.81 59 MET B N 1
ATOM 2387 C CA . MET B 1 59 ? 12.188 -9.727 2.699 1 81.81 59 MET B CA 1
ATOM 2388 C C . MET B 1 59 ? 12.367 -9.336 1.237 1 81.81 59 MET B C 1
ATOM 2390 O O . MET B 1 59 ? 12.859 -10.117 0.432 1 81.81 59 MET B O 1
ATOM 2394 N N . LEU B 1 60 ? 11.867 -8.109 0.868 1 85.12 60 LEU B N 1
ATOM 2395 C CA . LEU B 1 60 ? 12 -7.637 -0.506 1 85.12 60 LEU B CA 1
ATOM 2396 C C . LEU B 1 60 ? 13.461 -7.613 -0.937 1 85.12 60 LEU B C 1
ATOM 2398 O O . LEU B 1 60 ? 13.789 -8 -2.061 1 85.12 60 LEU B O 1
ATOM 2402 N N . THR B 1 61 ? 14.328 -7.176 -0.055 1 81.94 61 THR B N 1
ATOM 2403 C CA . THR B 1 61 ? 15.758 -7.125 -0.342 1 81.94 61 THR B CA 1
ATOM 2404 C C . THR B 1 61 ? 16.328 -8.531 -0.505 1 81.94 61 THR B C 1
ATOM 2406 O O . THR B 1 61 ? 17.062 -8.805 -1.462 1 81.94 61 THR B O 1
ATOM 2409 N N . ARG B 1 62 ? 15.984 -9.477 0.381 1 82.31 62 ARG B N 1
ATOM 2410 C CA . ARG B 1 62 ? 16.484 -10.844 0.352 1 82.31 62 ARG B CA 1
ATOM 2411 C C . ARG B 1 62 ? 16 -11.586 -0.889 1 82.31 62 ARG B C 1
ATOM 2413 O O . ARG B 1 62 ? 16.703 -12.438 -1.43 1 82.31 62 ARG B O 1
ATOM 2420 N N . LEU B 1 63 ? 14.766 -11.281 -1.289 1 89.44 63 LEU B N 1
ATOM 2421 C CA . LEU B 1 63 ? 14.148 -11.953 -2.43 1 89.44 63 LEU B CA 1
ATOM 2422 C C . LEU B 1 63 ? 14.602 -11.32 -3.74 1 89.44 63 LEU B C 1
ATOM 2424 O O . LEU B 1 63 ? 14.336 -11.859 -4.82 1 89.44 63 LEU B O 1
ATOM 2428 N N . GLY B 1 64 ? 15.258 -10.203 -3.662 1 88.69 64 GLY B N 1
ATOM 2429 C CA . GLY B 1 64 ? 15.883 -9.594 -4.828 1 88.69 64 GLY B CA 1
ATOM 2430 C C . GLY B 1 64 ? 14.922 -8.781 -5.664 1 88.69 64 GLY B C 1
ATOM 2431 O O . GLY B 1 64 ? 15.109 -8.633 -6.875 1 88.69 64 GLY B O 1
ATOM 2432 N N . VAL B 1 65 ? 13.797 -8.258 -5.039 1 90.31 65 VAL B N 1
ATOM 2433 C CA . VAL B 1 65 ? 12.812 -7.539 -5.84 1 90.31 65 VAL B CA 1
ATOM 2434 C C . VAL B 1 65 ? 12.547 -6.164 -5.223 1 90.31 65 VAL B C 1
ATOM 2436 O O . VAL B 1 65 ? 11.57 -5.5 -5.57 1 90.31 65 VAL B O 1
ATOM 2439 N N . ALA B 1 66 ? 13.391 -5.648 -4.273 1 81.44 66 ALA B N 1
ATOM 2440 C CA . ALA B 1 66 ? 13.164 -4.418 -3.514 1 81.44 66 ALA B CA 1
ATOM 2441 C C . ALA B 1 66 ? 13.148 -3.201 -4.434 1 81.44 66 ALA B C 1
ATOM 2443 O O . ALA B 1 66 ? 12.422 -2.24 -4.191 1 81.44 66 ALA B O 1
ATOM 2444 N N . GLU B 1 67 ? 13.867 -3.277 -5.562 1 79.44 67 GLU B N 1
ATOM 2445 C CA . GLU B 1 67 ? 14.07 -2.084 -6.375 1 79.44 67 GLU B CA 1
ATOM 2446 C C . GLU B 1 67 ? 13.172 -2.1 -7.609 1 79.44 67 GLU B C 1
ATOM 2448 O O . GLU B 1 67 ? 13.32 -1.264 -8.508 1 79.44 67 GLU B O 1
ATOM 2453 N N . SER B 1 68 ? 12.297 -2.986 -7.691 1 84.06 68 SER B N 1
ATOM 2454 C CA . SER B 1 68 ? 11.461 -3.129 -8.883 1 84.06 68 SER B CA 1
ATOM 2455 C C . SER B 1 68 ? 9.992 -3.289 -8.516 1 84.06 68 SER B C 1
ATOM 2457 O O . SER B 1 68 ? 9.625 -4.211 -7.781 1 84.06 68 SER B O 1
ATOM 2459 N N . VAL B 1 69 ? 9.164 -2.291 -8.883 1 82.81 69 VAL B N 1
ATOM 2460 C CA . VAL B 1 69 ? 7.73 -2.33 -8.625 1 82.81 69 VAL B CA 1
ATOM 2461 C C . VAL B 1 69 ? 6.965 -2.271 -9.945 1 82.81 69 VAL B C 1
ATOM 2463 O O . VAL B 1 69 ? 7.52 -1.872 -10.969 1 82.81 69 VAL B O 1
ATOM 2466 N N . PHE B 1 70 ? 5.727 -2.867 -9.977 1 85.06 70 PHE B N 1
ATOM 2467 C CA . PHE B 1 70 ? 4.859 -2.875 -11.148 1 85.06 70 PHE B CA 1
ATOM 2468 C C . PHE B 1 70 ? 3.463 -2.377 -10.797 1 85.06 70 PHE B C 1
ATOM 2470 O O . PHE B 1 70 ? 2.812 -2.922 -9.898 1 85.06 70 PHE B O 1
ATOM 2477 N N . PHE B 1 71 ? 2.91 -1.339 -11.516 1 79.94 71 PHE B N 1
ATOM 2478 C CA . PHE B 1 71 ? 1.646 -0.741 -11.102 1 79.94 71 PHE B CA 1
ATOM 2479 C C . PHE B 1 71 ? 0.605 -0.851 -12.211 1 79.94 71 PHE B C 1
ATOM 2481 O O . PHE B 1 71 ? -0.579 -0.591 -11.984 1 79.94 71 PHE B O 1
ATOM 2488 N N . ASP B 1 72 ? 0.99 -1.283 -13.461 1 80.31 72 ASP B N 1
ATOM 2489 C CA . ASP B 1 72 ? 0.05 -1.319 -14.578 1 80.31 72 ASP B CA 1
ATOM 2490 C C . ASP B 1 72 ? -0.713 -2.641 -14.609 1 80.31 72 ASP B C 1
ATOM 2492 O O . ASP B 1 72 ? -0.382 -3.537 -15.391 1 80.31 72 ASP B O 1
ATOM 2496 N N . PHE B 1 73 ? -1.838 -2.703 -13.766 1 82.44 73 PHE B N 1
ATOM 2497 C CA . PHE B 1 73 ? -2.656 -3.906 -13.688 1 82.44 73 PHE B CA 1
ATOM 2498 C C . PHE B 1 73 ? -3.979 -3.707 -14.422 1 82.44 73 PHE B C 1
ATOM 2500 O O . PHE B 1 73 ? -5.016 -4.227 -14 1 82.44 73 PHE B O 1
ATOM 2507 N N . ARG B 1 74 ? -3.918 -3.047 -15.492 1 80.38 74 ARG B N 1
ATOM 2508 C CA . ARG B 1 74 ? -5.133 -2.762 -16.25 1 80.38 74 ARG B CA 1
ATOM 2509 C C . ARG B 1 74 ? -5.512 -3.936 -17.141 1 80.38 74 ARG B C 1
ATOM 2511 O O . ARG B 1 74 ? -6.684 -4.105 -17.5 1 80.38 74 ARG B O 1
ATOM 2518 N N . SER B 1 75 ? -4.598 -4.742 -17.562 1 83 75 SER B N 1
ATOM 2519 C CA . SER B 1 75 ? -4.875 -5.875 -18.438 1 83 75 SER B CA 1
ATOM 2520 C C . SER B 1 75 ? -5.32 -7.098 -17.641 1 83 75 SER B C 1
ATOM 2522 O O . SER B 1 75 ? -4.84 -7.324 -16.531 1 83 75 SER B O 1
ATOM 2524 N N . PRO B 1 76 ? -6.203 -7.93 -18.281 1 85.62 76 PRO B N 1
ATOM 2525 C CA . PRO B 1 76 ? -6.59 -9.172 -17.609 1 85.62 76 PRO B CA 1
ATOM 2526 C C . PRO B 1 76 ? -5.395 -10.07 -17.297 1 85.62 76 PRO B C 1
ATOM 2528 O O . PRO B 1 76 ? -5.375 -10.742 -16.266 1 85.62 76 PRO B O 1
ATOM 2531 N N . LEU B 1 77 ? -4.422 -10.023 -18.125 1 91.12 77 LEU B N 1
ATOM 2532 C CA . LEU B 1 77 ? -3.242 -10.859 -17.922 1 91.12 77 LEU B CA 1
ATOM 2533 C C . LEU B 1 77 ? -2.447 -10.406 -16.703 1 91.12 77 LEU B C 1
ATOM 2535 O O . LEU B 1 77 ? -2.068 -11.227 -15.867 1 91.12 77 LEU B O 1
ATOM 2539 N N . SER B 1 78 ? -2.213 -9.062 -16.594 1 91.12 78 SER B N 1
ATOM 2540 C CA . SER B 1 78 ? -1.459 -8.57 -15.445 1 91.12 78 SER B CA 1
ATOM 2541 C C . SER B 1 78 ? -2.229 -8.789 -14.148 1 91.12 78 SER B C 1
ATOM 2543 O O . SER B 1 78 ? -1.627 -9.023 -13.102 1 91.12 78 SER B O 1
ATOM 2545 N N . GLN B 1 79 ? -3.529 -8.828 -14.195 1 90.62 79 GLN B N 1
ATOM 2546 C CA . GLN B 1 79 ? -4.355 -8.984 -13 1 90.62 79 GLN B CA 1
ATOM 2547 C C . GLN B 1 79 ? -4.27 -10.406 -12.453 1 90.62 79 GLN B C 1
ATOM 2549 O O . GLN B 1 79 ? -4.566 -10.648 -11.281 1 90.62 79 GLN B O 1
ATOM 2554 N N . LEU B 1 80 ? -3.82 -11.359 -13.234 1 92.25 80 LEU B N 1
ATOM 2555 C CA . LEU B 1 80 ? -3.654 -12.734 -12.773 1 92.25 80 LEU B CA 1
ATOM 2556 C C . LEU B 1 80 ? -2.611 -12.812 -11.664 1 92.25 80 LEU B C 1
ATOM 2558 O O . LEU B 1 80 ? -2.725 -13.641 -10.758 1 92.25 80 LEU B O 1
ATOM 2562 N N . ALA B 1 81 ? -1.641 -11.898 -11.75 1 93.81 81 ALA B N 1
ATOM 2563 C CA . ALA B 1 81 ? -0.563 -11.898 -10.766 1 93.81 81 ALA B CA 1
ATOM 2564 C C . ALA B 1 81 ? -1.081 -11.492 -9.391 1 93.81 81 ALA B C 1
ATOM 2566 O O . ALA B 1 81 ? -0.404 -11.703 -8.383 1 93.81 81 ALA B O 1
ATOM 2567 N N . LEU B 1 82 ? -2.293 -10.984 -9.32 1 89.69 82 LEU B N 1
ATOM 2568 C CA . LEU B 1 82 ? -2.875 -10.547 -8.055 1 89.69 82 LEU B CA 1
ATOM 2569 C C . LEU B 1 82 ? -3.664 -11.68 -7.402 1 89.69 82 LEU B C 1
ATOM 2571 O O . LEU B 1 82 ? -4.129 -11.547 -6.27 1 89.69 82 LEU B O 1
ATOM 2575 N N . TRP B 1 83 ? -3.793 -12.805 -8.094 1 88.56 83 TRP B N 1
ATOM 2576 C CA . TRP B 1 83 ? -4.48 -13.969 -7.535 1 88.56 83 TRP B CA 1
ATOM 2577 C C . TRP B 1 83 ? -3.695 -14.555 -6.367 1 88.56 83 TRP B C 1
ATOM 2579 O O . TRP B 1 83 ? -2.494 -14.305 -6.23 1 88.56 83 TRP B O 1
ATOM 2589 N N . GLY B 1 84 ? -4.406 -15.273 -5.508 1 89.31 84 GLY B N 1
ATOM 2590 C CA . GLY B 1 84 ? -3.76 -16 -4.426 1 89.31 84 GLY B CA 1
ATOM 2591 C C . GLY B 1 84 ? -2.943 -17.188 -4.906 1 89.31 84 GLY B C 1
ATOM 2592 O O . GLY B 1 84 ? -3.096 -17.625 -6.047 1 89.31 84 GLY B O 1
ATOM 2593 N N . GLY B 1 85 ? -2.086 -17.688 -4.066 1 90.5 85 GLY B N 1
ATOM 2594 C CA . GLY B 1 85 ? -1.19 -18.781 -4.402 1 90.5 85 GLY B CA 1
ATOM 2595 C C . GLY B 1 85 ? -1.919 -20.031 -4.871 1 90.5 85 GLY B C 1
ATOM 2596 O O . GLY B 1 85 ? -1.506 -20.672 -5.844 1 90.5 85 GLY B O 1
ATOM 2597 N N . ASP B 1 86 ? -3.008 -20.359 -4.219 1 88.88 86 ASP B N 1
ATOM 2598 C CA . ASP B 1 86 ? -3.762 -21.547 -4.578 1 88.88 86 ASP B CA 1
ATOM 2599 C C . ASP B 1 86 ? -4.387 -21.422 -5.961 1 88.88 86 ASP B C 1
ATOM 2601 O O . ASP B 1 86 ? -4.402 -22.375 -6.742 1 88.88 86 ASP B O 1
ATOM 2605 N N . ASP B 1 87 ? -4.891 -20.234 -6.207 1 90.75 87 ASP B N 1
ATOM 2606 C CA . ASP B 1 87 ? -5.5 -20 -7.508 1 90.75 87 ASP B CA 1
ATOM 2607 C C . ASP B 1 87 ? -4.457 -20.016 -8.617 1 90.75 87 ASP B C 1
ATOM 2609 O O . ASP B 1 87 ? -4.715 -20.531 -9.711 1 90.75 87 ASP B O 1
ATOM 2613 N N . ILE B 1 88 ? -3.303 -19.484 -8.328 1 94.62 88 ILE B N 1
ATOM 2614 C CA . ILE B 1 88 ? -2.223 -19.484 -9.312 1 94.62 88 ILE B CA 1
ATOM 2615 C C . ILE B 1 88 ? -1.75 -20.906 -9.562 1 94.62 88 ILE B C 1
ATOM 2617 O O . ILE B 1 88 ? -1.488 -21.297 -10.703 1 94.62 88 ILE B O 1
ATOM 2621 N N . ARG B 1 89 ? -1.697 -21.688 -8.484 1 94.56 89 ARG B N 1
ATOM 2622 C CA . ARG B 1 89 ? -1.343 -23.094 -8.625 1 94.56 89 ARG B CA 1
ATOM 2623 C C . ARG B 1 89 ? -2.34 -23.828 -9.523 1 94.56 89 ARG B C 1
ATOM 2625 O O . ARG B 1 89 ? -1.944 -24.547 -10.43 1 94.56 89 ARG B O 1
ATOM 2632 N N . GLN B 1 90 ? -3.588 -23.594 -9.211 1 93.12 90 GLN B N 1
ATOM 2633 C CA . GLN B 1 90 ? -4.637 -24.203 -10.016 1 93.12 90 GLN B CA 1
ATOM 2634 C C . GLN B 1 90 ? -4.535 -23.766 -11.477 1 93.12 90 GLN B C 1
ATOM 2636 O O . GLN B 1 90 ? -4.707 -24.578 -12.391 1 93.12 90 GLN B O 1
ATOM 2641 N N . LEU B 1 91 ? -4.258 -22.547 -11.695 1 95.44 91 LEU B N 1
ATOM 2642 C CA . LEU B 1 91 ? -4.098 -22.016 -13.039 1 95.44 91 LEU B CA 1
ATOM 2643 C C . LEU B 1 91 ? -2.99 -22.75 -13.789 1 95.44 91 LEU B C 1
ATOM 2645 O O . LEU B 1 91 ? -3.188 -23.188 -14.922 1 95.44 91 LEU B O 1
ATOM 2649 N N . VAL B 1 92 ? -1.86 -22.922 -13.148 1 97.56 92 VAL B N 1
ATOM 2650 C CA . VAL B 1 92 ? -0.717 -23.594 -13.758 1 97.56 92 VAL B CA 1
ATOM 2651 C C . VAL B 1 92 ? -1.087 -25.031 -14.094 1 97.56 92 VAL B C 1
ATOM 2653 O O . VAL B 1 92 ? -0.817 -25.516 -15.195 1 97.56 92 VAL B O 1
ATOM 2656 N N . GLU B 1 93 ? -1.727 -25.672 -13.172 1 95.69 93 GLU B N 1
ATOM 2657 C CA . GLU B 1 93 ? -2.117 -27.062 -13.367 1 95.69 93 GLU B CA 1
ATOM 2658 C C . GLU B 1 93 ? -3.102 -27.203 -14.523 1 95.69 93 GLU B C 1
ATOM 2660 O O . GLU B 1 93 ? -2.988 -28.125 -15.336 1 95.69 93 GLU B O 1
ATOM 2665 N N . TYR B 1 94 ? -4.012 -26.312 -14.625 1 95.75 94 TYR B N 1
ATOM 2666 C CA . TYR B 1 94 ? -5.039 -26.391 -15.656 1 95.75 94 TYR B CA 1
ATOM 2667 C C . TYR B 1 94 ? -4.469 -26.031 -17.031 1 95.75 94 TYR B C 1
ATOM 2669 O O . TYR B 1 94 ? -4.871 -26.594 -18.047 1 95.75 94 TYR B O 1
ATOM 2677 N N . ILE B 1 95 ? -3.537 -25.109 -17.031 1 97 95 ILE B N 1
ATOM 2678 C CA . ILE B 1 95 ? -2.834 -24.828 -18.281 1 97 95 ILE B CA 1
ATOM 2679 C C . ILE B 1 95 ? -2.105 -26.094 -18.75 1 97 95 ILE B C 1
ATOM 2681 O O . ILE B 1 95 ? -2.238 -26.484 -19.922 1 97 95 ILE B O 1
ATOM 2685 N N . GLY B 1 96 ? -1.396 -26.703 -17.844 1 96.94 96 GLY B N 1
ATOM 2686 C CA . GLY B 1 96 ? -0.697 -27.938 -18.188 1 96.94 96 GLY B CA 1
ATOM 2687 C C . GLY B 1 96 ? -1.623 -29.031 -18.672 1 96.94 96 GLY B C 1
ATOM 2688 O O . GLY B 1 96 ? -1.321 -29.719 -19.656 1 96.94 96 GLY B O 1
ATOM 2689 N N . ALA B 1 97 ? -2.734 -29.156 -17.984 1 94.44 97 ALA B N 1
ATOM 2690 C CA . ALA B 1 97 ? -3.717 -30.156 -18.375 1 94.44 97 ALA B CA 1
ATOM 2691 C C . ALA B 1 97 ? -4.23 -29.906 -19.797 1 94.44 97 ALA B C 1
ATOM 2693 O O . ALA B 1 97 ? -4.438 -30.844 -20.562 1 94.44 97 ALA B O 1
ATOM 2694 N N . THR B 1 98 ? -4.445 -28.688 -20.094 1 95.69 98 THR B N 1
ATOM 2695 C CA . THR B 1 98 ? -4.93 -28.328 -21.422 1 95.69 98 THR B CA 1
ATOM 2696 C C . THR B 1 98 ? -3.885 -28.656 -22.484 1 95.69 98 THR B C 1
ATOM 2698 O O . THR B 1 98 ? -4.219 -29.156 -23.562 1 95.69 98 THR B O 1
ATOM 2701 N N . LEU B 1 99 ? -2.674 -28.438 -22.172 1 95.25 99 LEU B N 1
ATOM 2702 C CA . LEU B 1 99 ? -1.583 -28.672 -23.109 1 95.25 99 LEU B CA 1
ATOM 2703 C C . LEU B 1 99 ? -1.394 -30.172 -23.344 1 95.25 99 LEU B C 1
ATOM 2705 O O . LEU B 1 99 ? -0.984 -30.578 -24.438 1 95.25 99 LEU B O 1
ATOM 2709 N N . TYR B 1 100 ? -1.741 -30.953 -22.375 1 92.75 100 TYR B N 1
ATOM 2710 C CA . TYR B 1 100 ? -1.493 -32.375 -22.469 1 92.75 100 TYR B CA 1
ATOM 2711 C C . TYR B 1 100 ? -2.76 -33.125 -22.859 1 92.75 100 TYR B C 1
ATOM 2713 O O . TYR B 1 100 ? -2.76 -34.375 -22.953 1 92.75 100 TYR B O 1
ATOM 2721 N N . ARG B 1 101 ? -3.805 -32.469 -23.016 1 89.88 101 ARG B N 1
ATOM 2722 C CA . ARG B 1 101 ? -5.098 -33.094 -23.281 1 89.88 101 ARG B CA 1
ATOM 2723 C C . ARG B 1 101 ? -5.012 -34.062 -24.453 1 89.88 101 ARG B C 1
ATOM 2725 O O . ARG B 1 101 ? -5.465 -35.188 -24.344 1 89.88 101 ARG B O 1
ATOM 2732 N N . ASP B 1 102 ? -4.406 -33.656 -25.516 1 86.38 102 ASP B N 1
ATOM 2733 C CA . ASP B 1 102 ? -4.352 -34.5 -26.719 1 86.38 102 ASP B CA 1
ATOM 2734 C C . ASP B 1 102 ? -3.455 -35.719 -26.5 1 86.38 102 ASP B C 1
ATOM 2736 O O . ASP B 1 102 ? -3.709 -36.781 -27.062 1 86.38 102 ASP B O 1
ATOM 2740 N N . LEU B 1 103 ? -2.461 -35.562 -25.672 1 83.19 103 LEU B N 1
ATOM 2741 C CA . LEU B 1 103 ? -1.557 -36.656 -25.375 1 83.19 103 LEU B CA 1
ATOM 2742 C C . LEU B 1 103 ? -2.219 -37.656 -24.453 1 83.19 103 LEU B C 1
ATOM 2744 O O . LEU B 1 103 ? -2.002 -38.875 -24.578 1 83.19 103 LEU B O 1
ATOM 2748 N N . VAL B 1 104 ? -3.07 -37.156 -23.594 1 83.12 104 VAL B N 1
ATOM 2749 C CA . VAL B 1 104 ? -3.736 -38.031 -22.625 1 83.12 104 VAL B CA 1
ATOM 2750 C C . VAL B 1 104 ? -4.898 -38.75 -23.297 1 83.12 104 VAL B C 1
ATOM 2752 O O . VAL B 1 104 ? -5.223 -39.906 -22.922 1 83.12 104 VAL B O 1
ATOM 2755 N N . ARG B 1 105 ? -5.43 -38.156 -24.234 1 80.25 105 ARG B N 1
ATOM 2756 C CA . ARG B 1 105 ? -6.535 -38.75 -24.953 1 80.25 105 ARG B CA 1
ATOM 2757 C C . ARG B 1 105 ? -6.082 -40.031 -25.688 1 80.25 105 ARG B C 1
ATOM 2759 O O . ARG B 1 105 ? -6.898 -40.875 -26.031 1 80.25 105 ARG B O 1
ATOM 2766 N N . LEU B 1 106 ? -4.797 -40.062 -25.812 1 77.31 106 LEU B N 1
ATOM 2767 C CA . LEU B 1 106 ? -4.25 -41.219 -26.531 1 77.31 106 LEU B CA 1
ATOM 2768 C C . LEU B 1 106 ? -4.184 -42.438 -25.625 1 77.31 106 LEU B C 1
ATOM 2770 O O . LEU B 1 106 ? -4 -43.562 -26.109 1 77.31 106 LEU B O 1
ATOM 2774 N N . VAL B 1 107 ? -4.43 -42.188 -24.359 1 71.5 107 VAL B N 1
ATOM 2775 C CA . VAL B 1 107 ? -4.43 -43.312 -23.406 1 71.5 107 VAL B CA 1
ATOM 2776 C C . VAL B 1 107 ? -5.727 -44.094 -23.531 1 71.5 107 VAL B C 1
ATOM 2778 O O . VAL B 1 107 ? -6.816 -43.562 -23.344 1 71.5 107 VAL B O 1
ATOM 2781 N N . ILE B 1 108 ? -5.734 -45.375 -23.891 1 69.12 108 ILE B N 1
ATOM 2782 C CA . ILE B 1 108 ? -6.918 -46.094 -24.375 1 69.12 108 ILE B CA 1
ATOM 2783 C C . ILE B 1 108 ? -7.301 -47.188 -23.406 1 69.12 108 ILE B C 1
ATOM 2785 O O . ILE B 1 108 ? -8.461 -47.625 -23.359 1 69.12 108 ILE B O 1
ATOM 2789 N N . THR B 1 109 ? -6.379 -47.594 -22.641 1 75.69 109 THR B N 1
ATOM 2790 C CA . THR B 1 109 ? -6.824 -48.719 -21.812 1 75.69 109 THR B CA 1
ATOM 2791 C C . THR B 1 109 ? -7.453 -48.25 -20.516 1 75.69 109 THR B C 1
ATOM 2793 O O . THR B 1 109 ? -7.066 -47.188 -20 1 75.69 109 THR B O 1
ATOM 2796 N N . ARG B 1 110 ? -8.477 -48.906 -20 1 77.31 110 ARG B N 1
ATOM 2797 C CA . ARG B 1 110 ? -9.172 -48.594 -18.766 1 77.31 110 ARG B CA 1
ATOM 2798 C C . ARG B 1 110 ? -8.203 -48.5 -17.594 1 77.31 110 ARG B C 1
ATOM 2800 O O . ARG B 1 110 ? -8.336 -47.625 -16.719 1 77.31 110 ARG B O 1
ATOM 2807 N N . GLU B 1 111 ? -7.273 -49.438 -17.625 1 81.19 111 GLU B N 1
ATOM 2808 C CA . GLU B 1 111 ? -6.281 -49.469 -16.547 1 81.19 111 GLU B CA 1
ATOM 2809 C C . GLU B 1 111 ? -5.418 -48.219 -16.562 1 81.19 111 GLU B C 1
ATOM 2811 O O . GLU B 1 111 ? -5.117 -47.656 -15.516 1 81.19 111 GLU B O 1
ATOM 2816 N N . ASP B 1 112 ? -5.148 -47.812 -17.797 1 80.44 112 ASP B N 1
ATOM 2817 C CA . ASP B 1 112 ? -4.332 -46.594 -17.953 1 80.44 112 ASP B CA 1
ATOM 2818 C C . ASP B 1 112 ? -5.102 -45.344 -17.531 1 80.44 112 ASP B C 1
ATOM 2820 O O . ASP B 1 112 ? -4.543 -44.438 -16.906 1 80.44 112 ASP B O 1
ATOM 2824 N N . ILE B 1 113 ? -6.348 -45.375 -17.812 1 81.31 113 ILE B N 1
ATOM 2825 C CA . ILE B 1 113 ? -7.207 -44.25 -17.484 1 81.31 113 ILE B CA 1
ATOM 2826 C C . ILE B 1 113 ? -7.367 -44.156 -15.977 1 81.31 113 ILE B C 1
ATOM 2828 O O . ILE B 1 113 ? -7.293 -43.062 -15.414 1 81.31 113 ILE B O 1
ATOM 2832 N N . THR B 1 114 ? -7.578 -45.281 -15.344 1 85.19 114 THR B N 1
ATOM 2833 C CA . THR B 1 114 ? -7.719 -45.312 -13.898 1 85.19 114 THR B CA 1
ATOM 2834 C C . THR B 1 114 ? -6.438 -44.812 -13.219 1 85.19 114 THR B C 1
ATOM 2836 O O . THR B 1 114 ? -6.492 -44.062 -12.242 1 85.19 114 THR B O 1
ATOM 2839 N N . ARG B 1 115 ? -5.359 -45.25 -13.75 1 84.56 115 ARG B N 1
ATOM 2840 C CA . ARG B 1 115 ? -4.066 -44.844 -13.203 1 84.56 115 ARG B CA 1
ATOM 2841 C C . ARG B 1 115 ? -3.855 -43.344 -13.391 1 84.56 115 ARG B C 1
ATOM 2843 O O . ARG B 1 115 ? -3.344 -42.656 -12.492 1 84.56 115 ARG B O 1
ATOM 2850 N N . LEU B 1 116 ? -4.191 -42.938 -14.562 1 83.44 116 LEU B N 1
ATOM 2851 C CA . LEU B 1 116 ? -4.055 -41.531 -14.891 1 83.44 116 LEU B CA 1
ATOM 2852 C C . LEU B 1 116 ? -4.906 -40.688 -13.961 1 83.44 116 LEU B C 1
ATOM 2854 O O . LEU B 1 116 ? -4.43 -39.688 -13.414 1 83.44 116 LEU B O 1
ATOM 2858 N N . ARG B 1 117 ? -6.176 -41.062 -13.789 1 86.44 117 ARG B N 1
ATOM 2859 C CA . ARG B 1 117 ? -7.117 -40.344 -12.922 1 86.44 117 ARG B CA 1
ATOM 2860 C C . ARG B 1 117 ? -6.594 -40.281 -11.492 1 86.44 117 ARG B C 1
ATOM 2862 O O . ARG B 1 117 ? -6.699 -39.25 -10.836 1 86.44 117 ARG B O 1
ATOM 2869 N N . HIS B 1 118 ? -5.992 -41.344 -11.086 1 87.31 118 HIS B N 1
ATOM 2870 C CA . HIS B 1 118 ? -5.438 -41.406 -9.742 1 87.31 118 HIS B CA 1
ATOM 2871 C C . HIS B 1 118 ? -4.191 -40.531 -9.609 1 87.31 118 HIS B C 1
ATOM 2873 O O . HIS B 1 118 ? -3.949 -39.938 -8.562 1 87.31 118 HIS B O 1
ATOM 2879 N N . THR B 1 119 ? -3.457 -40.469 -10.648 1 85.12 119 THR B N 1
ATOM 2880 C CA . THR B 1 119 ? -2.184 -39.75 -10.633 1 85.12 119 THR B CA 1
ATOM 2881 C C . THR B 1 119 ? -2.408 -38.25 -10.695 1 85.12 119 THR B C 1
ATOM 2883 O O . THR B 1 119 ? -1.767 -37.5 -9.961 1 85.12 119 THR B O 1
ATOM 2886 N N . VAL B 1 120 ? -3.326 -37.906 -11.547 1 87.31 120 VAL B N 1
ATOM 2887 C CA . VAL B 1 120 ? -3.475 -36.469 -11.773 1 87.31 120 VAL B CA 1
ATOM 2888 C C . VAL B 1 120 ? -4.527 -35.906 -10.828 1 87.31 120 VAL B C 1
ATOM 2890 O O . VAL B 1 120 ? -4.496 -34.719 -10.492 1 87.31 120 VAL B O 1
ATOM 2893 N N . GLY B 1 121 ? -5.41 -36.688 -10.281 1 88.81 121 GLY B N 1
ATOM 2894 C CA . GLY B 1 121 ? -6.527 -36.281 -9.445 1 88.81 121 GLY B CA 1
ATOM 2895 C C . GLY B 1 121 ? -7.836 -36.219 -10.203 1 88.81 121 GLY B C 1
ATOM 2896 O O . GLY B 1 121 ? -7.859 -35.844 -11.383 1 88.81 121 GLY B O 1
ATOM 2897 N N . GLU B 1 122 ? -8.922 -36.438 -9.531 1 87.75 122 GLU B N 1
ATOM 2898 C CA . GLU B 1 122 ? -10.242 -36.531 -10.141 1 87.75 122 GLU B CA 1
ATOM 2899 C C . GLU B 1 122 ? -10.672 -35.219 -10.781 1 87.75 122 GLU B C 1
ATOM 2901 O O . GLU B 1 122 ? -11.203 -35.219 -11.891 1 87.75 122 GLU B O 1
ATOM 2906 N N . ASP B 1 123 ? -10.422 -34.156 -10.133 1 87.31 123 ASP B N 1
ATOM 2907 C CA . ASP B 1 123 ? -10.875 -32.844 -10.617 1 87.31 123 ASP B CA 1
ATOM 2908 C C . ASP B 1 123 ? -10.133 -32.438 -11.883 1 87.31 123 ASP B C 1
ATOM 2910 O O . ASP B 1 123 ? -10.742 -31.984 -12.852 1 87.31 123 ASP B O 1
ATOM 2914 N N . LEU B 1 124 ? -8.867 -32.625 -11.844 1 90.19 124 LEU B N 1
ATOM 2915 C CA . LEU B 1 124 ? -8.047 -32.25 -12.992 1 90.19 124 LEU B CA 1
ATOM 2916 C C . LEU B 1 124 ? -8.352 -33.125 -14.195 1 90.19 124 LEU B C 1
ATOM 2918 O O . LEU B 1 124 ? -8.383 -32.656 -15.328 1 90.19 124 LEU B O 1
ATOM 2922 N N . TYR B 1 125 ? -8.562 -34.344 -13.898 1 89 125 TYR B N 1
ATOM 2923 C CA . TYR B 1 125 ? -8.914 -35.281 -14.977 1 89 125 TYR B CA 1
ATOM 2924 C C . TYR B 1 125 ? -10.25 -34.906 -15.602 1 89 125 TYR B C 1
ATOM 2926 O O . TYR B 1 125 ? -10.398 -34.906 -16.828 1 89 125 TYR B O 1
ATOM 2934 N N . ALA B 1 126 ? -11.211 -34.625 -14.711 1 88.38 126 ALA B N 1
ATOM 2935 C CA . ALA B 1 126 ? -12.523 -34.188 -15.203 1 88.38 126 ALA B CA 1
ATOM 2936 C C . ALA B 1 126 ? -12.406 -32.938 -16.062 1 88.38 126 ALA B C 1
ATOM 2938 O O . ALA B 1 126 ? -13.039 -32.844 -17.125 1 88.38 126 ALA B O 1
ATOM 2939 N N . PHE B 1 127 ? -11.602 -32.094 -15.688 1 89.81 127 PHE B N 1
ATOM 2940 C CA . PHE B 1 127 ? -11.359 -30.875 -16.453 1 89.81 127 PHE B CA 1
ATOM 2941 C C . PHE B 1 127 ? -10.766 -31.219 -17.812 1 89.81 127 PHE B C 1
ATOM 2943 O O . PHE B 1 127 ? -11.203 -30.688 -18.844 1 89.81 127 PHE B O 1
ATOM 2950 N N . MET B 1 128 ? -9.766 -32.062 -17.844 1 90.62 128 MET B N 1
ATOM 2951 C CA . MET B 1 128 ? -9.078 -32.438 -19.078 1 90.62 128 MET B CA 1
ATOM 2952 C C . MET B 1 128 ? -10.047 -33.062 -20.078 1 90.62 128 MET B C 1
ATOM 2954 O O . MET B 1 128 ? -9.922 -32.844 -21.281 1 90.62 128 MET B O 1
ATOM 2958 N N . GLN B 1 129 ? -11.031 -33.719 -19.516 1 87 129 GLN B N 1
ATOM 2959 C CA . GLN B 1 129 ? -11.953 -34.469 -20.375 1 87 129 GLN B CA 1
ATOM 2960 C C . GLN B 1 129 ? -13.086 -33.562 -20.859 1 87 129 GLN B C 1
ATOM 2962 O O . GLN B 1 129 ? -13.508 -33.656 -22.016 1 87 129 GLN B O 1
ATOM 2967 N N . GLN B 1 130 ? -13.461 -32.688 -20 1 88.12 130 GLN B N 1
ATOM 2968 C CA . GLN B 1 130 ? -14.734 -32.031 -20.25 1 88.12 130 GLN B CA 1
ATOM 2969 C C . GLN B 1 130 ? -14.523 -30.594 -20.734 1 88.12 130 GLN B C 1
ATOM 2971 O O . GLN B 1 130 ? -15.305 -30.078 -21.547 1 88.12 130 GLN B O 1
ATOM 2976 N N . ARG B 1 131 ? -13.5 -29.953 -20.266 1 89.56 131 ARG B N 1
ATOM 2977 C CA . ARG B 1 131 ? -13.391 -28.516 -20.484 1 89.56 131 ARG B CA 1
ATOM 2978 C C . ARG B 1 131 ? -12.203 -28.172 -21.375 1 89.56 131 ARG B C 1
ATOM 2980 O O . ARG B 1 131 ? -12.266 -27.25 -22.172 1 89.56 131 ARG B O 1
ATOM 2987 N N . ALA B 1 132 ? -11.148 -28.891 -21.203 1 90.75 132 ALA B N 1
ATOM 2988 C CA . ALA B 1 132 ? -9.922 -28.609 -21.938 1 90.75 132 ALA B CA 1
ATOM 2989 C C . ALA B 1 132 ? -10.156 -28.672 -23.438 1 90.75 132 ALA B C 1
ATOM 2991 O O . ALA B 1 132 ? -9.602 -27.859 -24.188 1 90.75 132 ALA B O 1
ATOM 2992 N N . PRO B 1 133 ? -11.062 -29.562 -23.875 1 87.81 133 PRO B N 1
ATOM 2993 C CA . PRO B 1 133 ? -11.25 -29.656 -25.328 1 87.81 133 PRO B CA 1
ATOM 2994 C C . PRO B 1 133 ? -11.875 -28.406 -25.938 1 87.81 133 PRO B C 1
ATOM 2996 O O . PRO B 1 133 ? -11.672 -28.109 -27.109 1 87.81 133 PRO B O 1
ATOM 2999 N N . VAL B 1 134 ? -12.57 -27.656 -25.109 1 88.06 134 VAL B N 1
ATOM 3000 C CA . VAL B 1 134 ? -13.266 -26.484 -25.609 1 88.06 134 VAL B CA 1
ATOM 3001 C C . VAL B 1 134 ? -12.312 -25.281 -25.625 1 88.06 134 VAL B C 1
ATOM 3003 O O . VAL B 1 134 ? -12.562 -24.297 -26.312 1 88.06 134 VAL B O 1
ATOM 3006 N N . LEU B 1 135 ? -11.188 -25.422 -24.969 1 90.62 135 LEU B N 1
ATOM 3007 C CA . LEU B 1 135 ? -10.211 -24.344 -24.891 1 90.62 135 LEU B CA 1
ATOM 3008 C C . LEU B 1 135 ? -9.211 -24.438 -26.047 1 90.62 135 LEU B C 1
ATOM 3010 O O . LEU B 1 135 ? -8.023 -24.688 -25.812 1 90.62 135 LEU B O 1
ATOM 3014 N N . THR B 1 136 ? -9.734 -24.156 -27.234 1 88.5 136 THR B N 1
ATOM 3015 C CA . THR B 1 136 ? -8.883 -24.219 -28.422 1 88.5 136 THR B CA 1
ATOM 3016 C C . THR B 1 136 ? -7.746 -23.203 -28.312 1 88.5 136 THR B C 1
ATOM 3018 O O . THR B 1 136 ? -7.945 -22.078 -27.844 1 88.5 136 THR B O 1
ATOM 3021 N N . HIS B 1 137 ? -6.535 -23.641 -28.672 1 90.06 137 HIS B N 1
ATOM 3022 C CA . HIS B 1 137 ? -5.367 -22.781 -28.625 1 90.06 137 HIS B CA 1
ATOM 3023 C C . HIS B 1 137 ? -4.359 -23.125 -29.703 1 90.06 137 HIS B C 1
ATOM 3025 O O . HIS B 1 137 ? -4.445 -24.203 -30.312 1 90.06 137 HIS B O 1
ATOM 3031 N N . LYS B 1 138 ? -3.439 -22.203 -29.953 1 92.5 138 LYS B N 1
ATOM 3032 C CA . LYS B 1 138 ? -2.436 -22.391 -30.984 1 92.5 138 LYS B CA 1
ATOM 3033 C C . LYS B 1 138 ? -1.038 -22.531 -30.391 1 92.5 138 LYS B C 1
ATOM 3035 O O . LYS B 1 138 ? -0.048 -22.156 -31.031 1 92.5 138 LYS B O 1
ATOM 3040 N N . VAL B 1 139 ? -0.906 -22.984 -29.141 1 94.44 139 VAL B N 1
ATOM 3041 C CA . VAL B 1 139 ? 0.373 -23.062 -28.453 1 94.44 139 VAL B CA 1
ATOM 3042 C C . VAL B 1 139 ? 1.161 -24.266 -28.938 1 94.44 139 VAL B C 1
ATOM 3044 O O . VAL B 1 139 ? 2.395 -24.25 -28.938 1 94.44 139 VAL B O 1
ATOM 3047 N N . GLY B 1 140 ? 0.495 -25.266 -29.453 1 90.62 140 GLY B N 1
ATOM 3048 C CA . GLY B 1 140 ? 1.158 -26.484 -29.922 1 90.62 140 GLY B CA 1
ATOM 3049 C C . GLY B 1 140 ? 1.379 -27.5 -28.828 1 90.62 140 GLY B C 1
ATOM 3050 O O . GLY B 1 140 ? 0.802 -27.391 -27.75 1 90.62 140 GLY B O 1
ATOM 3051 N N . ASN B 1 141 ? 2.203 -28.531 -29.109 1 90.5 141 ASN B N 1
ATOM 3052 C CA . ASN B 1 141 ? 2.471 -29.609 -28.172 1 90.5 141 ASN B CA 1
ATOM 3053 C C . ASN B 1 141 ? 3.371 -29.156 -27.031 1 90.5 141 ASN B C 1
ATOM 3055 O O . ASN B 1 141 ? 4.234 -28.297 -27.219 1 90.5 141 ASN B O 1
ATOM 3059 N N . PRO B 1 142 ? 3.111 -29.734 -25.844 1 93.44 142 PRO B N 1
ATOM 3060 C CA . PRO B 1 142 ? 4.027 -29.422 -24.75 1 93.44 142 PRO B CA 1
ATOM 3061 C C . PRO B 1 142 ? 5.449 -29.938 -25 1 93.44 142 PRO B C 1
ATOM 3063 O O . PRO B 1 142 ? 5.648 -30.844 -25.812 1 93.44 142 PRO B O 1
ATOM 3066 N N . PRO B 1 143 ? 6.379 -29.281 -24.297 1 92 143 PRO B N 1
ATOM 3067 C CA . PRO B 1 143 ? 7.762 -29.734 -24.453 1 92 143 PRO B CA 1
ATOM 3068 C C . PRO B 1 143 ? 7.984 -31.156 -23.906 1 92 143 PRO B C 1
ATOM 3070 O O . PRO B 1 143 ? 7.262 -31.594 -23.016 1 92 143 PRO B O 1
ATOM 3073 N N . VAL B 1 144 ? 8.992 -31.812 -24.547 1 89 144 VAL B N 1
ATOM 3074 C CA . VAL B 1 144 ? 9.422 -33.125 -24.047 1 89 144 VAL B CA 1
ATOM 3075 C C . VAL B 1 144 ? 10.555 -32.938 -23.047 1 89 144 VAL B C 1
ATOM 3077 O O . VAL B 1 144 ? 11.617 -32.406 -23.375 1 89 144 VAL B O 1
ATOM 3080 N N . PHE B 1 145 ? 10.266 -33.312 -21.781 1 91.31 145 PHE B N 1
ATOM 3081 C CA . PHE B 1 145 ? 11.25 -33.156 -20.719 1 91.31 145 PHE B CA 1
ATOM 3082 C C . PHE B 1 145 ? 12.117 -34.406 -20.594 1 91.31 145 PHE B C 1
ATOM 3084 O O . PHE B 1 145 ? 11.617 -35.531 -20.734 1 91.31 145 PHE B O 1
ATOM 3091 N N . PRO B 1 146 ? 13.398 -34.156 -20.328 1 85 146 PRO B N 1
ATOM 3092 C CA . PRO B 1 146 ? 14.281 -35.312 -20.156 1 85 146 PRO B CA 1
ATOM 3093 C C . PRO B 1 146 ? 14.047 -36.062 -18.828 1 85 146 PRO B C 1
ATOM 3095 O O . PRO B 1 146 ? 13.586 -35.438 -17.859 1 85 146 PRO B O 1
ATOM 3098 N N . GLY B 1 147 ? 14.328 -37.438 -18.812 1 82.31 147 GLY B N 1
ATOM 3099 C CA . GLY B 1 147 ? 14.336 -38.219 -17.594 1 82.31 147 GLY B CA 1
ATOM 3100 C C . GLY B 1 147 ? 12.961 -38.75 -17.219 1 82.31 147 GLY B C 1
ATOM 3101 O O . GLY B 1 147 ? 12.023 -38.688 -18.016 1 82.31 147 GLY B O 1
ATOM 3102 N N . ALA B 1 148 ? 12.938 -39.344 -15.977 1 86.44 148 ALA B N 1
ATOM 3103 C CA . ALA B 1 148 ? 11.719 -39.969 -15.469 1 86.44 148 ALA B CA 1
ATOM 3104 C C . ALA B 1 148 ? 10.93 -39 -14.602 1 86.44 148 ALA B C 1
ATOM 3106 O O . ALA B 1 148 ? 11.305 -38.719 -13.461 1 86.44 148 ALA B O 1
ATOM 3107 N N . MET B 1 149 ? 10.141 -38.094 -15.172 1 87.12 149 MET B N 1
ATOM 3108 C CA . MET B 1 149 ? 9.273 -37.188 -14.445 1 87.12 149 MET B CA 1
ATOM 3109 C C . MET B 1 149 ? 7.828 -37.656 -14.461 1 87.12 149 MET B C 1
ATOM 3111 O O . MET B 1 149 ? 7.312 -38.062 -15.516 1 87.12 149 MET B O 1
ATOM 3115 N N . PRO B 1 150 ? 7.246 -37.656 -13.219 1 87.44 150 PRO B N 1
ATOM 3116 C CA . PRO B 1 150 ? 5.832 -38.031 -13.203 1 87.44 150 PRO B CA 1
ATOM 3117 C C . PRO B 1 150 ? 4.969 -37.125 -14.078 1 87.44 150 PRO B C 1
ATOM 3119 O O . PRO B 1 150 ? 5.27 -35.969 -14.242 1 87.44 150 PRO B O 1
ATOM 3122 N N . LEU B 1 151 ? 3.928 -37.75 -14.648 1 88.88 151 LEU B N 1
ATOM 3123 C CA . LEU B 1 151 ? 3.061 -37.031 -15.602 1 88.88 151 LEU B CA 1
ATOM 3124 C C . LEU B 1 151 ? 2.533 -35.75 -15 1 88.88 151 LEU B C 1
ATOM 3126 O O . LEU B 1 151 ? 2.537 -34.719 -15.672 1 88.88 151 LEU B O 1
ATOM 3130 N N . LYS B 1 152 ? 2.084 -35.75 -13.742 1 90.06 152 LYS B N 1
ATOM 3131 C CA . LYS B 1 152 ? 1.527 -34.562 -13.102 1 90.06 152 LYS B CA 1
ATOM 3132 C C . LYS B 1 152 ? 2.557 -33.438 -13.039 1 90.06 152 LYS B C 1
ATOM 3134 O O . LYS B 1 152 ? 2.223 -32.281 -13.25 1 90.06 152 LYS B O 1
ATOM 3139 N N . SER B 1 153 ? 3.797 -33.781 -12.805 1 92.5 153 SER B N 1
ATOM 3140 C CA . SER B 1 153 ? 4.883 -32.812 -12.734 1 92.5 153 SER B CA 1
ATOM 3141 C C . SER B 1 153 ? 5.219 -32.25 -14.117 1 92.5 153 SER B C 1
ATOM 3143 O O . SER B 1 153 ? 5.516 -31.078 -14.258 1 92.5 153 SER B O 1
ATOM 3145 N N . ARG B 1 154 ? 5.164 -33.156 -15.125 1 93.38 154 ARG B N 1
ATOM 3146 C CA . ARG B 1 154 ? 5.406 -32.719 -16.5 1 93.38 154 ARG B CA 1
ATOM 3147 C C . ARG B 1 154 ? 4.348 -31.719 -16.953 1 93.38 154 ARG B C 1
ATOM 3149 O O . ARG B 1 154 ? 4.668 -30.703 -17.578 1 93.38 154 ARG B O 1
ATOM 3156 N N . MET B 1 155 ? 3.15 -32.031 -16.594 1 94.5 155 MET B N 1
ATOM 3157 C CA . MET B 1 155 ? 2.043 -31.141 -16.953 1 94.5 155 MET B CA 1
ATOM 3158 C C . MET B 1 155 ? 2.18 -29.797 -16.266 1 94.5 155 MET B C 1
ATOM 3160 O O . MET B 1 155 ? 2.023 -28.75 -16.891 1 94.5 155 MET B O 1
ATOM 3164 N N . ALA B 1 156 ? 2.471 -2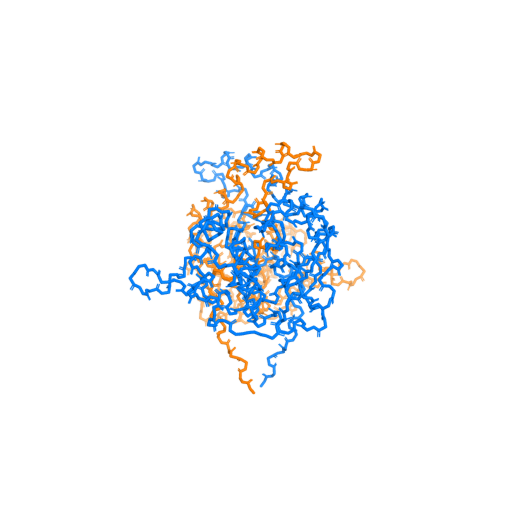9.812 -15 1 95.44 156 ALA B N 1
ATOM 3165 C CA . ALA B 1 156 ? 2.627 -28.578 -14.227 1 95.44 156 ALA B CA 1
ATOM 3166 C C . ALA B 1 156 ? 3.773 -27.734 -14.781 1 95.44 156 ALA B C 1
ATOM 3168 O O . ALA B 1 156 ? 3.652 -26.516 -14.891 1 95.44 156 ALA B O 1
ATOM 3169 N N . LEU B 1 157 ? 4.863 -28.406 -15.094 1 96.69 157 LEU B N 1
ATOM 3170 C CA . LEU B 1 157 ? 6.02 -27.688 -15.633 1 96.69 157 LEU B CA 1
ATOM 3171 C C . LEU B 1 157 ? 5.695 -27.062 -16.984 1 96.69 157 LEU B C 1
ATOM 3173 O O . LEU B 1 157 ? 6.078 -25.922 -17.234 1 96.69 157 LEU B O 1
ATOM 3177 N N . ALA B 1 158 ? 5.066 -27.828 -17.812 1 96.81 158 ALA B N 1
ATOM 3178 C CA . ALA B 1 158 ? 4.641 -27.281 -19.094 1 96.81 158 ALA B CA 1
ATOM 3179 C C . ALA B 1 158 ? 3.729 -26.062 -18.891 1 96.81 158 ALA B C 1
ATOM 3181 O O . ALA B 1 158 ? 3.855 -25.062 -19.594 1 96.81 158 ALA B O 1
ATOM 3182 N N . GLY B 1 159 ? 2.752 -26.203 -17.969 1 97.88 159 GLY B N 1
ATOM 3183 C CA . GLY B 1 159 ? 1.878 -25.094 -17.641 1 97.88 159 GLY B CA 1
ATOM 3184 C C . GLY B 1 159 ? 2.631 -23.859 -17.172 1 97.88 159 GLY B C 1
ATOM 3185 O O . GLY B 1 159 ? 2.312 -22.734 -17.594 1 97.88 159 GLY B O 1
ATOM 3186 N N . LEU B 1 160 ? 3.615 -24.062 -16.359 1 97.94 160 LEU B N 1
ATOM 3187 C CA . LEU B 1 160 ? 4.426 -22.969 -15.82 1 97.94 160 LEU B CA 1
ATOM 3188 C C . LEU B 1 160 ? 5.234 -22.297 -16.922 1 97.94 160 LEU B C 1
ATOM 3190 O O . LEU B 1 160 ? 5.355 -21.078 -16.938 1 97.94 160 LEU B O 1
ATOM 3194 N N . LEU B 1 161 ? 5.777 -23.078 -17.812 1 97.88 161 LEU B N 1
ATOM 3195 C CA . LEU B 1 161 ? 6.547 -22.547 -18.922 1 97.88 161 LEU B CA 1
ATOM 3196 C C . LEU B 1 161 ? 5.66 -21.703 -19.844 1 97.88 161 LEU B C 1
ATOM 3198 O O . LEU B 1 161 ? 6.066 -20.641 -20.297 1 97.88 161 LEU B O 1
ATOM 3202 N N . CYS B 1 162 ? 4.492 -22.219 -20.094 1 98 162 CYS B N 1
ATOM 3203 C CA . CYS B 1 162 ? 3.545 -21.469 -20.906 1 98 162 CYS B CA 1
ATOM 3204 C C . CYS B 1 162 ? 3.143 -20.172 -20.219 1 98 162 CYS B C 1
ATOM 3206 O O . CYS B 1 162 ? 3.045 -19.125 -20.859 1 98 162 CYS B O 1
ATOM 3208 N N . LEU B 1 163 ? 2.918 -20.219 -18.922 1 98.12 163 LEU B N 1
ATOM 3209 C CA . LEU B 1 163 ? 2.58 -19.031 -18.156 1 98.12 163 LEU B CA 1
ATOM 3210 C C . LEU B 1 163 ? 3.703 -18 -18.219 1 98.12 163 LEU B C 1
ATOM 3212 O O . LEU B 1 163 ? 3.449 -16.797 -18.391 1 98.12 163 LEU B O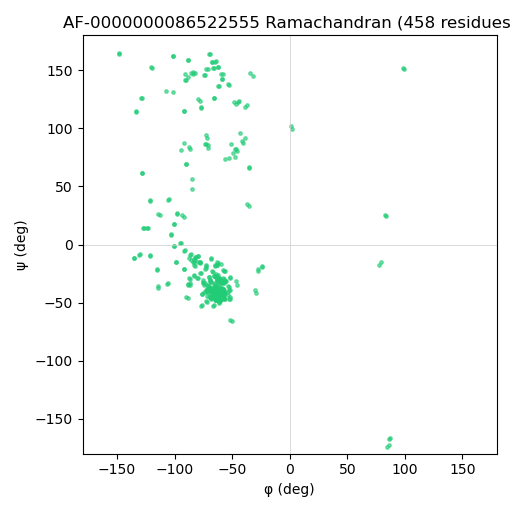 1
ATOM 3216 N N . ARG B 1 164 ? 4.914 -18.422 -18.031 1 98 164 ARG B N 1
ATOM 3217 C CA . ARG B 1 164 ? 6.055 -17.516 -18.125 1 98 164 ARG B CA 1
ATOM 3218 C C . ARG B 1 164 ? 6.117 -16.844 -19.484 1 98 164 ARG B C 1
ATOM 3220 O O . ARG B 1 164 ? 6.402 -15.641 -19.578 1 98 164 ARG B O 1
ATOM 3227 N N . ALA B 1 165 ? 5.906 -17.656 -20.484 1 97.38 165 ALA B N 1
ATOM 3228 C CA . ALA B 1 165 ? 5.91 -17.094 -21.844 1 97.38 165 ALA B CA 1
ATOM 3229 C C . ALA B 1 165 ? 4.844 -16.016 -21.984 1 97.38 165 ALA B C 1
ATOM 3231 O O . ALA B 1 165 ? 5.086 -14.977 -22.609 1 97.38 165 ALA B O 1
ATOM 3232 N N . ALA B 1 166 ? 3.68 -16.25 -21.391 1 97.25 166 ALA B N 1
ATOM 3233 C CA . ALA B 1 166 ? 2.586 -15.289 -21.438 1 97.25 166 ALA B CA 1
ATOM 3234 C C . ALA B 1 166 ? 2.99 -13.969 -20.797 1 97.25 166 ALA B C 1
ATOM 3236 O O . ALA B 1 166 ? 2.504 -12.898 -21.188 1 97.25 166 ALA B O 1
ATOM 3237 N N . PHE B 1 167 ? 3.916 -14.047 -19.766 1 96.75 167 PHE B N 1
ATOM 3238 C CA . PHE B 1 167 ? 4.312 -12.875 -19 1 96.75 167 PHE B CA 1
ATOM 3239 C C . PHE B 1 167 ? 5.652 -12.336 -19.484 1 96.75 167 PHE B C 1
ATOM 3241 O O . PHE B 1 167 ? 6.305 -11.555 -18.797 1 96.75 167 PHE B O 1
ATOM 3248 N N . GLN B 1 168 ? 6.047 -12.719 -20.656 1 95.12 168 GLN B N 1
ATOM 3249 C CA . GLN B 1 168 ? 7.387 -12.414 -21.156 1 95.12 168 GLN B CA 1
ATOM 3250 C C . GLN B 1 168 ? 7.613 -10.906 -21.234 1 95.12 168 GLN B C 1
ATOM 3252 O O . GLN B 1 168 ? 8.727 -10.43 -21.016 1 95.12 168 GLN B O 1
ATOM 3257 N N . GLN B 1 169 ? 6.613 -10.086 -21.453 1 93.06 169 GLN B N 1
ATOM 3258 C CA . GLN B 1 169 ? 6.754 -8.648 -21.656 1 93.06 169 GLN B CA 1
ATOM 3259 C C . GLN B 1 169 ? 6.773 -7.902 -20.328 1 93.06 169 GLN B C 1
ATOM 3261 O O . GLN B 1 169 ? 7.051 -6.703 -20.281 1 93.06 169 GLN B O 1
ATOM 3266 N N . PHE B 1 170 ? 6.504 -8.594 -19.25 1 93.62 170 PHE B N 1
ATOM 3267 C CA . PHE B 1 170 ? 6.516 -7.98 -17.938 1 93.62 170 PHE B CA 1
ATOM 3268 C C . PHE B 1 170 ? 7.906 -8.039 -17.312 1 93.62 170 PHE B C 1
ATOM 3270 O O . PHE B 1 170 ? 8.719 -8.891 -17.688 1 93.62 170 PHE B O 1
ATOM 3277 N N . PRO B 1 171 ? 8.188 -7.168 -16.344 1 93.62 171 PRO B N 1
ATOM 3278 C CA . PRO B 1 171 ? 9.5 -7.188 -15.688 1 93.62 171 PRO B CA 1
ATOM 3279 C C . PRO B 1 171 ? 9.781 -8.5 -14.953 1 93.62 171 PRO B C 1
ATOM 3281 O O . PRO B 1 171 ? 8.852 -9.141 -14.461 1 93.62 171 PRO B O 1
ATOM 3284 N N . ASP B 1 172 ? 11.039 -8.867 -14.812 1 94.88 172 ASP B N 1
ATOM 3285 C CA . ASP B 1 172 ? 11.438 -10.086 -14.125 1 94.88 172 ASP B CA 1
ATOM 3286 C C . ASP B 1 172 ? 10.914 -10.109 -12.695 1 94.88 172 ASP B C 1
ATOM 3288 O O . ASP B 1 172 ? 10.5 -11.156 -12.195 1 94.88 172 ASP B O 1
ATOM 3292 N N . ALA B 1 173 ? 10.977 -8.891 -12.086 1 94 173 ALA B N 1
ATOM 3293 C CA . ALA B 1 173 ? 10.508 -8.812 -10.711 1 94 173 ALA B CA 1
ATOM 3294 C C . ALA B 1 173 ? 9.023 -9.156 -10.609 1 94 173 ALA B C 1
ATOM 3296 O O . ALA B 1 173 ? 8.578 -9.734 -9.617 1 94 173 ALA B O 1
ATOM 3297 N N . PHE B 1 174 ? 8.297 -8.875 -11.672 1 94.88 174 PHE B N 1
ATOM 3298 C CA . PHE B 1 174 ? 6.879 -9.219 -11.758 1 94.88 174 PHE B CA 1
ATOM 3299 C C . PHE B 1 174 ? 6.691 -10.734 -11.719 1 94.88 174 PHE B C 1
ATOM 3301 O O . PHE B 1 174 ? 5.898 -11.242 -10.922 1 94.88 174 PHE B O 1
ATOM 3308 N N . TRP B 1 175 ? 7.43 -11.406 -12.484 1 96.62 175 TRP B N 1
ATOM 3309 C CA . TRP B 1 175 ? 7.395 -12.859 -12.539 1 96.62 175 TRP B CA 1
ATOM 3310 C C . TRP B 1 175 ? 7.836 -13.469 -11.219 1 96.62 175 TRP B C 1
ATOM 3312 O O . TRP B 1 175 ? 7.211 -14.414 -10.719 1 96.62 175 TRP B O 1
ATOM 3322 N N . LEU B 1 176 ? 8.852 -12.93 -10.641 1 96.38 176 LEU B N 1
ATOM 3323 C CA . LEU B 1 176 ? 9.359 -13.453 -9.375 1 96.38 176 LEU B CA 1
ATOM 3324 C C . LEU B 1 176 ? 8.312 -13.336 -8.273 1 96.38 176 LEU B C 1
ATOM 3326 O O . LEU B 1 176 ? 8.094 -14.281 -7.516 1 96.38 176 LEU B O 1
ATOM 3330 N N . ARG B 1 177 ? 7.652 -12.203 -8.219 1 95.5 177 ARG B N 1
ATOM 3331 C CA . ARG B 1 177 ? 6.621 -12.016 -7.203 1 95.5 177 ARG B CA 1
ATOM 3332 C C . ARG B 1 177 ? 5.492 -13.023 -7.379 1 95.5 177 ARG B C 1
ATOM 3334 O O . ARG B 1 177 ? 4.926 -13.508 -6.395 1 95.5 177 ARG B O 1
ATOM 3341 N N . LEU B 1 178 ? 5.137 -13.32 -8.633 1 96 178 LEU B N 1
ATOM 3342 C CA . LEU B 1 178 ? 4.148 -14.359 -8.891 1 96 178 LEU B CA 1
ATOM 3343 C C . LEU B 1 178 ? 4.641 -15.719 -8.398 1 96 178 LEU B C 1
ATOM 3345 O O . LEU B 1 178 ? 3.902 -16.453 -7.73 1 96 178 LEU B O 1
ATOM 3349 N N . MET B 1 179 ? 5.898 -16.031 -8.602 1 97.19 179 MET B N 1
ATOM 3350 C CA . MET B 1 179 ? 6.492 -17.297 -8.211 1 97.19 179 MET B CA 1
ATOM 3351 C C . MET B 1 179 ? 6.57 -17.422 -6.695 1 97.19 179 MET B C 1
ATOM 3353 O O . MET B 1 179 ? 6.43 -18.516 -6.148 1 97.19 179 MET B O 1
ATOM 3357 N N . PHE B 1 180 ? 6.758 -16.25 -6.012 1 95.38 180 PHE B N 1
ATOM 3358 C CA . PHE B 1 180 ? 6.867 -16.25 -4.559 1 95.38 180 PHE B CA 1
ATOM 3359 C C . PHE B 1 180 ? 5.578 -16.75 -3.918 1 95.38 180 PHE B C 1
ATOM 3361 O O . PHE B 1 180 ? 5.57 -17.141 -2.746 1 95.38 180 PHE B O 1
ATOM 3368 N N . LYS B 1 181 ? 4.496 -16.75 -4.703 1 94.12 181 LYS B N 1
ATOM 3369 C CA . LYS B 1 181 ? 3.205 -17.172 -4.168 1 94.12 181 LYS B CA 1
ATOM 3370 C C . LYS B 1 181 ? 3.055 -18.688 -4.199 1 94.12 181 LYS B C 1
ATOM 3372 O O . LYS B 1 181 ? 2.164 -19.25 -3.557 1 94.12 181 LYS B O 1
ATOM 3377 N N . LEU B 1 182 ? 3.918 -19.328 -4.961 1 95.75 182 LEU B N 1
ATOM 3378 C CA . LEU B 1 182 ? 3.932 -20.781 -5.082 1 95.75 182 LEU B CA 1
ATOM 3379 C C . LEU B 1 182 ? 5.035 -21.391 -4.227 1 95.75 182 LEU B C 1
ATOM 3381 O O . LEU B 1 182 ? 5.926 -20.688 -3.756 1 95.75 182 LEU B O 1
ATOM 3385 N N . GLU B 1 183 ? 4.867 -22.734 -3.996 1 95.31 183 GLU B N 1
ATOM 3386 C CA . GLU B 1 183 ? 5.984 -23.422 -3.361 1 95.31 183 GLU B CA 1
ATOM 3387 C C . GLU B 1 183 ? 7.285 -23.188 -4.129 1 95.31 183 GLU B C 1
ATOM 3389 O O . GLU B 1 183 ? 7.297 -23.203 -5.359 1 95.31 183 GLU B O 1
ATOM 3394 N N . ARG B 1 184 ? 8.398 -22.938 -3.338 1 94.19 184 ARG B N 1
ATOM 3395 C CA . ARG B 1 184 ? 9.703 -22.609 -3.912 1 94.19 184 ARG B CA 1
ATOM 3396 C C . ARG B 1 184 ? 10.117 -23.641 -4.953 1 94.19 184 ARG B C 1
ATOM 3398 O O . ARG B 1 184 ? 10.781 -23.312 -5.938 1 94.19 184 ARG B O 1
ATOM 3405 N N . GLU B 1 185 ? 9.656 -24.844 -4.809 1 93.88 185 GLU B N 1
ATOM 3406 C CA . GLU B 1 185 ? 10.016 -25.938 -5.711 1 93.88 185 GLU B CA 1
ATOM 3407 C C . GLU B 1 185 ? 9.547 -25.656 -7.137 1 93.88 185 GLU B C 1
ATOM 3409 O O . GLU B 1 185 ? 10.195 -26.062 -8.102 1 93.88 185 GLU B O 1
ATOM 3414 N N . TRP B 1 186 ? 8.422 -25 -7.258 1 94.81 186 TRP B N 1
ATOM 3415 C CA . TRP B 1 186 ? 7.934 -24.625 -8.586 1 94.81 186 TRP B CA 1
ATOM 3416 C C . TRP B 1 186 ? 8.938 -23.734 -9.305 1 94.81 186 TRP B C 1
ATOM 3418 O O . TRP B 1 186 ? 9.195 -23.922 -10.5 1 94.81 186 TRP B O 1
ATOM 3428 N N . TYR B 1 187 ? 9.484 -22.812 -8.562 1 95.38 187 TYR B N 1
ATOM 3429 C CA . TYR B 1 187 ? 10.477 -21.906 -9.125 1 95.38 187 TYR B CA 1
ATOM 3430 C C . TYR B 1 187 ? 11.75 -22.656 -9.5 1 95.38 187 TYR B C 1
ATOM 3432 O O . TYR B 1 187 ? 12.336 -22.406 -10.562 1 95.38 187 TYR B O 1
ATOM 3440 N N . VAL B 1 188 ? 12.18 -23.531 -8.594 1 94.69 188 VAL B N 1
ATOM 3441 C CA . VAL B 1 188 ? 13.398 -24.297 -8.82 1 94.69 188 VAL B CA 1
ATOM 3442 C C . VAL B 1 188 ? 13.234 -25.156 -10.07 1 94.69 188 VAL B C 1
ATOM 3444 O O . VAL B 1 188 ? 14.133 -25.203 -10.914 1 94.69 188 VAL B O 1
ATOM 3447 N N . GLN B 1 189 ? 12.086 -25.828 -10.188 1 93.5 189 GLN B N 1
ATOM 3448 C CA . GLN B 1 189 ? 11.82 -26.672 -11.352 1 93.5 189 GLN B CA 1
ATOM 3449 C C . GLN B 1 189 ? 11.758 -25.828 -12.625 1 93.5 189 GLN B C 1
ATOM 3451 O O . GLN B 1 189 ? 12.312 -26.219 -13.656 1 93.5 189 GLN B O 1
ATOM 3456 N N . TRP B 1 190 ? 11.094 -24.719 -12.539 1 94.88 190 TRP B N 1
ATOM 3457 C CA . TRP B 1 190 ? 11 -23.828 -13.695 1 94.88 190 TRP B CA 1
ATOM 3458 C C . TRP B 1 190 ? 12.383 -23.344 -14.117 1 94.88 190 TRP B C 1
ATOM 3460 O O . TRP B 1 190 ? 12.727 -23.406 -15.305 1 94.88 190 TRP B O 1
ATOM 3470 N N . LYS B 1 191 ? 13.141 -22.859 -13.148 1 94.75 191 LYS B N 1
ATOM 3471 C CA . LYS B 1 191 ? 14.461 -22.312 -13.453 1 94.75 191 LYS B CA 1
ATOM 3472 C C . LYS B 1 191 ? 15.352 -23.375 -14.086 1 94.75 191 LYS B C 1
ATOM 3474 O O . LYS B 1 191 ? 16.078 -23.094 -15.039 1 94.75 191 LYS B O 1
ATOM 3479 N N . SER B 1 192 ? 15.273 -24.656 -13.633 1 94.62 192 SER B N 1
ATOM 3480 C CA . SER B 1 192 ? 16.109 -25.766 -14.117 1 94.62 192 SER B CA 1
ATOM 3481 C C . SER B 1 192 ? 15.664 -26.203 -15.508 1 94.62 192 SER B C 1
ATOM 3483 O O . SER B 1 192 ? 16.453 -26.812 -16.25 1 94.62 192 SER B O 1
ATOM 3485 N N . HIS B 1 193 ? 14.43 -25.922 -15.953 1 95.12 193 HIS B N 1
ATOM 3486 C CA . HIS B 1 193 ? 13.906 -26.438 -17.219 1 95.12 193 HIS B CA 1
ATOM 3487 C C . HIS B 1 193 ? 13.453 -25.312 -18.125 1 95.12 193 HIS B C 1
ATOM 3489 O O . HIS B 1 193 ? 12.703 -25.531 -19.078 1 95.12 193 HIS B O 1
ATOM 3495 N N . ALA B 1 194 ? 13.859 -24.078 -17.781 1 94.44 194 ALA B N 1
ATOM 3496 C CA . ALA B 1 194 ? 13.391 -22.891 -18.5 1 94.44 194 ALA B CA 1
ATOM 3497 C C . ALA B 1 194 ? 13.695 -22.984 -19.984 1 94.44 194 ALA B C 1
ATOM 3499 O O . ALA B 1 194 ? 12.945 -22.469 -20.812 1 94.44 194 ALA B O 1
ATOM 3500 N N . ARG B 1 195 ? 14.773 -23.641 -20.375 1 94.12 195 ARG B N 1
ATOM 3501 C CA . ARG B 1 195 ? 15.211 -23.75 -21.766 1 94.12 195 ARG B CA 1
ATOM 3502 C C . ARG B 1 195 ? 14.164 -24.484 -22.594 1 94.12 195 ARG B C 1
ATOM 3504 O O . ARG B 1 195 ? 14.047 -24.234 -23.797 1 94.12 195 ARG B O 1
ATOM 3511 N N . PHE B 1 196 ? 13.367 -25.312 -22.031 1 94.25 196 PHE B N 1
ATOM 3512 C CA . PHE B 1 196 ? 12.391 -26.109 -22.766 1 94.25 196 PHE B CA 1
ATOM 3513 C C . PHE B 1 196 ? 11.18 -25.281 -23.141 1 94.25 196 PHE B C 1
ATOM 3515 O O . PHE B 1 196 ? 10.359 -25.688 -23.969 1 94.25 196 PHE B O 1
ATOM 3522 N N . GLY B 1 197 ? 11.047 -24.094 -22.484 1 93 197 GLY B N 1
ATOM 3523 C CA . GLY B 1 197 ? 9.953 -23.203 -22.812 1 93 197 GLY B CA 1
ATOM 3524 C C . GLY B 1 197 ? 10.328 -22.141 -23.828 1 93 197 GLY B C 1
ATOM 3525 O O . GLY B 1 197 ? 9.5 -21.312 -24.203 1 93 197 GLY B O 1
ATOM 3526 N N . LYS B 1 198 ? 11.523 -22.094 -24.344 1 92.81 198 LYS B N 1
ATOM 3527 C CA . LYS B 1 198 ? 12.047 -21.031 -25.203 1 92.81 198 LYS B CA 1
ATOM 3528 C C . LYS B 1 198 ? 11.211 -20.891 -26.469 1 92.81 198 LYS B C 1
ATOM 3530 O O . LYS B 1 198 ? 11.023 -19.781 -26.984 1 92.81 198 LYS B O 1
ATOM 3535 N N . ARG B 1 199 ? 10.789 -22 -27.016 1 92.62 199 ARG B N 1
ATOM 3536 C CA . ARG B 1 199 ? 9.969 -21.953 -28.219 1 92.62 199 ARG B CA 1
ATOM 3537 C C . ARG B 1 199 ? 8.719 -21.125 -28 1 92.62 199 ARG B C 1
ATOM 3539 O O . ARG B 1 199 ? 8.242 -20.453 -28.922 1 92.62 199 ARG B O 1
ATOM 3546 N N . TRP B 1 200 ? 8.211 -21.109 -26.812 1 94.38 200 TRP B N 1
ATOM 3547 C CA . TRP B 1 200 ? 6.965 -20.406 -26.516 1 94.38 200 TRP B CA 1
ATOM 3548 C C . TRP B 1 200 ? 7.207 -18.906 -26.391 1 94.38 200 TRP B C 1
ATOM 3550 O O . TRP B 1 200 ? 6.266 -18.109 -26.453 1 94.38 200 TRP B O 1
ATOM 3560 N N . ASP B 1 201 ? 8.461 -18.5 -26.234 1 91.69 201 ASP B N 1
ATOM 3561 C CA . ASP B 1 201 ? 8.781 -17.078 -26.188 1 91.69 201 ASP B CA 1
ATOM 3562 C C . ASP B 1 201 ? 8.398 -16.375 -27.5 1 91.69 201 ASP B C 1
ATOM 3564 O O . ASP B 1 201 ? 8.031 -15.203 -27.5 1 91.69 201 ASP B O 1
ATOM 3568 N N . THR B 1 202 ? 8.453 -17.109 -28.594 1 92.81 202 THR B N 1
ATOM 3569 C CA . THR B 1 202 ? 8.172 -16.547 -29.922 1 92.81 202 THR B CA 1
ATOM 3570 C C . THR B 1 202 ? 6.668 -16.516 -30.172 1 92.81 202 THR B C 1
ATOM 3572 O O . THR B 1 202 ? 6.203 -15.805 -31.078 1 92.81 202 THR B O 1
ATOM 3575 N N . ILE B 1 203 ? 5.922 -17.234 -29.438 1 95.56 203 ILE B N 1
ATOM 3576 C CA . ILE B 1 203 ? 4.473 -17.234 -29.578 1 95.56 203 ILE B CA 1
ATOM 3577 C C . ILE B 1 203 ? 3.824 -16.828 -28.266 1 95.56 203 ILE B C 1
ATOM 3579 O O . ILE B 1 203 ? 2.836 -17.422 -27.828 1 95.56 203 ILE B O 1
ATOM 3583 N N . ALA B 1 204 ? 4.406 -15.914 -27.562 1 95.56 204 ALA B N 1
ATOM 3584 C CA . ALA B 1 204 ? 3.967 -15.461 -26.234 1 95.56 204 ALA B CA 1
ATOM 3585 C C . ALA B 1 204 ? 2.496 -15.055 -26.266 1 95.56 204 ALA B C 1
ATOM 3587 O O . ALA B 1 204 ? 1.772 -15.258 -25.281 1 95.56 204 ALA B O 1
ATOM 3588 N N . GLY B 1 205 ? 2.098 -14.453 -27.375 1 95.56 205 GLY B N 1
ATOM 3589 C CA . GLY B 1 205 ? 0.706 -14.062 -27.516 1 95.56 205 GLY B CA 1
ATOM 3590 C C . GLY B 1 205 ? -0.26 -15.227 -27.422 1 95.56 205 GLY B C 1
ATOM 3591 O O . GLY B 1 205 ? -1.324 -15.109 -26.812 1 95.56 205 GLY B O 1
ATOM 3592 N N . GLU B 1 206 ? 0.111 -16.312 -28.047 1 96.5 206 GLU B N 1
ATOM 3593 C CA . GLU B 1 206 ? -0.725 -17.5 -28 1 96.5 206 GLU B CA 1
ATOM 3594 C C . GLU B 1 206 ? -0.797 -18.062 -26.594 1 96.5 206 GLU B C 1
ATOM 3596 O O . GLU B 1 206 ? -1.85 -18.547 -26.156 1 96.5 206 GLU B O 1
ATOM 3601 N N . CYS B 1 207 ? 0.332 -18.078 -25.906 1 97.62 207 CYS B N 1
ATOM 3602 C CA . CYS B 1 207 ? 0.34 -18.5 -24.516 1 97.62 207 CYS B CA 1
ATOM 3603 C C . CYS B 1 207 ? -0.559 -17.609 -23.656 1 97.62 207 CYS B C 1
ATOM 3605 O O . CYS B 1 207 ? -1.312 -18.094 -22.828 1 97.62 207 CYS B O 1
ATOM 3607 N N . ALA B 1 208 ? -0.473 -16.297 -23.922 1 96.69 208 ALA B N 1
ATOM 3608 C CA . ALA B 1 208 ? -1.299 -15.352 -23.188 1 96.69 208 ALA B CA 1
ATOM 3609 C C . ALA B 1 208 ? -2.783 -15.625 -23.406 1 96.69 208 ALA B C 1
ATOM 3611 O O . ALA B 1 208 ? -3.578 -15.562 -22.469 1 96.69 208 ALA B O 1
ATOM 3612 N N . VAL B 1 209 ? -3.148 -15.953 -24.609 1 95.5 209 VAL B N 1
ATOM 3613 C CA . VAL B 1 209 ? -4.539 -16.25 -24.938 1 95.5 209 VAL B CA 1
ATOM 3614 C C . VAL B 1 209 ? -4.988 -17.5 -24.188 1 95.5 209 VAL B C 1
ATOM 3616 O O . VAL B 1 209 ? -6.059 -17.516 -23.578 1 95.5 209 VAL B O 1
ATOM 3619 N N . LEU B 1 210 ? -4.191 -18.562 -24.219 1 96.5 210 LEU B N 1
ATOM 3620 C CA . LEU B 1 210 ? -4.527 -19.797 -23.531 1 96.5 210 LEU B CA 1
ATOM 3621 C C . LEU B 1 210 ? -4.664 -19.562 -22.031 1 96.5 210 LEU B C 1
ATOM 3623 O O . LEU B 1 210 ? -5.625 -20.016 -21.406 1 96.5 210 LEU B O 1
ATOM 3627 N N . VAL B 1 211 ? -3.676 -18.844 -21.469 1 97 211 VAL B N 1
ATOM 3628 C CA . VAL B 1 211 ? -3.662 -18.562 -20.031 1 97 211 VAL B CA 1
ATOM 3629 C C . VAL B 1 211 ? -4.945 -17.828 -19.641 1 97 211 VAL B C 1
ATOM 3631 O O . VAL B 1 211 ? -5.574 -18.172 -18.641 1 97 211 VAL B O 1
ATOM 3634 N N . GLN B 1 212 ? -5.359 -16.922 -20.406 1 93.5 212 GLN B N 1
ATOM 3635 C CA . GLN B 1 212 ? -6.555 -16.141 -20.094 1 93.5 212 GLN B CA 1
ATOM 3636 C C . GLN B 1 212 ? -7.816 -16.984 -20.25 1 93.5 212 GLN B C 1
ATOM 3638 O O . GLN B 1 212 ? -8.75 -16.859 -19.453 1 93.5 212 GLN B O 1
ATOM 3643 N N . LYS B 1 213 ? -7.879 -17.797 -21.219 1 93.19 213 LYS B N 1
ATOM 3644 C CA . LYS B 1 213 ? -9.023 -18.703 -21.375 1 93.19 213 LYS B CA 1
ATOM 3645 C C . LYS B 1 213 ? -9.164 -19.625 -20.172 1 93.19 213 LYS B C 1
ATOM 3647 O O . LYS B 1 213 ? -10.273 -19.812 -19.656 1 93.19 213 LYS B O 1
ATOM 3652 N N . VAL B 1 214 ? -8.055 -20.203 -19.75 1 94.94 214 VAL B N 1
ATOM 3653 C CA . VAL B 1 214 ? -8.062 -21.094 -18.594 1 94.94 214 VAL B CA 1
ATOM 3654 C C . VAL B 1 214 ? -8.477 -20.328 -17.344 1 94.94 214 VAL B C 1
ATOM 3656 O O . VAL B 1 214 ? -9.242 -20.828 -16.516 1 94.94 214 VAL B O 1
ATOM 3659 N N . ALA B 1 215 ? -7.926 -19.094 -17.219 1 93.38 215 ALA B N 1
ATOM 3660 C CA . ALA B 1 215 ? -8.266 -18.25 -16.078 1 93.38 215 ALA B CA 1
ATOM 3661 C C . ALA B 1 215 ? -9.773 -18 -16.016 1 93.38 215 ALA B C 1
ATOM 3663 O O . ALA B 1 215 ? -10.367 -18.031 -14.945 1 93.38 215 ALA B O 1
ATOM 3664 N N . ILE B 1 216 ? -10.344 -17.719 -17.141 1 88.44 216 ILE B N 1
ATOM 3665 C CA . ILE B 1 216 ? -11.781 -17.484 -17.234 1 88.44 216 ILE B CA 1
ATOM 3666 C C . ILE B 1 216 ? -12.531 -18.734 -16.781 1 88.44 216 ILE B C 1
ATOM 3668 O O . ILE B 1 216 ? -13.508 -18.656 -16.031 1 88.44 216 ILE B O 1
ATOM 3672 N N . GLU B 1 217 ? -12.07 -19.875 -17.203 1 85.19 217 GLU B N 1
ATOM 3673 C CA . GLU B 1 217 ? -12.688 -21.141 -16.812 1 85.19 217 GLU B CA 1
ATOM 3674 C C . GLU B 1 217 ? -12.648 -21.344 -15.305 1 85.19 217 GLU B C 1
ATOM 3676 O O . GLU B 1 217 ? -13.594 -21.859 -14.719 1 85.19 217 GLU B O 1
ATOM 3681 N N . ILE B 1 218 ? -11.531 -21.016 -14.688 1 83.69 218 ILE B N 1
ATOM 3682 C CA . ILE B 1 218 ? -11.352 -21.156 -13.25 1 83.69 218 ILE B CA 1
ATOM 3683 C C . ILE B 1 218 ? -12.281 -20.203 -12.508 1 83.69 218 ILE B C 1
ATOM 3685 O O . ILE B 1 218 ? -12.883 -20.562 -11.5 1 83.69 218 ILE B O 1
ATOM 3689 N N . LYS B 1 219 ? -12.258 -18.922 -12.859 1 77.5 219 LYS B N 1
ATOM 3690 C CA . LYS B 1 219 ? -13.023 -17.906 -12.148 1 77.5 219 LYS B CA 1
ATOM 3691 C C . LYS B 1 219 ? -14.516 -18.016 -12.445 1 77.5 219 LYS B C 1
ATOM 3693 O O . LYS B 1 219 ? -15.352 -17.688 -11.609 1 77.5 219 LYS B O 1
ATOM 3698 N N . ILE B 1 220 ? -14.789 -18.109 -13.758 1 55.38 220 ILE B N 1
ATOM 3699 C CA . ILE B 1 220 ? -16.188 -18.359 -14.094 1 55.38 220 ILE B CA 1
ATOM 3700 C C . ILE B 1 220 ? -16.641 -19.656 -13.43 1 55.38 220 ILE B C 1
ATOM 3702 O O . ILE B 1 220 ? -17.828 -19.797 -13.094 1 55.38 220 ILE B O 1
ATOM 3706 N N . GLY B 1 221 ? -15.828 -20.406 -13.141 1 49.94 221 GLY B N 1
ATOM 3707 C CA . GLY B 1 221 ? -16.297 -21.656 -12.555 1 49.94 221 GLY B CA 1
ATOM 3708 C C . GLY B 1 221 ? -17.375 -21.453 -11.5 1 49.94 221 GLY B C 1
ATOM 3709 O O . GLY B 1 221 ? -17.297 -20.516 -10.703 1 49.94 221 GLY B O 1
ATOM 3710 N N . ILE B 1 222 ? -18.516 -22.109 -11.758 1 37 222 ILE B N 1
ATOM 3711 C CA . ILE B 1 222 ? -19.906 -22.344 -11.398 1 37 222 ILE B CA 1
ATOM 3712 C C . ILE B 1 222 ? -20.016 -22.578 -9.891 1 37 222 ILE B C 1
ATOM 3714 O O . ILE B 1 222 ? -19.484 -23.562 -9.375 1 37 222 ILE B O 1
ATOM 3718 N N . GLY B 1 223 ? -19.922 -21.516 -9.055 1 35.75 223 GLY B N 1
ATOM 3719 C CA . GLY B 1 223 ? -20.625 -22.094 -7.922 1 35.75 223 GLY B CA 1
ATOM 3720 C C . GLY B 1 223 ? -21.75 -23.031 -8.328 1 35.75 223 GLY B C 1
ATOM 3721 O O . GLY B 1 223 ? -22.172 -23.031 -9.484 1 35.75 223 GLY B O 1
ATOM 3722 N N . ARG B 1 224 ? -22.078 -24.109 -7.582 1 35.56 224 ARG B N 1
ATOM 3723 C CA . ARG B 1 224 ? -23.359 -24.766 -7.863 1 35.56 224 ARG B CA 1
ATOM 3724 C C . ARG B 1 224 ? -24.375 -23.766 -8.406 1 35.56 224 ARG B C 1
ATOM 3726 O O . ARG B 1 224 ? -25.266 -24.141 -9.18 1 35.56 224 ARG B O 1
ATOM 3733 N N . ASP B 1 225 ? -24.5 -22.453 -7.852 1 35.88 225 ASP B N 1
ATOM 3734 C CA . ASP B 1 225 ? -25.594 -21.562 -8.227 1 35.88 225 ASP B CA 1
ATOM 3735 C C . ASP B 1 225 ? -25.172 -20.656 -9.375 1 35.88 225 ASP B C 1
ATOM 3737 O O . ASP B 1 225 ? -25.953 -19.797 -9.812 1 35.88 225 ASP B O 1
ATOM 3741 N N . GLY B 1 226 ? -24.25 -20.703 -10.406 1 32.84 226 GLY B N 1
ATOM 3742 C CA . GLY B 1 226 ? -23.953 -19.953 -11.617 1 32.84 226 GLY B CA 1
ATOM 3743 C C . GLY B 1 226 ? -23.234 -18.641 -11.336 1 32.84 226 GLY B C 1
ATOM 3744 O O . GLY B 1 226 ? -23.062 -17.828 -12.242 1 32.84 226 GLY B O 1
ATOM 3745 N N . LYS B 1 227 ? -23.188 -18.016 -10.102 1 34.09 227 LYS B N 1
ATOM 3746 C CA . LYS B 1 227 ? -22.688 -16.656 -9.883 1 34.09 227 LYS B CA 1
ATOM 3747 C C . LYS B 1 227 ? -21.156 -16.641 -9.875 1 34.09 227 LYS B C 1
ATOM 3749 O O . LYS B 1 227 ? -20.516 -17.578 -9.414 1 34.09 227 LYS B O 1
ATOM 3754 N N . ILE B 1 228 ? -20.422 -15.805 -10.773 1 31.39 228 ILE B N 1
ATOM 3755 C CA . ILE B 1 228 ? -19.016 -15.453 -10.805 1 31.39 228 ILE B CA 1
ATOM 3756 C C . ILE B 1 228 ? -18.547 -15.039 -9.406 1 31.39 228 ILE B C 1
ATOM 3758 O O . ILE B 1 228 ? -19.094 -14.094 -8.828 1 31.39 228 ILE B O 1
ATOM 3762 N N . LEU B 1 229 ? -18.172 -15.922 -8.406 1 31.95 229 LEU B N 1
ATOM 3763 C CA . LEU B 1 229 ? -17.812 -15.531 -7.051 1 31.95 229 LEU B CA 1
ATOM 3764 C C . LEU B 1 229 ? -16.469 -14.82 -7.031 1 31.95 229 LEU B C 1
ATOM 3766 O O . LEU B 1 229 ? -15.484 -15.328 -7.574 1 31.95 229 LEU B O 1
ATOM 3770 N N . PHE B 1 230 ? -16.266 -13.578 -7.273 1 31.53 230 PHE B N 1
ATOM 3771 C CA . PHE B 1 230 ? -15.07 -12.82 -6.906 1 31.53 230 PHE B CA 1
ATOM 3772 C C . PHE B 1 230 ? -14.773 -12.977 -5.418 1 31.53 230 PHE B C 1
ATOM 3774 O O . PHE B 1 230 ? -15.609 -12.648 -4.574 1 31.53 230 PHE B O 1
ATOM 3781 N N . ASN B 1 231 ? -14.273 -14.07 -4.914 1 30.11 231 ASN B N 1
ATOM 3782 C CA . ASN B 1 231 ? -13.953 -14.133 -3.494 1 30.11 231 ASN B CA 1
ATOM 3783 C C . ASN B 1 231 ? -12.828 -13.164 -3.131 1 30.11 231 ASN B C 1
ATOM 3785 O O . ASN B 1 231 ? -11.93 -12.922 -3.934 1 30.11 231 ASN B O 1
#

Sequence (462 aa):
MQVPKTFDIDDTLTRAVWRFNFRPDLYVHDSWLKAMPEGEVLQRLLSQRTTESRLAQYMLTRLGVAESVFFDFRSPLSQLALWGGDDIRQLVEYIGATLYRDLVRLVITREDITRLRHTVGEDLYAFMQQRAPVLTHKVGNPPVFPGAMPLKSRMALAGLLCLRAAFQQFPDAFWLRLMFKLEREWYVQWKSHARFGKRWDTIAGECAVLVQKVAIEIKIGIGRDGKILFNMQVPKTFDIDDTLTRAVWRFNFRPDLYVHDSWLKAMPEGEVLQRLLSQRTTESRLAQYMLTRLGVAESVFFDFRSPLSQLALWGGDDIRQLVEYIGATLYRDLVRLVITREDITRLRHTVGEDLYAFMQQRAPVLTHKVGNPPVFPGAMPLKSRMALAGLLCLRAAFQQFPDAFWLRLMFKLEREWYVQWKSHARFGKRWDTIAGECAVLVQKVAIEIKIGIGRDGKILFN

pLDDT: mean 81.12, std 19.14, range [17.22, 98.12]

Radius of gyration: 29.26 Å; Cα contacts (8 Å, |Δi|>4): 495; chains: 2; bounding box: 48×99×58 Å

Organism: NCBI:txid111769

Nearest PDB structures (foldseek):
  5tib-assembly1_A  TM=1.874E-01  e=1.541E+00  unclassified
  7unf-assembly1_9  TM=1.734E-01  e=3.188E+00  Homo sapiens
  9brt-assembly1_b  TM=1.554E-01  e=5.755E+00  Mus musculus
  7unf-assembly1_9  TM=1.847E-01  e=6.043E+00  Homo sapiens
  3gvy-assembly1_C  TM=2.081E-01  e=9.138E+00  Cereibacter sphaeroides 2.4.1

Secondary structure (DSSP, 8-state):
----S-----HHHHHHHHHHHH-GGGTS-HHHHHTSTTHHHHHHHHHS--HHHHHHHHHHHHHT-TT-------SHHHHGGGS-HHHHHHHHHHHHHHHHHHHHTT--SHHHHHHHHHHH-HHHHHHHHHTGGG---S--SPP---S---HHHHHHHHHHHHHHHHTTTS-HHHHHHHHTTS-HHHHHHHHHHGGGGHHHHTTHHHHHHHHHHHHHHHHH-B-TTS-B---/----S-----HHHHHHHHHHHH-GGGTS-HHHHHTSTTHHHHHHHHHS--HHHHHHHHHHHHHT-TT-------SHHHHGGGS-HHHHHHHHHHHHHHHHHHHHTT--SHHHHHHHHHHH-HHHHHHHHHTGGGS--S--SPP--SS---HHHHHHHHHHHHHHHHTTTS-HHHHHHHHTTS-HHHHHHHHHTGGGGHHHHTTHHHHHHHHHHHHHHHHH---TT------

Solvent-accessible surface area (backbone atoms only — not comparable to full-atom values): 25886 Å² total; per-residue (Å²): 130,80,70,75,80,74,70,78,70,51,76,63,56,60,50,44,49,48,39,68,61,60,31,53,76,77,51,48,25,65,54,49,36,62,73,37,96,58,10,68,61,49,46,58,56,45,71,40,64,48,63,46,62,55,43,18,51,50,47,30,52,77,71,69,36,64,90,50,78,77,84,83,57,81,44,77,72,53,43,55,62,64,49,53,37,68,58,49,50,50,47,25,41,50,44,8,36,43,46,41,32,73,67,54,66,65,58,76,48,67,70,52,46,54,50,47,33,67,66,58,30,65,67,57,43,50,38,34,69,68,46,34,73,73,61,77,70,77,68,63,76,60,68,87,73,85,78,95,65,59,66,57,56,50,27,32,49,44,12,44,35,39,49,48,20,38,46,60,89,51,57,69,49,57,53,48,54,46,44,37,26,33,56,44,63,58,49,53,54,42,67,77,47,46,76,65,31,52,75,40,57,80,42,19,66,39,26,36,51,43,52,50,53,50,47,47,55,64,48,48,38,56,41,99,83,66,51,64,58,82,125,131,80,69,75,80,75,71,80,70,50,75,61,55,60,51,44,48,48,38,69,60,60,30,52,76,77,52,48,26,68,54,50,36,61,71,37,95,60,9,70,64,49,46,55,55,46,70,41,64,47,63,46,61,56,45,18,51,49,46,30,52,74,73,70,36,64,89,50,78,75,82,81,57,81,46,76,71,52,44,55,63,65,50,54,40,68,57,49,49,50,46,26,42,51,44,7,36,44,47,39,32,73,67,53,66,66,57,77,47,68,70,52,47,53,51,46,33,67,66,58,30,65,68,56,43,49,39,34,70,68,48,32,72,73,60,76,68,79,69,64,76,59,67,88,73,86,78,94,64,57,68,57,56,51,27,32,50,43,12,44,35,38,50,50,22,38,47,59,90,51,57,68,49,58,54,49,56,47,44,37,26,34,55,44,64,58,48,54,52,44,66,76,49,46,77,66,32,52,74,41,56,81,42,19,67,40,27,35,52,46,53,50,53,49,48,46,53,63,48,52,40,57,44,98,81,66,51,65,65,82,124

InterPro domains:
  IPR009510 Type III secretion system, secretion protein K [PF06578] (18-184)